Protein AF-0000000079857349 (afdb_homodimer)

Organism: NCBI:txid32024

pLDDT: mean 91.99, std 5.99, range [57.25, 98.69]

Structure (mmCIF, N/CA/C/O backbone):
data_AF-0000000079857349-model_v1
#
loop_
_entity.id
_entity.type
_entity.pdbx_description
1 polymer 'NapC/NirT cytochrome C family, N- region'
#
loop_
_atom_site.group_PDB
_atom_site.id
_atom_site.type_symbol
_atom_site.label_atom_id
_atom_site.label_alt_id
_atom_site.label_comp_id
_atom_site.label_asym_id
_atom_site.label_entity_id
_atom_site.label_seq_id
_atom_site.pdbx_PDB_ins_code
_atom_site.Cartn_x
_atom_site.Cartn_y
_atom_site.Cartn_z
_atom_site.occupancy
_atom_site.B_iso_or_equiv
_atom_site.auth_seq_id
_atom_site.auth_comp_id
_atom_site.auth_asym_id
_atom_site.auth_atom_id
_atom_site.pdbx_PDB_model_num
ATOM 1 N N . MET A 1 1 ? 55.5 -2.045 -10.781 1 57.25 1 MET A N 1
ATOM 2 C CA . MET A 1 1 ? 54.281 -2.846 -10.992 1 57.25 1 MET A CA 1
ATOM 3 C C . MET A 1 1 ? 53.375 -2.812 -9.766 1 57.25 1 MET A C 1
ATOM 5 O O . MET A 1 1 ? 52.156 -2.68 -9.891 1 57.25 1 MET A O 1
ATOM 9 N N . ASP A 1 2 ? 54 -2.652 -8.492 1 79.38 2 ASP A N 1
ATOM 10 C CA . ASP A 1 2 ? 53.438 -2.814 -7.164 1 79.38 2 ASP A CA 1
ATOM 11 C C . ASP A 1 2 ? 52.719 -1.539 -6.711 1 79.38 2 ASP A C 1
ATOM 13 O O . ASP A 1 2 ? 51.656 -1.599 -6.066 1 79.38 2 ASP A O 1
ATOM 17 N N . GLU A 1 3 ? 53.188 -0.414 -7.316 1 86.38 3 GLU A N 1
ATOM 18 C CA . GLU A 1 3 ? 52.625 0.87 -6.91 1 86.38 3 GLU A CA 1
ATOM 19 C C . GLU A 1 3 ? 51.281 1.121 -7.594 1 86.38 3 GLU A C 1
ATOM 21 O O . GLU A 1 3 ? 50.375 1.644 -6.973 1 86.38 3 GLU A O 1
ATOM 26 N N . ALA A 1 4 ? 51.188 0.739 -8.844 1 89.31 4 ALA A N 1
ATOM 27 C CA . ALA A 1 4 ? 49.938 0.889 -9.594 1 89.31 4 ALA A CA 1
ATOM 28 C C . ALA A 1 4 ? 48.812 0.078 -8.953 1 89.31 4 ALA A C 1
ATOM 30 O O . ALA A 1 4 ? 47.688 0.549 -8.852 1 89.31 4 ALA A O 1
ATOM 31 N N . TYR A 1 5 ? 49.156 -1.072 -8.562 1 89.62 5 TYR A N 1
ATOM 32 C CA . TYR A 1 5 ? 48.188 -1.937 -7.898 1 89.62 5 TYR A CA 1
ATOM 33 C C . TYR A 1 5 ? 47.75 -1.341 -6.562 1 89.62 5 TYR A C 1
ATOM 35 O O . TYR A 1 5 ? 46.562 -1.344 -6.234 1 89.62 5 TYR A O 1
ATOM 43 N N . ALA A 1 6 ? 48.594 -0.808 -5.875 1 89.25 6 ALA A N 1
ATOM 44 C CA . ALA A 1 6 ? 48.281 -0.175 -4.59 1 89.25 6 ALA A CA 1
ATOM 45 C C . ALA A 1 6 ? 47.375 1.043 -4.773 1 89.25 6 ALA A C 1
ATOM 47 O O . ALA A 1 6 ? 46.469 1.273 -3.977 1 89.25 6 ALA A O 1
ATOM 48 N N . MET A 1 7 ? 47.719 1.893 -5.801 1 87.69 7 MET A N 1
ATOM 49 C CA . MET A 1 7 ? 46.875 3.066 -6.082 1 87.69 7 MET A CA 1
ATOM 50 C C . MET A 1 7 ? 45.469 2.658 -6.488 1 87.69 7 MET A C 1
ATOM 52 O O . MET A 1 7 ? 44.5 3.256 -6.035 1 87.69 7 MET A O 1
ATOM 56 N N . LYS A 1 8 ? 45.344 1.657 -7.309 1 89.69 8 LYS A N 1
ATOM 57 C CA . LYS A 1 8 ? 44.031 1.146 -7.715 1 89.69 8 LYS A CA 1
ATOM 58 C C . LYS A 1 8 ? 43.25 0.651 -6.512 1 89.69 8 LYS A C 1
ATOM 60 O O . LYS A 1 8 ? 42.031 0.906 -6.406 1 89.69 8 LYS A O 1
ATOM 65 N N . LYS A 1 9 ? 43.844 -0.036 -5.691 1 92.94 9 LYS A N 1
ATOM 66 C CA . LYS A 1 9 ? 43.188 -0.554 -4.484 1 92.94 9 LYS A CA 1
ATOM 67 C C . LYS A 1 9 ? 42.688 0.582 -3.6 1 92.94 9 LYS A C 1
ATOM 69 O O . LYS A 1 9 ? 41.625 0.485 -3.016 1 92.94 9 LYS A O 1
ATOM 74 N N . LYS A 1 10 ? 43.469 1.575 -3.449 1 91.5 10 LYS A N 1
ATOM 75 C CA . LYS A 1 10 ? 43.031 2.727 -2.652 1 91.5 10 LYS A CA 1
ATOM 76 C C . LYS A 1 10 ? 41.812 3.408 -3.258 1 91.5 10 LYS A C 1
ATOM 78 O O . LYS A 1 10 ? 40.875 3.76 -2.543 1 91.5 10 LYS A O 1
ATOM 83 N N . ILE A 1 11 ? 41.875 3.592 -4.562 1 94.31 11 ILE A N 1
ATOM 84 C CA . ILE A 1 11 ? 40.75 4.199 -5.27 1 94.31 11 ILE A CA 1
ATOM 85 C C . ILE A 1 11 ? 39.5 3.359 -5.066 1 94.31 11 ILE A C 1
ATOM 87 O O . ILE A 1 11 ? 38.438 3.893 -4.738 1 94.31 11 ILE A O 1
ATOM 91 N N . LEU A 1 12 ? 39.656 2.096 -5.258 1 96.06 12 LEU A N 1
ATOM 92 C CA . LEU A 1 12 ? 38.531 1.181 -5.082 1 96.06 12 LEU A CA 1
ATOM 93 C C . LEU A 1 12 ? 38 1.254 -3.66 1 96.06 12 LEU A C 1
ATOM 95 O O . LEU A 1 12 ? 36.781 1.183 -3.451 1 96.06 12 LEU A O 1
ATOM 99 N N . SER A 1 13 ? 38.844 1.368 -2.771 1 96.69 13 SER A N 1
ATOM 100 C CA . SER A 1 13 ? 38.438 1.464 -1.377 1 96.69 13 SER A CA 1
ATOM 101 C C . SER A 1 13 ? 37.594 2.719 -1.136 1 96.69 13 SER A C 1
ATOM 103 O O . SER A 1 13 ? 36.594 2.674 -0.429 1 96.69 13 SER A O 1
ATOM 105 N N . PHE A 1 14 ? 38.031 3.861 -1.688 1 97.19 14 PHE A N 1
ATOM 106 C CA . PHE A 1 14 ? 37.281 5.098 -1.511 1 97.19 14 PHE A CA 1
ATOM 107 C C . PHE A 1 14 ? 35.938 5.016 -2.207 1 97.19 14 PHE A C 1
ATOM 109 O O . PHE A 1 14 ? 34.938 5.508 -1.685 1 97.19 14 PHE A O 1
ATOM 116 N N . ILE A 1 15 ? 35.906 4.391 -3.33 1 97.56 15 ILE A N 1
ATOM 117 C CA . ILE A 1 15 ? 34.656 4.207 -4.047 1 97.56 15 ILE A CA 1
ATOM 118 C C . ILE A 1 15 ? 33.719 3.318 -3.23 1 97.56 15 ILE A C 1
ATOM 120 O O . ILE A 1 15 ? 32.531 3.594 -3.131 1 97.56 15 ILE A O 1
ATOM 124 N N . CYS A 1 16 ? 34.219 2.285 -2.643 1 98.31 16 CYS A N 1
ATOM 125 C CA . CYS A 1 16 ? 33.438 1.383 -1.816 1 98.31 16 CYS A CA 1
ATOM 126 C C . CYS A 1 16 ? 32.844 2.117 -0.616 1 98.31 16 CYS A C 1
ATOM 128 O O . CYS A 1 16 ? 31.703 1.886 -0.243 1 98.31 16 CYS A O 1
ATOM 130 N N . VAL A 1 17 ? 33.656 2.943 0.003 1 98.12 17 VAL A N 1
ATOM 131 C CA . VAL A 1 17 ? 33.156 3.746 1.121 1 98.12 17 VAL A CA 1
ATOM 132 C C . VAL A 1 17 ? 32 4.629 0.658 1 98.12 17 VAL A C 1
ATOM 134 O O . VAL A 1 17 ? 30.969 4.711 1.325 1 98.12 17 VAL A O 1
ATOM 137 N N . GLY A 1 18 ? 32.219 5.355 -0.431 1 98.25 18 GLY A N 1
ATOM 138 C CA . GLY A 1 18 ? 31.141 6.16 -0.988 1 98.25 18 GLY A CA 1
ATOM 139 C C . GLY A 1 18 ? 29.875 5.359 -1.281 1 98.25 18 GLY A C 1
ATOM 140 O O . GLY A 1 18 ? 28.766 5.816 -1.011 1 98.25 18 GLY A O 1
ATOM 141 N N . PHE A 1 19 ? 30.078 4.176 -1.855 1 98.69 19 PHE A N 1
ATOM 142 C CA . PHE A 1 19 ? 28.969 3.283 -2.146 1 98.69 19 PHE A CA 1
ATOM 143 C C . PHE A 1 19 ? 28.172 2.965 -0.881 1 98.69 19 PHE A C 1
ATOM 145 O O . PHE A 1 19 ? 26.953 3.066 -0.863 1 98.69 19 PHE A O 1
ATOM 152 N N . LEU A 1 20 ? 28.844 2.602 0.124 1 98.5 20 LEU A N 1
ATOM 153 C CA . LEU A 1 20 ? 28.203 2.246 1.388 1 98.5 20 LEU A CA 1
ATOM 154 C C . LEU A 1 20 ? 27.469 3.439 1.978 1 98.5 20 LEU A C 1
ATOM 156 O O . LEU A 1 20 ? 26.359 3.289 2.512 1 98.5 20 LEU A O 1
ATOM 160 N N . ILE A 1 21 ? 28.062 4.609 1.918 1 98.38 21 ILE A N 1
ATOM 161 C CA . ILE A 1 21 ? 27.391 5.812 2.396 1 98.38 21 ILE A CA 1
ATOM 162 C C . ILE A 1 21 ? 26.094 6.023 1.62 1 98.38 21 ILE A C 1
ATOM 164 O O . ILE A 1 21 ? 25.047 6.34 2.207 1 98.38 21 ILE A O 1
ATOM 168 N N . GLY A 1 22 ? 26.141 5.848 0.293 1 98.25 22 GLY A N 1
ATOM 169 C CA . GLY A 1 22 ? 24.938 5.98 -0.523 1 98.25 22 GLY A CA 1
ATOM 170 C C . GLY A 1 22 ? 23.844 5.016 -0.124 1 98.25 22 GLY A C 1
ATOM 171 O O . GLY A 1 22 ? 22.672 5.41 -0.01 1 98.25 22 GLY A O 1
ATOM 172 N N . VAL A 1 23 ? 24.172 3.848 0.138 1 98.25 23 VAL A N 1
ATOM 173 C CA . VAL A 1 23 ? 23.219 2.82 0.521 1 98.25 23 VAL A CA 1
ATOM 174 C C . VAL A 1 23 ? 22.625 3.15 1.89 1 98.25 23 VAL A C 1
ATOM 176 O O . VAL A 1 23 ? 21.406 3.047 2.09 1 98.25 23 VAL A O 1
ATOM 179 N N . VAL A 1 24 ? 23.453 3.518 2.773 1 98.25 24 VAL A N 1
ATOM 180 C CA . VAL A 1 24 ? 23.016 3.834 4.129 1 98.25 24 VAL A CA 1
ATOM 181 C C . VAL A 1 24 ? 22.062 5.035 4.094 1 98.25 24 VAL A C 1
ATOM 183 O O . VAL A 1 24 ? 21.047 5.051 4.781 1 98.25 24 VAL A O 1
ATOM 186 N N . VAL A 1 25 ? 22.422 6.008 3.32 1 98.06 25 VAL A N 1
ATOM 187 C CA . VAL A 1 25 ? 21.578 7.195 3.203 1 98.06 25 VAL A CA 1
ATOM 188 C C . VAL A 1 25 ? 20.219 6.816 2.604 1 98.06 25 VAL A C 1
ATOM 190 O O . VAL A 1 25 ? 19.188 7.281 3.064 1 98.06 25 VAL A O 1
ATOM 193 N N . CYS A 1 26 ? 20.25 5.965 1.607 1 97.94 26 CYS A N 1
ATOM 194 C CA . CYS A 1 26 ? 19 5.52 1.002 1 97.94 26 CYS A CA 1
ATOM 195 C C . CYS A 1 26 ? 18.156 4.73 1.999 1 97.94 26 CYS A C 1
ATOM 197 O O . CYS A 1 26 ? 16.938 4.875 2.041 1 97.94 26 CYS A O 1
ATOM 199 N N . TYR A 1 27 ? 18.797 3.918 2.77 1 97.75 27 TYR A N 1
ATOM 200 C CA . TYR A 1 27 ? 18.078 3.158 3.779 1 97.75 27 TYR A CA 1
ATOM 201 C C . TYR A 1 27 ? 17.484 4.082 4.836 1 97.75 27 TYR A C 1
ATOM 203 O O . TYR A 1 27 ? 16.328 3.912 5.246 1 97.75 27 TYR A O 1
ATOM 211 N N . ALA A 1 28 ? 18.219 5 5.277 1 97.62 28 ALA A N 1
ATOM 212 C CA . ALA A 1 28 ? 17.734 5.98 6.242 1 97.62 28 ALA A CA 1
ATOM 213 C C . ALA A 1 28 ? 16.531 6.75 5.691 1 97.62 28 ALA A C 1
ATOM 215 O O . ALA A 1 28 ? 15.57 7.02 6.414 1 97.62 28 ALA A O 1
ATOM 216 N N . THR A 1 29 ? 16.625 7.09 4.438 1 97 29 THR A N 1
ATOM 217 C CA . THR A 1 29 ? 15.516 7.789 3.791 1 97 29 THR A CA 1
ATOM 218 C C . THR A 1 29 ? 14.273 6.91 3.752 1 97 29 THR A C 1
ATOM 220 O O . THR A 1 29 ? 13.172 7.371 4.062 1 97 29 THR A O 1
ATOM 223 N N . TYR A 1 30 ? 14.516 5.652 3.395 1 96.62 30 TYR A N 1
ATOM 224 C CA . TYR A 1 30 ? 13.414 4.695 3.373 1 96.62 30 TYR A CA 1
ATOM 225 C C . TYR A 1 30 ? 12.75 4.605 4.738 1 96.62 30 TYR A C 1
ATOM 227 O O . TYR A 1 30 ? 11.523 4.688 4.844 1 96.62 30 TYR A O 1
ATOM 235 N N . GLU A 1 31 ? 13.508 4.492 5.773 1 96.19 31 GLU A N 1
ATOM 236 C CA . GLU A 1 31 ? 12.984 4.387 7.129 1 96.19 31 GLU A CA 1
ATOM 237 C C . GLU A 1 31 ? 12.266 5.672 7.543 1 96.19 31 GLU A C 1
ATOM 239 O O . GLU A 1 31 ? 11.18 5.621 8.117 1 96.19 31 GLU A O 1
ATOM 244 N N . GLY A 1 32 ? 12.875 6.781 7.262 1 95 32 GLY A N 1
ATOM 245 C CA . GLY A 1 32 ? 12.266 8.062 7.59 1 95 32 GLY A CA 1
ATOM 246 C C . GLY A 1 32 ? 10.914 8.266 6.93 1 95 32 GLY A C 1
ATOM 247 O O . GLY A 1 32 ? 9.938 8.633 7.59 1 95 32 GLY A O 1
ATOM 248 N N . VAL A 1 33 ? 10.867 7.914 5.648 1 94.69 33 VAL A N 1
ATOM 249 C CA . VAL A 1 33 ? 9.633 8.094 4.887 1 94.69 33 VAL A CA 1
ATOM 250 C C . VAL A 1 33 ? 8.555 7.148 5.406 1 94.69 33 VAL A C 1
ATOM 252 O O . VAL A 1 33 ? 7.402 7.543 5.57 1 94.69 33 VAL A O 1
ATOM 255 N N . THR A 1 34 ? 8.969 5.926 5.719 1 93.31 34 THR A N 1
ATOM 256 C CA . THR A 1 34 ? 8.023 4.902 6.156 1 93.31 34 THR A CA 1
ATOM 257 C C . THR A 1 34 ? 7.5 5.215 7.555 1 93.31 34 THR A C 1
ATOM 259 O O . THR A 1 34 ? 6.301 5.09 7.816 1 93.31 34 THR A O 1
ATOM 262 N N . ARG A 1 35 ? 8.273 5.77 8.414 1 92.88 35 ARG A N 1
ATOM 263 C CA . ARG A 1 35 ? 7.918 5.945 9.82 1 92.88 35 ARG A CA 1
ATOM 264 C C . ARG A 1 35 ? 7.18 7.262 10.039 1 92.88 35 ARG A C 1
ATOM 266 O O . ARG A 1 35 ? 6.559 7.465 11.086 1 92.88 35 ARG A O 1
ATOM 273 N N . THR A 1 36 ? 7.184 8.078 9.062 1 92.88 36 THR A N 1
ATOM 274 C CA . THR A 1 36 ? 6.57 9.391 9.242 1 92.88 36 THR A CA 1
ATOM 275 C C . THR A 1 36 ? 5.34 9.539 8.352 1 92.88 36 THR A C 1
ATOM 277 O O . THR A 1 36 ? 4.949 10.656 8.008 1 92.88 36 THR A O 1
ATOM 280 N N . GLY A 1 37 ? 4.766 8.43 7.957 1 92.31 37 GLY A N 1
ATOM 281 C CA . GLY A 1 37 ? 3.656 8.484 7.016 1 92.31 37 GLY A CA 1
ATOM 282 C C . GLY A 1 37 ? 2.314 8.18 7.652 1 92.31 37 GLY A C 1
ATOM 283 O O . GLY A 1 37 ? 1.272 8.312 7.008 1 92.31 37 GLY A O 1
ATOM 284 N N . GLY A 1 38 ? 2.299 7.895 8.977 1 91.38 38 GLY A N 1
ATOM 285 C CA . GLY A 1 38 ? 1.074 7.457 9.633 1 91.38 38 GLY A CA 1
ATOM 286 C C . GLY A 1 38 ? 0.441 8.531 10.492 1 91.38 38 GLY A C 1
ATOM 287 O O . GLY A 1 38 ? 1.033 9.594 10.711 1 91.38 38 GLY A O 1
ATOM 288 N N . ASP A 1 39 ? -0.761 8.281 10.922 1 92.81 39 ASP A N 1
ATOM 289 C CA . ASP A 1 39 ? -1.536 9.234 11.703 1 92.81 39 ASP A CA 1
ATOM 290 C C . ASP A 1 39 ? -0.866 9.516 13.047 1 92.81 39 ASP A C 1
ATOM 292 O O . ASP A 1 39 ? -0.927 10.641 13.555 1 92.81 39 ASP A O 1
ATOM 296 N N . LYS A 1 40 ? -0.126 8.586 13.586 1 90.81 40 LYS A N 1
ATOM 297 C CA . LYS A 1 40 ? 0.546 8.797 14.867 1 90.81 40 LYS A CA 1
ATOM 298 C C . LYS A 1 40 ? 1.649 9.844 14.742 1 90.81 40 LYS A C 1
ATOM 300 O O . LYS A 1 40 ? 1.928 10.578 15.695 1 90.81 40 LYS A O 1
ATOM 305 N N . PHE A 1 41 ? 2.275 9.898 13.648 1 91.12 41 PHE A N 1
ATOM 306 C CA . PHE A 1 41 ? 3.312 10.898 13.422 1 91.12 41 PHE A CA 1
ATOM 307 C C . PHE A 1 41 ? 2.697 12.25 13.062 1 91.12 41 PHE A C 1
ATOM 309 O O . PHE A 1 41 ? 3.1 13.281 13.594 1 91.12 41 PHE A O 1
ATOM 316 N N . CYS A 1 42 ? 1.75 12.234 12.219 1 90 42 CYS A N 1
ATOM 317 C CA . CYS A 1 42 ? 1.196 13.461 11.656 1 90 42 CYS A CA 1
ATOM 318 C C . CYS A 1 42 ? 0.539 14.305 12.742 1 90 42 CYS A C 1
ATOM 320 O O . CYS A 1 42 ? 0.569 15.539 12.672 1 90 42 CYS A O 1
ATOM 322 N N . ILE A 1 43 ? -0.033 13.734 13.703 1 89.75 43 ILE A N 1
ATOM 323 C CA . ILE A 1 43 ? -0.804 14.469 14.703 1 89.75 43 ILE A CA 1
ATOM 324 C C . ILE A 1 43 ? 0.142 15.133 15.703 1 89.75 43 ILE A C 1
ATOM 326 O O . ILE A 1 43 ? -0.264 16.031 16.453 1 89.75 43 ILE A O 1
ATOM 330 N N . VAL A 1 44 ? 1.353 14.805 15.758 1 81.31 44 VAL A N 1
ATOM 331 C CA . VAL A 1 44 ? 2.291 15.312 16.75 1 81.31 44 VAL A CA 1
ATOM 332 C C . VAL A 1 44 ? 2.697 16.75 16.391 1 81.31 44 VAL A C 1
ATOM 334 O O . VAL A 1 44 ? 2.768 17.609 17.25 1 81.31 44 VAL A O 1
ATOM 337 N N . CYS A 1 45 ? 2.91 17.016 15.164 1 70.31 45 CYS A N 1
ATOM 338 C CA . CYS A 1 45 ? 3.455 18.312 14.797 1 70.31 45 CYS A CA 1
ATOM 339 C C . CYS A 1 45 ? 2.432 19.125 14.016 1 70.31 45 CYS A C 1
ATOM 341 O O . CYS A 1 45 ? 2.508 20.359 13.984 1 70.31 45 CYS A O 1
ATOM 343 N N . HIS A 1 46 ? 1.466 18.531 13.391 1 62.75 46 HIS A N 1
ATOM 344 C CA . HIS A 1 46 ? 0.693 19.234 12.367 1 62.75 46 HIS A CA 1
ATOM 345 C C . HIS A 1 46 ? -0.602 19.797 12.945 1 62.75 46 HIS A C 1
ATOM 347 O O . HIS A 1 46 ? -1.362 20.469 12.242 1 62.75 46 HIS A O 1
ATOM 353 N N . GLU A 1 47 ? -0.742 19.766 14.055 1 77.75 47 GLU A N 1
ATOM 354 C CA . GLU A 1 47 ? -2.023 20.297 14.516 1 77.75 47 GLU A CA 1
ATOM 355 C C . GLU A 1 47 ? -3.186 19.672 13.75 1 77.75 47 GLU A C 1
ATOM 357 O O . GLU A 1 47 ? -4.027 20.391 13.195 1 77.75 47 GLU A O 1
ATOM 362 N N . MET A 1 48 ? -3.26 18.438 13.586 1 88.19 48 MET A N 1
ATOM 363 C CA . MET A 1 48 ? -4.207 17.734 12.734 1 88.19 48 MET A CA 1
ATOM 364 C C . MET A 1 48 ? -5.148 16.875 13.57 1 88.19 48 MET A C 1
ATOM 366 O O . MET A 1 48 ? -5.629 15.828 13.102 1 88.19 48 MET A O 1
ATOM 370 N N . ALA A 1 49 ? -5.418 17.344 14.727 1 90.56 49 ALA A N 1
ATOM 371 C CA . ALA A 1 49 ? -6.309 16.594 15.609 1 90.56 49 ALA A CA 1
ATOM 372 C C . ALA A 1 49 ? -7.68 16.391 14.969 1 90.56 49 ALA A C 1
ATOM 374 O O . ALA A 1 49 ? -8.211 15.281 14.953 1 90.56 49 ALA A O 1
ATOM 375 N N . PRO A 1 50 ? -8.242 17.438 14.367 1 92.56 50 PRO A N 1
ATOM 376 C CA . PRO A 1 50 ? -9.555 17.219 13.75 1 92.56 50 PRO A CA 1
ATOM 377 C C . PRO A 1 50 ? -9.5 16.25 12.57 1 92.56 50 PRO A C 1
ATOM 379 O O . PRO A 1 50 ? -10.445 15.492 12.352 1 92.56 50 PRO A O 1
ATOM 382 N N . MET A 1 51 ? -8.398 16.297 11.828 1 94.38 51 MET A N 1
ATOM 383 C CA . MET A 1 51 ? -8.242 15.406 10.688 1 94.38 51 MET A CA 1
ATOM 3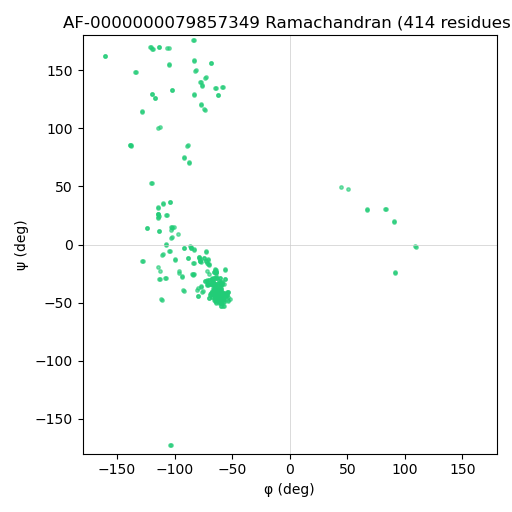84 C C . MET A 1 51 ? -8.078 13.961 11.148 1 94.38 51 MET A C 1
ATOM 386 O O . MET A 1 51 ? -8.672 13.047 10.578 1 94.38 51 MET A O 1
ATOM 390 N N . VAL A 1 52 ? -7.297 13.75 12.203 1 95.56 52 VAL A N 1
ATOM 391 C CA . VAL A 1 52 ? -7.094 12.406 12.727 1 95.56 52 VAL A CA 1
ATOM 392 C C . VAL A 1 52 ? -8.406 11.875 13.297 1 95.56 52 VAL A C 1
ATOM 394 O O . VAL A 1 52 ? -8.766 10.719 13.078 1 95.56 52 VAL A O 1
ATOM 397 N N . ALA A 1 53 ? -9.133 12.727 13.969 1 95.19 53 ALA A N 1
ATOM 398 C CA . ALA A 1 53 ? -10.398 12.312 14.562 1 95.19 53 ALA A CA 1
ATOM 399 C C . ALA A 1 53 ? -11.406 11.906 13.492 1 95.19 53 ALA A C 1
ATOM 401 O O . ALA A 1 53 ? -12.031 10.852 13.586 1 95.19 53 ALA A O 1
ATOM 402 N N . SER A 1 54 ? -11.57 12.742 12.508 1 96.5 54 SER A N 1
ATOM 403 C CA . SER A 1 54 ? -12.516 12.43 11.438 1 96.5 54 SER A CA 1
ATOM 404 C C . SER A 1 54 ? -12.047 11.234 10.617 1 96.5 54 SER A C 1
ATOM 406 O O . SER A 1 54 ? -12.867 10.461 10.109 1 96.5 54 SER A O 1
ATOM 408 N N . TYR A 1 55 ? -10.719 11.094 10.453 1 97.19 55 TYR A N 1
ATOM 409 C CA . TYR A 1 55 ? -10.109 9.945 9.797 1 97.19 55 TYR A CA 1
ATOM 410 C C . TYR A 1 55 ? -10.508 8.648 10.484 1 97.19 55 TYR A C 1
ATOM 412 O O . TYR A 1 55 ? -10.891 7.68 9.82 1 97.19 55 TYR A O 1
ATOM 420 N N . HIS A 1 56 ? -10.547 8.594 11.766 1 94.88 56 HIS A N 1
ATOM 421 C CA . HIS A 1 56 ? -10.859 7.398 12.531 1 94.88 56 HIS A CA 1
ATOM 422 C C . HIS A 1 56 ? -12.352 7.086 12.469 1 94.88 56 HIS A C 1
ATOM 424 O O . HIS A 1 56 ? -12.781 5.984 12.828 1 94.88 56 HIS A O 1
ATOM 430 N N . ASN A 1 57 ? -13.172 8.055 11.945 1 94.88 57 ASN A N 1
ATOM 431 C CA . ASN A 1 57 ? -14.594 7.848 11.727 1 94.88 57 ASN A CA 1
ATOM 432 C C . ASN A 1 57 ? -14.883 7.34 10.312 1 94.88 57 ASN A C 1
ATOM 434 O O . ASN A 1 57 ? -16.031 7.043 9.977 1 94.88 57 ASN A O 1
ATOM 438 N N . ASP A 1 58 ? -13.875 7.242 9.555 1 96.88 58 ASP A N 1
ATOM 439 C CA . ASP A 1 58 ? -14.023 6.883 8.141 1 96.88 58 ASP A CA 1
ATOM 440 C C . ASP A 1 58 ? -13.602 5.434 7.902 1 96.88 58 ASP A C 1
ATOM 442 O O . ASP A 1 58 ? -12.75 4.902 8.617 1 96.88 58 ASP A O 1
ATOM 446 N N . VAL A 1 59 ? -14.133 4.82 6.863 1 95 59 VAL A N 1
ATOM 447 C CA . VAL A 1 59 ? -13.789 3.443 6.52 1 95 59 VAL A CA 1
ATOM 448 C C . VAL A 1 59 ? -12.297 3.34 6.223 1 95 59 VAL A C 1
ATOM 450 O O . VAL A 1 59 ? -11.672 2.314 6.5 1 95 59 VAL A O 1
ATOM 453 N N . HIS A 1 60 ? -11.664 4.441 5.738 1 96.56 60 HIS A N 1
ATOM 454 C CA . HIS A 1 60 ? -10.25 4.426 5.391 1 96.56 60 HIS A CA 1
ATOM 455 C C . HIS A 1 60 ? -9.367 4.531 6.633 1 96.56 60 HIS A C 1
ATOM 457 O O . HIS A 1 60 ? -8.156 4.316 6.562 1 96.56 60 HIS A O 1
ATOM 463 N N . GLY A 1 61 ? -10.023 4.863 7.711 1 95.62 61 GLY A N 1
ATOM 464 C CA . GLY A 1 61 ? -9.305 4.938 8.969 1 95.62 61 GLY A CA 1
ATOM 465 C C . GLY A 1 61 ? -9.531 3.732 9.867 1 95.62 61 GLY A C 1
ATOM 466 O O . GLY A 1 61 ? -9.156 3.744 11.039 1 95.62 61 GLY A O 1
ATOM 467 N N . GLY A 1 62 ? -10.219 2.736 9.344 1 94.31 62 GLY A N 1
ATOM 468 C CA . GLY A 1 62 ? -10.391 1.504 10.094 1 94.31 62 GLY A CA 1
ATOM 469 C C . GLY A 1 62 ? -11.812 1.304 10.602 1 94.31 62 GLY A C 1
ATOM 470 O O . GLY A 1 62 ? -12.125 0.267 11.188 1 94.31 62 GLY A O 1
ATOM 471 N N . ALA A 1 63 ? -12.703 2.199 10.367 1 93.12 63 ALA A N 1
ATOM 472 C CA . ALA A 1 63 ? -14.047 2.146 10.922 1 93.12 63 ALA A CA 1
ATOM 473 C C . ALA A 1 63 ? -14.977 1.305 10.047 1 93.12 63 ALA A C 1
ATOM 475 O O . ALA A 1 63 ? -16.125 1.061 10.398 1 93.12 63 ALA A O 1
ATOM 476 N N . GLY A 1 64 ? -14.547 0.809 8.969 1 92.62 64 GLY A N 1
ATOM 477 C CA . GLY A 1 64 ? -15.375 0.015 8.078 1 92.62 64 GLY A CA 1
ATOM 478 C C . GLY A 1 64 ? -15.477 -1.439 8.5 1 92.62 64 GLY A C 1
ATOM 479 O O . GLY A 1 64 ? -14.812 -1.868 9.445 1 92.62 64 GLY A O 1
ATOM 480 N N . LYS A 1 65 ? -16.281 -2.154 7.758 1 90.94 65 LYS A N 1
ATOM 481 C CA . LYS A 1 65 ? -16.609 -3.545 8.078 1 90.94 65 LYS A CA 1
ATOM 482 C C . LYS A 1 65 ? -15.367 -4.43 7.957 1 90.94 65 LYS A C 1
ATOM 484 O O . LYS A 1 65 ? -15.273 -5.469 8.617 1 90.94 65 LYS A O 1
ATOM 489 N N . MET A 1 66 ? -14.398 -4.008 7.188 1 92.19 66 MET A N 1
ATOM 490 C CA . MET A 1 66 ? -13.242 -4.859 6.918 1 92.19 66 MET A CA 1
ATOM 491 C C . MET A 1 66 ? -12.023 -4.402 7.715 1 92.19 66 MET A C 1
ATOM 493 O O . MET A 1 66 ? -10.977 -5.043 7.676 1 92.19 66 MET A O 1
ATOM 497 N N . GLY A 1 67 ? -12.195 -3.301 8.383 1 94.19 67 GLY A N 1
ATOM 498 C CA . GLY A 1 67 ? -11.109 -2.795 9.211 1 94.19 67 GLY A CA 1
ATOM 499 C C . GLY A 1 67 ? -9.914 -2.326 8.406 1 94.19 67 GLY A C 1
ATOM 500 O O . GLY A 1 67 ? -8.773 -2.451 8.852 1 94.19 67 GLY A O 1
ATOM 501 N N . ILE A 1 68 ? -10.195 -1.853 7.215 1 94.69 68 ILE A N 1
ATOM 502 C CA . ILE A 1 68 ? -9.125 -1.368 6.352 1 94.69 68 ILE A CA 1
ATOM 503 C C . ILE A 1 68 ? -8.656 0.007 6.824 1 94.69 68 ILE A C 1
ATOM 505 O O . ILE A 1 68 ? -9.477 0.856 7.184 1 94.69 68 ILE A O 1
ATOM 509 N N . LYS A 1 69 ? -7.312 0.165 6.832 1 95.31 69 LYS A N 1
ATOM 510 C CA . LYS A 1 69 ? -6.758 1.474 7.168 1 95.31 69 LYS A CA 1
ATOM 511 C C . LYS A 1 69 ? -5.766 1.94 6.109 1 95.31 69 LYS A C 1
ATOM 513 O O . LYS A 1 69 ? -4.738 1.292 5.883 1 95.31 69 LYS A O 1
ATOM 518 N N . ALA A 1 70 ? -6.125 3.006 5.41 1 96.19 70 ALA A N 1
ATOM 519 C CA . ALA A 1 70 ? -5.164 3.703 4.559 1 96.19 70 ALA A CA 1
ATOM 520 C C . ALA A 1 70 ? -4.301 4.66 5.379 1 96.19 70 ALA A C 1
ATOM 522 O O . ALA A 1 70 ? -4.719 5.129 6.441 1 96.19 70 ALA A O 1
ATOM 523 N N . GLN A 1 71 ? -3.092 4.875 4.934 1 95.62 71 GLN A N 1
ATOM 524 C CA . GLN A 1 71 ? -2.242 5.852 5.609 1 95.62 71 GLN A CA 1
ATOM 525 C C . GLN A 1 71 ? -2.533 7.266 5.117 1 95.62 71 GLN A C 1
ATOM 527 O O . GLN A 1 71 ? -3.043 7.449 4.008 1 95.62 71 GLN A O 1
ATOM 532 N N . CYS A 1 72 ? -2.15 8.211 5.977 1 96.06 72 CYS A N 1
ATOM 533 C CA . CYS A 1 72 ? -2.314 9.609 5.582 1 96.06 72 CYS A CA 1
ATOM 534 C C . CYS A 1 72 ? -1.626 9.883 4.25 1 96.06 72 CYS A C 1
ATOM 536 O O . CYS A 1 72 ? -2.215 10.492 3.355 1 96.06 72 CYS A O 1
ATOM 538 N N . VAL A 1 73 ? -0.473 9.359 4.035 1 96.81 73 VAL A N 1
ATOM 539 C CA . VAL A 1 73 ? 0.385 9.672 2.898 1 96.81 73 VAL A CA 1
ATOM 540 C C . VAL A 1 73 ? -0.13 8.953 1.651 1 96.81 73 VAL A C 1
ATOM 542 O O . VAL A 1 73 ? 0.261 9.289 0.53 1 96.81 73 VAL A O 1
ATOM 545 N N . ASP A 1 74 ? -1.012 7.988 1.791 1 96.69 74 ASP A N 1
ATOM 546 C CA . ASP A 1 74 ? -1.594 7.336 0.622 1 96.69 74 ASP A CA 1
ATOM 547 C C . ASP A 1 74 ? -2.342 8.344 -0.252 1 96.69 74 ASP A C 1
ATOM 549 O O . ASP A 1 74 ? -2.289 8.266 -1.481 1 96.69 74 ASP A O 1
ATOM 553 N N . CYS A 1 75 ? -2.924 9.266 0.363 1 97.06 75 CYS A N 1
ATOM 554 C CA . CYS A 1 75 ? -3.752 10.227 -0.358 1 97.06 75 CYS A CA 1
ATOM 555 C C . CYS A 1 75 ? -3.07 11.586 -0.425 1 97.06 75 CYS A C 1
ATOM 557 O O . CYS A 1 75 ? -3.26 12.336 -1.386 1 97.06 75 CYS A O 1
ATOM 559 N N . HIS A 1 76 ? -2.23 11.945 0.557 1 95.88 76 HIS A N 1
ATOM 560 C CA . HIS A 1 76 ? -1.73 13.312 0.687 1 95.88 76 HIS A CA 1
ATOM 561 C C . HIS A 1 76 ? -0.297 13.422 0.18 1 95.88 76 HIS A C 1
ATOM 563 O O . HIS A 1 76 ? 0.414 14.375 0.518 1 95.88 76 HIS A O 1
ATOM 569 N N . MET A 1 77 ? 0.175 12.453 -0.55 1 97 77 MET A N 1
ATOM 570 C CA . MET A 1 77 ? 1.476 12.484 -1.212 1 97 77 MET A CA 1
ATOM 571 C C . MET A 1 77 ? 1.365 12 -2.654 1 97 77 MET A C 1
ATOM 573 O O . MET A 1 77 ? 0.55 11.133 -2.959 1 97 77 MET A O 1
ATOM 577 N N . PRO A 1 78 ? 2.229 12.57 -3.51 1 96.94 78 PRO A N 1
ATOM 578 C CA . PRO A 1 78 ? 2.254 12.055 -4.879 1 96.94 78 PRO A CA 1
ATOM 579 C C . PRO A 1 78 ? 2.914 10.68 -4.98 1 96.94 78 PRO A C 1
ATOM 581 O O . PRO A 1 78 ? 3.879 10.398 -4.266 1 96.94 78 PRO A O 1
ATOM 584 N N . HIS A 1 79 ? 2.398 9.852 -5.852 1 96.12 79 HIS A N 1
ATOM 585 C CA . HIS A 1 79 ? 2.934 8.5 -6.004 1 96.12 79 HIS A CA 1
ATOM 586 C C . HIS A 1 79 ? 3.354 8.234 -7.445 1 96.12 79 HIS A C 1
ATOM 588 O O . HIS A 1 79 ? 3.559 7.082 -7.832 1 96.12 79 HIS A O 1
ATOM 594 N N . ASN A 1 80 ? 3.453 9.273 -8.242 1 94.38 80 ASN A N 1
ATOM 595 C CA . ASN A 1 80 ? 3.838 9.125 -9.641 1 94.38 80 ASN A CA 1
ATOM 596 C C . ASN A 1 80 ? 5.293 8.695 -9.773 1 94.38 80 ASN A C 1
ATOM 598 O O . ASN A 1 80 ? 5.652 8.008 -10.734 1 94.38 80 ASN A O 1
ATOM 602 N N . ASN A 1 81 ? 6.109 9.172 -8.859 1 94.69 81 ASN A N 1
ATOM 603 C CA . ASN A 1 81 ? 7.48 8.688 -8.781 1 94.69 81 ASN A CA 1
ATOM 604 C C . ASN A 1 81 ? 8.102 8.969 -7.418 1 94.69 81 ASN A C 1
ATOM 606 O O . ASN A 1 81 ? 7.637 9.852 -6.691 1 94.69 81 ASN A O 1
ATOM 610 N N . ILE A 1 82 ? 9.141 8.266 -7.18 1 95.75 82 ILE A N 1
ATOM 611 C CA . ILE A 1 82 ? 9.711 8.242 -5.836 1 95.75 82 ILE A CA 1
ATOM 612 C C . ILE A 1 82 ? 10.383 9.578 -5.543 1 95.75 82 ILE A C 1
ATOM 614 O O . ILE A 1 82 ? 10.391 10.039 -4.398 1 95.75 82 ILE A O 1
ATOM 618 N N . PHE A 1 83 ? 10.922 10.281 -6.516 1 96.69 83 PHE A N 1
ATOM 619 C CA . PHE A 1 83 ? 11.594 11.562 -6.305 1 96.69 83 PHE A CA 1
ATOM 620 C C . PHE A 1 83 ? 10.594 12.648 -5.93 1 96.69 83 PHE A C 1
ATOM 622 O O . PHE A 1 83 ? 10.836 13.438 -5.02 1 96.69 83 PHE A O 1
ATOM 629 N N . ASN A 1 84 ? 9.492 12.648 -6.723 1 97.31 84 ASN A N 1
ATOM 630 C CA . ASN A 1 84 ? 8.445 13.602 -6.391 1 97.31 84 ASN A CA 1
ATOM 631 C C . ASN A 1 84 ? 7.887 13.352 -4.992 1 97.31 84 ASN A C 1
ATOM 633 O O . ASN A 1 84 ? 7.602 14.305 -4.258 1 97.31 84 ASN A O 1
ATOM 637 N N . TYR A 1 85 ? 7.738 12.133 -4.625 1 97.56 85 TYR A N 1
ATOM 638 C CA . TYR A 1 85 ? 7.262 11.773 -3.297 1 97.56 85 TYR A CA 1
ATOM 639 C C . TYR A 1 85 ? 8.188 12.312 -2.215 1 97.56 85 TYR A C 1
ATOM 641 O O . TYR A 1 85 ? 7.746 13.031 -1.312 1 97.56 85 TYR A O 1
ATOM 649 N N . ILE A 1 86 ? 9.461 12.031 -2.318 1 97.44 86 ILE A N 1
ATOM 650 C CA . ILE A 1 86 ? 10.445 12.406 -1.305 1 97.44 86 ILE A CA 1
ATOM 651 C C . ILE A 1 86 ? 10.562 13.93 -1.237 1 97.44 86 ILE A C 1
ATOM 653 O O . ILE A 1 86 ? 10.602 14.508 -0.149 1 97.44 86 ILE A O 1
ATOM 657 N N . PHE A 1 87 ? 10.586 14.555 -2.379 1 97.38 87 PHE A N 1
ATOM 658 C CA . PHE A 1 87 ? 10.688 16 -2.434 1 97.38 87 PHE A CA 1
ATOM 659 C C . PHE A 1 87 ? 9.492 16.656 -1.748 1 97.38 87 PHE A C 1
ATOM 661 O O . PHE A 1 87 ? 9.656 17.562 -0.928 1 97.38 87 PHE A O 1
ATOM 668 N N . THR A 1 88 ? 8.336 16.188 -2.107 1 97.12 88 THR A N 1
ATOM 669 C CA . THR A 1 88 ? 7.117 16.75 -1.533 1 97.12 88 THR A CA 1
ATOM 670 C C . THR A 1 88 ? 7.07 16.516 -0.026 1 97.12 88 THR A C 1
ATOM 672 O O . THR A 1 88 ? 6.703 17.406 0.736 1 97.12 88 THR A O 1
ATOM 675 N N . LYS A 1 89 ? 7.453 15.352 0.361 1 96.25 89 LYS A N 1
ATOM 676 C CA . LYS A 1 89 ? 7.48 15.047 1.789 1 96.25 89 LYS A CA 1
ATOM 677 C C . LYS A 1 89 ? 8.445 15.969 2.529 1 96.25 89 LYS A C 1
ATOM 679 O O . LYS A 1 89 ? 8.117 16.5 3.586 1 96.25 89 LYS A O 1
ATOM 684 N N . ALA A 1 90 ? 9.586 16.109 1.998 1 95.81 90 ALA A N 1
ATOM 685 C CA . ALA A 1 90 ? 10.586 16.984 2.619 1 95.81 90 ALA A CA 1
ATOM 686 C C . ALA A 1 90 ? 10.109 18.438 2.662 1 95.81 90 ALA A C 1
ATOM 688 O O . ALA A 1 90 ? 10.211 19.094 3.697 1 95.81 90 ALA A O 1
ATOM 689 N N . LYS A 1 91 ? 9.625 18.922 1.574 1 96.12 91 LYS A N 1
ATOM 690 C CA . LYS A 1 91 ? 9.125 20.297 1.488 1 96.12 91 LYS A CA 1
ATOM 691 C C . LYS A 1 91 ? 8.023 20.531 2.514 1 96.12 91 LYS A C 1
ATOM 693 O O . LYS A 1 91 ? 8.078 21.5 3.271 1 96.12 91 LYS A O 1
ATOM 698 N N . ASN A 1 92 ? 7.02 19.672 2.506 1 92.81 92 ASN A N 1
ATOM 699 C CA . ASN A 1 92 ? 5.918 19.812 3.449 1 92.81 92 ASN A CA 1
ATOM 700 C C . ASN A 1 92 ? 6.395 19.703 4.895 1 92.81 92 ASN A C 1
ATOM 702 O O . ASN A 1 92 ? 5.922 20.422 5.77 1 92.81 92 ASN A O 1
ATOM 706 N N . GLY A 1 93 ? 7.328 18.734 5.121 1 90.56 93 GLY A N 1
ATOM 707 C CA . GLY A 1 93 ? 7.867 18.578 6.461 1 90.56 93 GLY A CA 1
ATOM 708 C C . GLY A 1 93 ? 8.539 19.828 6.988 1 90.56 93 GLY A C 1
ATOM 709 O O . GLY A 1 93 ? 8.328 20.219 8.141 1 90.56 93 GLY A O 1
ATOM 710 N N . VAL A 1 94 ? 9.312 20.422 6.172 1 92.38 94 VAL A N 1
ATOM 711 C CA . VAL A 1 94 ? 10.023 21.641 6.566 1 92.38 94 VAL A CA 1
ATOM 712 C C . VAL A 1 94 ? 9.023 22.75 6.828 1 92.38 94 VAL A C 1
ATOM 714 O O . VAL A 1 94 ? 9.125 23.469 7.828 1 92.38 94 VAL A O 1
ATOM 717 N N . LEU A 1 95 ? 8.094 22.922 5.938 1 89.94 95 LEU A N 1
ATOM 718 C CA . LEU A 1 95 ? 7.094 23.984 6.086 1 89.94 95 LEU A CA 1
ATOM 719 C C . LEU A 1 95 ? 6.277 23.781 7.359 1 89.94 95 LEU A C 1
ATOM 721 O O . LEU A 1 95 ? 6.094 24.719 8.133 1 89.94 95 LEU A O 1
ATOM 725 N N . GLU A 1 96 ? 5.781 22.609 7.535 1 87.31 96 GLU A N 1
ATOM 726 C CA . GLU A 1 96 ? 4.973 22.312 8.711 1 87.31 96 GLU A CA 1
ATOM 727 C C . GLU A 1 96 ? 5.797 22.438 9.992 1 87.31 96 GLU A C 1
ATOM 729 O O . GLU A 1 96 ? 5.301 22.938 11.008 1 87.31 96 GLU A O 1
ATOM 734 N N . GLY A 1 97 ? 7.012 21.906 9.945 1 87.69 97 GLY A N 1
ATOM 735 C CA . GLY A 1 97 ? 7.895 22.109 11.078 1 87.69 97 GLY A CA 1
ATOM 736 C C . GLY A 1 97 ? 8.102 23.562 11.422 1 87.69 97 GLY A C 1
ATOM 737 O O . GLY A 1 97 ? 8.078 23.938 12.594 1 87.69 97 GLY A O 1
ATOM 738 N N . TYR A 1 98 ? 8.312 24.359 10.414 1 90.44 98 TYR A N 1
ATOM 739 C CA . TYR A 1 98 ? 8.484 25.797 10.609 1 90.44 98 TYR A CA 1
ATOM 740 C C . TYR A 1 98 ? 7.242 26.406 11.25 1 90.44 98 TYR A C 1
ATOM 742 O O . TYR A 1 98 ? 7.348 27.188 12.195 1 90.44 98 TYR A O 1
ATOM 750 N N . ILE A 1 99 ? 6.109 26.047 10.719 1 86.75 99 ILE A N 1
ATOM 751 C CA . ILE A 1 9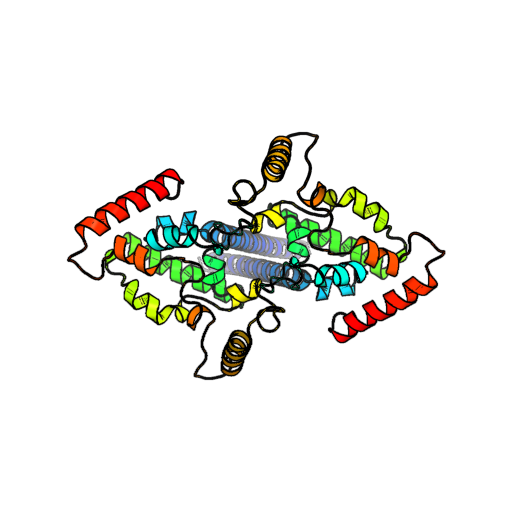9 ? 4.863 26.578 11.25 1 86.75 99 ILE A CA 1
ATOM 752 C C . ILE A 1 99 ? 4.699 26.141 12.703 1 86.75 99 ILE A C 1
ATOM 754 O O . ILE A 1 99 ? 4.316 26.938 13.562 1 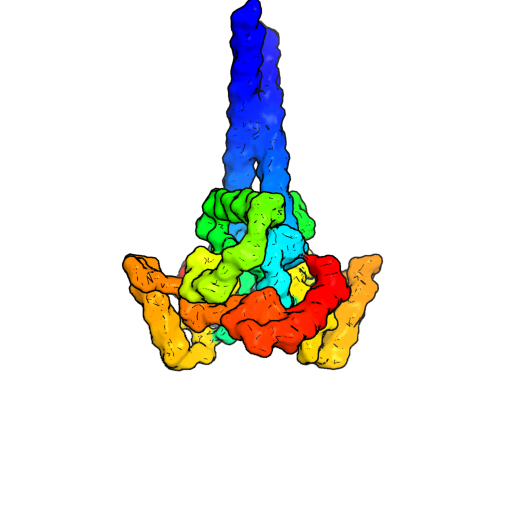86.75 99 ILE A O 1
ATOM 758 N N . HIS A 1 100 ? 4.996 24.938 12.969 1 86.88 100 HIS A N 1
ATOM 759 C CA . HIS A 1 100 ? 4.828 24.375 14.305 1 86.88 100 HIS A CA 1
ATOM 760 C C . HIS A 1 100 ? 5.734 25.078 15.312 1 86.88 100 HIS A C 1
ATOM 762 O O . HIS A 1 100 ? 5.297 25.422 16.406 1 86.88 100 HIS A O 1
ATOM 768 N N . PHE A 1 101 ? 6.918 25.344 14.93 1 89.5 101 PHE A N 1
ATOM 769 C CA . PHE A 1 101 ? 7.891 25.828 15.898 1 89.5 101 PHE A CA 1
ATOM 770 C C . PHE A 1 101 ? 7.918 27.359 15.906 1 89.5 101 PHE A C 1
ATOM 772 O O . PHE A 1 101 ? 8.203 27.969 16.938 1 89.5 101 PHE A O 1
ATOM 779 N N . PHE A 1 102 ? 7.605 27.953 14.852 1 90.62 102 PHE A N 1
ATOM 780 C CA . PHE A 1 102 ? 7.852 29.391 14.758 1 90.62 102 PHE A CA 1
ATOM 781 C C . PHE A 1 102 ? 6.586 30.125 14.336 1 90.62 102 PHE A C 1
ATOM 783 O O . PHE A 1 102 ? 6.539 31.359 14.367 1 90.62 102 PHE A O 1
ATOM 790 N N . GLY A 1 103 ? 5.664 29.359 13.875 1 85.56 103 GLY A N 1
ATOM 791 C CA . GLY A 1 103 ? 4.434 30 13.422 1 85.56 103 GLY A CA 1
ATOM 792 C C . GLY A 1 103 ? 3.285 29.828 14.398 1 85.56 103 GLY A C 1
ATOM 793 O O . GLY A 1 103 ? 3.506 29.562 15.586 1 85.56 103 GLY A O 1
ATOM 794 N N . ASP A 1 104 ? 2.041 30.266 13.984 1 82 104 ASP A N 1
ATOM 795 C CA . ASP A 1 104 ? 0.807 30.078 14.742 1 82 104 ASP A CA 1
ATOM 796 C C . ASP A 1 104 ? -0.147 29.125 14.016 1 82 104 ASP A C 1
ATOM 798 O O . ASP A 1 104 ? -0.795 29.516 13.047 1 82 104 ASP A O 1
ATOM 802 N N . PRO A 1 105 ? -0.165 27.875 14.484 1 75.62 105 PRO A N 1
ATOM 803 C CA . PRO A 1 105 ? -1.017 26.891 13.82 1 75.62 105 PRO A CA 1
ATOM 804 C C . PRO A 1 105 ? -2.482 27.312 13.758 1 75.62 105 PRO A C 1
ATOM 806 O O . PRO A 1 105 ? -3.23 26.844 12.898 1 75.62 105 PRO A O 1
ATOM 809 N N . LYS A 1 106 ? -2.863 28.188 14.586 1 74.62 106 LYS A N 1
ATOM 810 C CA . LYS A 1 106 ? -4.242 28.656 14.617 1 74.62 106 LYS A CA 1
ATOM 811 C C . LYS A 1 106 ? -4.555 29.531 13.406 1 74.62 106 LYS A C 1
ATOM 813 O O . LYS A 1 106 ? -5.723 29.75 13.078 1 74.62 106 LYS A O 1
ATOM 818 N N . ASN A 1 107 ? -3.473 29.922 12.836 1 81.62 107 ASN A N 1
ATOM 819 C CA . ASN A 1 107 ? -3.658 30.812 11.688 1 81.62 107 ASN A CA 1
ATOM 820 C C . ASN A 1 107 ? -3.938 30.016 10.414 1 81.62 107 ASN A C 1
ATOM 822 O O . ASN A 1 107 ? -4.266 30.594 9.383 1 81.62 107 ASN A O 1
ATOM 826 N N . ILE A 1 108 ? -3.889 28.75 10.523 1 83.62 108 ILE A N 1
ATOM 827 C CA . ILE A 1 108 ? -4.215 27.938 9.352 1 83.62 108 ILE A CA 1
ATOM 828 C C . ILE A 1 108 ? -5.73 27.906 9.164 1 83.62 108 ILE A C 1
ATOM 830 O O . ILE A 1 108 ? -6.469 27.5 10.062 1 83.62 108 ILE A O 1
ATOM 834 N N . ASP A 1 109 ? -6.219 28.359 8.031 1 88.06 109 ASP A N 1
ATOM 835 C CA . ASP A 1 109 ? -7.645 28.344 7.715 1 88.06 109 ASP A CA 1
ATOM 836 C C . ASP A 1 109 ? -8.031 27.031 7.039 1 88.06 109 ASP A C 1
ATOM 838 O O . ASP A 1 109 ? -8.195 26.984 5.82 1 88.06 109 ASP A O 1
ATOM 842 N N . TRP A 1 110 ? -8.305 26.031 7.848 1 88.44 110 TRP A N 1
ATOM 843 C CA . TRP A 1 110 ? -8.633 24.703 7.336 1 88.44 110 TRP A CA 1
ATOM 844 C C . TRP A 1 110 ? -9.969 24.719 6.598 1 88.44 110 TRP A C 1
ATOM 846 O O . TRP A 1 110 ? -10.164 23.969 5.645 1 88.44 110 TRP A O 1
ATOM 856 N N . HIS A 1 111 ? -10.82 25.609 7.02 1 89.75 111 HIS A N 1
ATOM 857 C CA . HIS A 1 111 ? -12.125 25.672 6.371 1 89.75 111 HIS A CA 1
ATOM 858 C C . HIS A 1 111 ? -12 26.109 4.918 1 89.75 111 HIS A C 1
ATOM 860 O O . HIS A 1 111 ? -12.547 25.484 4.02 1 89.75 111 HIS A O 1
ATOM 866 N N . SER A 1 112 ? -11.234 27.156 4.766 1 91.12 112 SER A N 1
ATOM 867 C CA . SER A 1 112 ? -11.016 27.641 3.404 1 91.12 112 SER A CA 1
ATOM 868 C C . SER A 1 112 ? -10.219 26.625 2.582 1 91.12 112 SER A C 1
ATOM 870 O O . SER A 1 112 ? -10.445 26.5 1.376 1 91.12 112 SER A O 1
ATOM 872 N N . ASN A 1 113 ? -9.289 25.906 3.223 1 91.12 113 ASN A N 1
ATOM 873 C CA . ASN A 1 113 ? -8.469 24.922 2.529 1 91.12 113 ASN A CA 1
ATOM 874 C C . ASN A 1 113 ? -9.32 23.781 1.983 1 91.12 113 ASN A C 1
ATOM 876 O O . ASN A 1 113 ? -8.984 23.188 0.957 1 91.12 113 ASN A O 1
ATOM 880 N N . ARG A 1 114 ? -10.414 23.469 2.607 1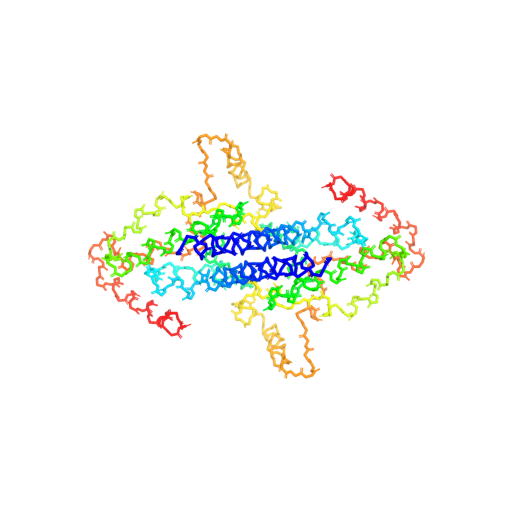 91.31 114 ARG A N 1
ATOM 881 C CA . ARG A 1 114 ? -11.281 22.391 2.176 1 91.31 114 ARG A CA 1
ATOM 882 C C . ARG A 1 114 ? -11.812 22.625 0.768 1 91.31 114 ARG A C 1
ATOM 884 O O . ARG A 1 114 ? -12.07 21.688 0.023 1 91.31 114 ARG A O 1
ATOM 891 N N . ALA A 1 115 ? -12.008 23.938 0.484 1 90.44 115 ALA A N 1
ATOM 892 C CA . ALA A 1 115 ? -12.5 24.281 -0.849 1 90.44 115 ALA A CA 1
ATOM 893 C C . ALA A 1 115 ? -11.477 23.922 -1.92 1 90.44 115 ALA A C 1
ATOM 895 O O . ALA A 1 115 ? -11.828 23.75 -3.09 1 90.44 115 ALA A O 1
ATOM 896 N N . ARG A 1 116 ? -10.211 23.781 -1.562 1 92.38 116 ARG A N 1
ATOM 897 C CA . ARG A 1 116 ? -9.125 23.438 -2.479 1 92.38 116 ARG A CA 1
ATOM 898 C C . ARG A 1 116 ? -8.617 22.031 -2.207 1 92.38 116 ARG A C 1
ATOM 900 O O . ARG A 1 116 ? -7.418 21.766 -2.336 1 92.38 116 ARG A O 1
ATOM 907 N N . ARG A 1 117 ? -9.461 21.125 -1.84 1 91.69 117 ARG A N 1
ATOM 908 C CA . ARG A 1 117 ? -9.117 19.781 -1.393 1 91.69 117 ARG A CA 1
ATOM 909 C C . ARG A 1 117 ? -8.406 19 -2.494 1 91.69 117 ARG A C 1
ATOM 911 O O . ARG A 1 117 ? -7.52 18.188 -2.213 1 91.69 117 ARG A O 1
ATOM 918 N N . ASP A 1 118 ? -8.695 19.234 -3.721 1 90.44 118 ASP A N 1
ATOM 919 C CA . ASP A 1 118 ? -8.102 18.484 -4.824 1 90.44 118 ASP A CA 1
ATOM 920 C C . ASP A 1 118 ? -6.629 18.844 -5 1 90.44 118 ASP A C 1
ATOM 922 O O . ASP A 1 118 ? -5.887 18.125 -5.668 1 90.44 118 ASP A O 1
ATOM 926 N N . GLU A 1 119 ? -6.188 19.969 -4.324 1 90.88 119 GLU A N 1
ATOM 927 C CA . GLU A 1 119 ? -4.777 20.344 -4.367 1 90.88 119 GLU A CA 1
ATOM 928 C C . GLU A 1 119 ? -3.965 19.578 -3.332 1 90.88 119 GLU A C 1
ATOM 930 O O . GLU A 1 119 ? -2.734 19.531 -3.414 1 90.88 119 GLU A O 1
ATOM 935 N N . PHE A 1 120 ? -4.672 19 -2.402 1 92.62 120 PHE A N 1
ATOM 936 C CA . PHE A 1 120 ? -3.99 18.391 -1.268 1 92.62 120 PHE A CA 1
ATOM 937 C C . PHE A 1 120 ? -4.102 16.875 -1.321 1 92.62 120 PHE A C 1
ATOM 939 O O . PHE A 1 120 ? -3.523 16.172 -0.489 1 92.62 120 PHE A O 1
ATOM 946 N N . VAL A 1 121 ? -4.922 16.375 -2.248 1 96.88 121 VAL A N 1
ATOM 947 C CA . VAL A 1 121 ? -5.16 14.938 -2.398 1 96.88 121 VAL A CA 1
ATOM 948 C C . VAL A 1 121 ? -4.742 14.492 -3.795 1 96.88 121 VAL A C 1
ATOM 950 O O . VAL A 1 121 ? -5.148 15.086 -4.793 1 96.88 121 VAL A O 1
ATOM 953 N N . PHE A 1 122 ? -3.969 13.484 -3.828 1 97 122 PHE A N 1
ATOM 954 C CA . PHE A 1 122 ? -3.447 13.016 -5.105 1 97 122 PHE A CA 1
ATOM 955 C C . PHE A 1 122 ? -4.207 11.781 -5.582 1 97 122 PHE A C 1
ATOM 957 O O . PHE A 1 122 ? -4.344 10.805 -4.844 1 97 122 PHE A O 1
ATOM 964 N N . ASP A 1 123 ? -4.613 11.75 -6.824 1 97 123 ASP A N 1
ATOM 965 C CA . ASP A 1 123 ? -5.445 10.688 -7.375 1 97 123 ASP A CA 1
ATOM 966 C C . ASP A 1 123 ? -4.688 9.359 -7.422 1 97 123 ASP A C 1
ATOM 968 O O . ASP A 1 123 ? -5.289 8.289 -7.293 1 97 123 ASP A O 1
ATOM 972 N N . ASP A 1 124 ? -3.404 9.469 -7.629 1 96.12 124 ASP A N 1
ATOM 973 C CA . ASP A 1 124 ? -2.631 8.234 -7.758 1 96.12 124 ASP A CA 1
ATOM 974 C C . ASP A 1 124 ? -2.652 7.434 -6.461 1 96.12 124 ASP A C 1
ATOM 976 O O . ASP A 1 124 ? -2.518 6.211 -6.477 1 96.12 124 ASP A O 1
ATOM 980 N N . GLY A 1 125 ? -2.881 8.109 -5.328 1 96.06 125 GLY A N 1
ATOM 981 C CA . GLY A 1 125 ? -3.088 7.391 -4.082 1 96.06 125 GLY A CA 1
ATOM 982 C C . GLY A 1 125 ? -4.355 6.559 -4.07 1 96.06 125 GLY A C 1
ATOM 983 O O . GLY A 1 125 ? -4.352 5.414 -3.617 1 96.06 125 GLY A O 1
ATOM 984 N N . CYS A 1 126 ? -5.418 7.145 -4.609 1 96.88 126 CYS A N 1
ATOM 985 C CA . CYS A 1 126 ? -6.684 6.426 -4.734 1 96.88 126 CYS A CA 1
ATOM 986 C C . CYS A 1 126 ? -6.543 5.23 -5.668 1 96.88 126 CYS A C 1
ATOM 988 O O . CYS A 1 126 ? -7 4.133 -5.348 1 96.88 126 CYS A O 1
ATOM 990 N N . LEU A 1 127 ? -5.828 5.457 -6.695 1 95.69 127 LEU A N 1
ATOM 991 C CA . LEU A 1 127 ? -5.77 4.512 -7.805 1 95.69 127 LEU A CA 1
ATOM 992 C C . LEU A 1 127 ? -4.848 3.342 -7.477 1 95.69 127 LEU A C 1
ATOM 994 O O . LEU A 1 127 ? -4.859 2.32 -8.164 1 95.69 127 LEU A O 1
ATOM 998 N N . LYS A 1 128 ? -4.121 3.473 -6.406 1 93.38 128 LYS A N 1
ATOM 999 C CA . LYS A 1 128 ? -3.314 2.344 -5.953 1 93.38 128 LYS A CA 1
ATOM 1000 C C . LYS A 1 128 ? -4.195 1.18 -5.508 1 93.38 128 LYS A C 1
ATOM 1002 O O . LYS A 1 128 ? -3.799 0.018 -5.613 1 93.38 128 LYS A O 1
ATOM 1007 N N . CYS A 1 129 ? -5.344 1.54 -5.047 1 94.62 129 CYS A N 1
ATOM 1008 C CA . CYS A 1 129 ? -6.266 0.513 -4.574 1 94.62 129 CYS A CA 1
ATOM 1009 C C . CYS A 1 129 ? -7.477 0.401 -5.496 1 94.62 129 CYS A C 1
ATOM 1011 O O . CYS A 1 129 ? -7.812 -0.691 -5.953 1 94.62 129 CYS A O 1
ATOM 1013 N N . HIS A 1 130 ? -8.039 1.526 -5.812 1 95 130 HIS A N 1
ATOM 1014 C CA . HIS A 1 130 ? -9.25 1.543 -6.629 1 95 130 HIS A CA 1
ATOM 1015 C C . HIS A 1 130 ? -8.906 1.549 -8.117 1 95 130 HIS A C 1
ATOM 1017 O O . HIS A 1 130 ? -9.242 2.496 -8.828 1 95 130 HIS A O 1
ATOM 1023 N N . VAL A 1 131 ? -8.43 0.46 -8.531 1 92.44 131 VAL A N 1
ATOM 1024 C CA . VAL A 1 131 ? -7.867 0.355 -9.875 1 92.44 131 VAL A CA 1
ATOM 1025 C C . VAL A 1 131 ? -8.992 0.27 -10.898 1 92.44 131 VAL A C 1
ATOM 1027 O O . VAL A 1 131 ? -8.906 0.867 -11.977 1 92.44 131 VAL A O 1
ATOM 1030 N N . ASN A 1 132 ? -10.062 -0.365 -10.609 1 92.31 132 ASN A N 1
ATOM 1031 C CA . ASN A 1 132 ? -11.141 -0.614 -11.562 1 92.31 132 ASN A CA 1
ATOM 1032 C C . ASN A 1 132 ? -12.336 0.3 -11.305 1 92.31 132 ASN A C 1
ATOM 1034 O O . ASN A 1 132 ? -13.484 -0.118 -11.453 1 92.31 132 ASN A O 1
ATOM 1038 N N . PHE A 1 133 ? -12.07 1.52 -10.914 1 93.06 133 PHE A N 1
ATOM 1039 C CA . PHE A 1 133 ? -13.125 2.428 -10.477 1 93.06 133 PHE A CA 1
ATOM 1040 C C . PHE A 1 133 ? -14.078 2.738 -11.625 1 93.06 133 PHE A C 1
ATOM 1042 O O . PHE A 1 133 ? -15.242 3.074 -11.398 1 93.06 133 PHE A O 1
ATOM 1049 N N . GLN A 1 134 ? -13.609 2.592 -12.883 1 90.38 134 GLN A N 1
ATOM 1050 C CA . GLN A 1 134 ? -14.422 2.928 -14.047 1 90.38 134 GLN A CA 1
ATOM 1051 C C . GLN A 1 134 ? -15.352 1.772 -14.422 1 90.38 134 GLN A C 1
ATOM 1053 O O . GLN A 1 134 ? -16.344 1.97 -15.117 1 90.38 134 GLN A O 1
ATOM 1058 N N . ASN A 1 135 ? -14.93 0.563 -14.039 1 87.19 135 ASN A N 1
ATOM 1059 C CA . ASN A 1 135 ? -15.648 -0.642 -14.438 1 87.19 135 ASN A CA 1
ATOM 1060 C C . ASN A 1 135 ? -16.141 -1.431 -13.227 1 87.19 135 ASN A C 1
ATOM 1062 O O . ASN A 1 135 ? -15.914 -2.641 -13.141 1 87.19 135 ASN A O 1
ATOM 1066 N N . LEU A 1 136 ? -16.844 -0.701 -12.383 1 90.19 136 LEU A N 1
ATOM 1067 C CA . LEU A 1 136 ? -17.391 -1.347 -11.195 1 90.19 136 LEU A CA 1
ATOM 1068 C C . LEU A 1 136 ? -18.703 -2.043 -11.516 1 90.19 136 LEU A C 1
ATOM 1070 O O . LEU A 1 136 ? -19.562 -1.472 -12.188 1 90.19 136 LEU A O 1
ATOM 1074 N N . PRO A 1 137 ? -18.828 -3.256 -11.148 1 82.12 137 PRO A N 1
ATOM 1075 C CA . PRO A 1 137 ? -20.047 -4.004 -11.477 1 82.12 137 PRO A CA 1
ATOM 1076 C C . PRO A 1 137 ? -21.312 -3.346 -10.922 1 82.12 137 PRO A C 1
ATOM 1078 O O . PRO A 1 137 ? -22.359 -3.371 -11.57 1 82.12 137 PRO A O 1
ATOM 1081 N N . GLU A 1 138 ? -21.312 -2.734 -9.844 1 85.56 138 GLU A N 1
ATOM 1082 C CA . GLU A 1 138 ? -22.531 -2.24 -9.211 1 85.56 138 GLU A CA 1
ATOM 1083 C C . GLU A 1 138 ? -22.562 -0.714 -9.188 1 85.56 138 GLU A C 1
ATOM 1085 O O . GLU A 1 138 ? -23.328 -0.116 -8.438 1 85.56 138 GLU A O 1
ATOM 1090 N N . ILE A 1 139 ? -21.859 -0.131 -10.094 1 89.81 139 ILE A N 1
ATOM 1091 C CA . ILE A 1 139 ? -21.875 1.327 -10.117 1 89.81 139 ILE A CA 1
ATOM 1092 C C . ILE A 1 139 ? -23.172 1.815 -10.742 1 89.81 139 ILE A C 1
ATOM 1094 O O . ILE A 1 139 ? -23.688 1.204 -11.688 1 89.81 139 ILE A O 1
ATOM 1098 N N . SER A 1 140 ? -23.781 2.84 -10.234 1 92.88 140 SER A N 1
ATOM 1099 C CA . SER A 1 140 ? -25.016 3.422 -10.781 1 92.88 140 SER A CA 1
ATOM 1100 C C . SER A 1 140 ? -24.75 4.086 -12.133 1 92.88 140 SER A C 1
ATOM 1102 O O . SER A 1 140 ? -23.609 4.453 -12.438 1 92.88 140 SER A O 1
ATOM 1104 N N . PRO A 1 141 ? -25.797 4.211 -12.938 1 94.38 141 PRO A N 1
ATOM 1105 C CA . PRO A 1 141 ? -25.625 4.918 -14.211 1 94.38 141 PRO A CA 1
ATOM 1106 C C . PRO A 1 141 ? -25.062 6.328 -14.031 1 94.38 141 PRO A C 1
ATOM 1108 O O . PRO A 1 141 ? -24.172 6.742 -14.781 1 94.38 141 PRO A O 1
ATOM 1111 N N . LYS A 1 142 ? -25.578 6.996 -13.078 1 95.31 142 LYS A N 1
ATOM 1112 C CA . LYS A 1 142 ? -25.078 8.344 -12.812 1 95.31 142 LYS A CA 1
ATOM 1113 C C . LYS A 1 142 ? -23.609 8.305 -12.383 1 95.31 142 LYS A C 1
ATOM 1115 O O . LYS A 1 142 ? -22.812 9.156 -12.789 1 95.31 142 LYS A O 1
ATOM 1120 N N . GLY A 1 143 ? -23.281 7.359 -11.477 1 94.56 143 GLY A N 1
ATOM 1121 C CA . GLY A 1 143 ? -21.891 7.188 -11.07 1 94.56 143 GLY A CA 1
ATOM 1122 C C . GLY A 1 143 ? -20.969 6.938 -12.242 1 94.56 143 GLY A C 1
ATOM 1123 O O . GLY A 1 143 ? -19.859 7.504 -12.305 1 94.56 143 GLY A O 1
ATOM 1124 N N . LYS A 1 144 ? -21.406 6.117 -13.125 1 94.94 144 LYS A N 1
ATOM 1125 C CA . LYS A 1 144 ? -20.625 5.82 -14.312 1 94.94 144 LYS A CA 1
ATOM 1126 C C . LYS A 1 144 ? -20.406 7.07 -15.164 1 94.94 144 LYS A C 1
ATOM 1128 O O . LYS A 1 144 ? -19.297 7.336 -15.609 1 94.94 144 LYS A O 1
ATOM 1133 N N . GLN A 1 145 ? -21.438 7.789 -15.375 1 96.25 145 GLN A N 1
ATOM 1134 C CA . GLN A 1 145 ? -21.359 9.031 -16.125 1 96.25 145 GLN A CA 1
ATOM 1135 C C . GLN A 1 145 ? -20.375 10.008 -15.492 1 96.25 145 GLN A C 1
ATOM 1137 O O . GLN A 1 145 ? -19.578 10.641 -16.188 1 96.25 145 GLN A O 1
ATOM 1142 N N . MET A 1 146 ? -20.453 10.086 -14.188 1 96.06 146 MET A N 1
ATOM 1143 C CA . MET A 1 146 ? -19.562 11 -13.477 1 96.06 146 MET A CA 1
ATOM 1144 C C . MET A 1 146 ? -18.109 10.57 -13.609 1 96.06 146 MET A C 1
ATOM 1146 O O . MET A 1 146 ? -17.219 11.406 -13.789 1 96.06 146 MET A O 1
ATOM 1150 N N . HIS A 1 147 ? -17.828 9.289 -13.492 1 96.56 147 HIS A N 1
ATOM 1151 C CA . HIS A 1 147 ? -16.469 8.797 -13.633 1 96.56 147 HIS A CA 1
ATOM 1152 C C . HIS A 1 147 ? -15.961 8.969 -15.062 1 96.56 147 HIS A C 1
ATOM 1154 O O . HIS A 1 147 ? -14.773 9.219 -15.281 1 96.56 147 HIS A O 1
ATOM 1160 N N . GLU A 1 148 ? -16.875 8.883 -15.992 1 96.19 148 GLU A N 1
ATOM 1161 C CA . GLU A 1 148 ? -16.516 9.172 -17.375 1 96.19 148 GLU A CA 1
ATOM 1162 C C . GLU A 1 148 ? -16.172 10.641 -17.562 1 96.19 148 GLU A C 1
ATOM 1164 O O . GLU A 1 148 ? -15.234 10.977 -18.297 1 96.19 148 GLU A O 1
ATOM 1169 N N . HIS A 1 149 ? -16.938 11.445 -16.969 1 96.81 149 HIS A N 1
ATOM 1170 C CA . HIS A 1 149 ? -16.656 12.875 -17 1 96.81 149 HIS A CA 1
ATOM 1171 C C . HIS A 1 149 ? -15.273 13.172 -16.422 1 96.81 149 HIS A C 1
ATOM 1173 O O . HIS A 1 149 ? -14.484 13.891 -17.031 1 96.81 149 HIS A O 1
ATOM 1179 N N . TYR A 1 150 ? -14.961 12.602 -15.289 1 96.75 150 TYR A N 1
ATOM 1180 C CA . TYR A 1 150 ? -13.641 12.727 -14.688 1 96.75 150 TYR A CA 1
ATOM 1181 C C . TYR A 1 150 ? -12.555 12.312 -15.672 1 96.75 150 TYR A C 1
ATOM 1183 O O . TYR A 1 150 ? -11.594 13.055 -15.891 1 96.75 150 TYR A O 1
ATOM 1191 N N . THR A 1 151 ? -12.742 11.188 -16.297 1 96.12 151 THR A N 1
ATOM 1192 C CA . THR A 1 151 ? -11.742 10.633 -17.203 1 96.12 151 THR A CA 1
ATOM 1193 C C . THR A 1 151 ? -11.562 11.539 -18.422 1 96.12 151 THR A C 1
ATOM 1195 O O . THR A 1 151 ? -10.438 11.719 -18.906 1 96.12 151 THR A O 1
ATOM 1198 N N . SER A 1 152 ? -12.586 12.109 -18.828 1 96.56 152 SER A N 1
ATOM 1199 C CA . SER A 1 152 ? -12.555 12.953 -20.031 1 96.56 152 SER A CA 1
ATOM 1200 C C . SER A 1 152 ? -11.773 14.242 -19.766 1 96.56 152 SER A C 1
ATOM 1202 O O . SER A 1 152 ? -11.312 14.891 -20.703 1 96.56 152 SER A O 1
ATOM 1204 N N . LEU A 1 153 ? -11.578 14.57 -18.547 1 96.38 153 LEU A N 1
ATOM 1205 C CA . LEU A 1 153 ? -10.977 15.852 -18.203 1 96.38 153 LEU A CA 1
ATOM 1206 C C . LEU A 1 153 ? -9.492 15.688 -17.891 1 96.38 153 LEU A C 1
ATOM 1208 O O . LEU A 1 153 ? -8.758 16.672 -17.781 1 96.38 153 LEU A O 1
ATOM 1212 N N . LEU A 1 154 ? -8.922 14.492 -17.688 1 93.38 154 LEU A N 1
ATOM 1213 C CA . LEU A 1 154 ? -7.59 14.195 -17.156 1 93.38 154 LEU A CA 1
ATOM 1214 C C . LEU A 1 154 ? -6.516 14.898 -17.984 1 93.38 154 LEU A C 1
ATOM 1216 O O . LEU A 1 154 ? -5.504 15.344 -17.453 1 93.38 154 LEU A O 1
ATOM 1220 N N . ASN A 1 155 ? -6.609 15.164 -19.203 1 92.81 155 ASN A N 1
ATOM 1221 C CA . ASN A 1 155 ? -5.59 15.758 -20.062 1 92.81 155 ASN A CA 1
ATOM 1222 C C . ASN A 1 155 ? -6.004 17.141 -20.562 1 92.81 155 ASN A C 1
ATOM 1224 O O . ASN A 1 155 ? -5.574 17.578 -21.625 1 92.81 155 ASN A O 1
ATOM 1228 N N . THR A 1 156 ? -6.852 17.766 -19.781 1 95.56 156 THR A N 1
ATOM 1229 C CA . THR A 1 156 ? -7.293 19.109 -20.125 1 95.56 156 THR A CA 1
ATOM 1230 C C . THR A 1 156 ? -6.938 20.109 -19.031 1 95.56 156 THR A C 1
ATOM 1232 O O . THR A 1 156 ? -6.465 19.703 -17.953 1 95.56 156 THR A O 1
ATOM 1235 N N . ASP A 1 157 ? -7.113 21.391 -19.344 1 94.25 157 ASP A N 1
ATOM 1236 C CA . ASP A 1 157 ? -6.859 22.453 -18.391 1 94.25 157 ASP A CA 1
ATOM 1237 C C . ASP A 1 157 ? -7.953 22.5 -17.312 1 94.25 157 ASP A C 1
ATOM 1239 O O . ASP A 1 157 ? -7.824 23.219 -16.328 1 94.25 157 ASP A O 1
ATOM 1243 N N . LYS A 1 158 ? -8.969 21.688 -17.516 1 94.94 158 LYS A N 1
ATOM 1244 C CA . LYS A 1 158 ? -10.078 21.656 -16.562 1 94.94 158 LYS A CA 1
ATOM 1245 C C . LYS A 1 158 ? -10.039 20.375 -15.727 1 94.94 158 LYS A C 1
ATOM 1247 O O . LYS A 1 158 ? -11.078 19.906 -15.25 1 94.94 158 LYS A O 1
ATOM 1252 N N . LYS A 1 159 ? -8.859 19.891 -15.633 1 94.75 159 LYS A N 1
ATOM 1253 C CA . LYS A 1 159 ? -8.688 18.641 -14.891 1 94.75 159 LYS A CA 1
ATOM 1254 C C . LYS A 1 159 ? -9.18 18.781 -13.453 1 94.75 159 LYS A C 1
ATOM 1256 O O . LYS A 1 159 ? -8.961 19.812 -12.812 1 94.75 159 LYS A O 1
ATOM 1261 N N . ILE A 1 160 ? -9.938 17.75 -13 1 94.31 160 ILE A N 1
ATOM 1262 C CA . ILE A 1 160 ? -10.391 17.641 -11.609 1 94.31 160 ILE A CA 1
ATOM 1263 C C . ILE A 1 160 ? -9.82 16.359 -10.984 1 94.31 160 ILE A C 1
ATOM 1265 O O . ILE A 1 160 ? -9.219 15.539 -11.672 1 94.31 160 ILE A O 1
ATOM 1269 N N . GLY A 1 161 ? -9.961 16.281 -9.609 1 95.31 161 GLY A N 1
ATOM 1270 C CA . GLY A 1 161 ? -9.469 15.102 -8.898 1 95.31 161 GLY A CA 1
ATOM 1271 C C . GLY A 1 161 ? -10.578 14.281 -8.273 1 95.31 161 GLY A C 1
ATOM 1272 O O . GLY A 1 161 ? -11.742 14.672 -8.289 1 95.31 161 GLY A O 1
ATOM 1273 N N . CYS A 1 162 ? -10.18 13.148 -7.828 1 96.88 162 CYS A N 1
ATOM 1274 C CA . CYS A 1 162 ? -11.133 12.281 -7.145 1 96.88 162 CYS A CA 1
ATOM 1275 C C . CYS A 1 162 ? -11.82 13.023 -6 1 96.88 162 CYS A C 1
ATOM 1277 O O . CYS A 1 162 ? -13.039 12.953 -5.855 1 96.88 162 CYS A O 1
ATOM 1279 N N . ALA A 1 163 ? -11.086 13.797 -5.266 1 96.31 163 ALA A N 1
ATOM 1280 C CA . ALA A 1 163 ? -11.594 14.484 -4.082 1 96.31 163 ALA A CA 1
ATOM 1281 C C . ALA A 1 163 ? -12.523 15.633 -4.465 1 96.31 163 ALA A C 1
ATOM 1283 O O . ALA A 1 163 ? -13.219 16.188 -3.611 1 96.31 163 ALA A O 1
ATOM 1284 N N . SER A 1 164 ? -12.492 16.016 -5.73 1 95.56 164 SER A N 1
ATOM 1285 C CA . SER A 1 164 ? -13.398 17.062 -6.18 1 95.56 164 SER A CA 1
ATOM 1286 C C . SER A 1 164 ? -14.852 16.672 -5.957 1 95.56 164 SER A C 1
ATOM 1288 O O . SER A 1 164 ? -15.68 17.516 -5.594 1 95.56 164 SER A O 1
ATOM 1290 N N . CYS A 1 165 ? -15.156 15.438 -6.074 1 94.31 165 CYS A N 1
ATOM 1291 C CA . CYS A 1 165 ? -16.531 14.961 -5.918 1 94.31 165 CYS A CA 1
ATOM 1292 C C . CYS A 1 165 ? -16.672 14.086 -4.676 1 94.31 165 CYS A C 1
ATOM 1294 O O . CYS A 1 165 ? -17.734 14.016 -4.074 1 94.31 165 CYS A O 1
ATOM 1296 N N . HIS A 1 166 ? -15.578 13.43 -4.359 1 94.5 166 HIS A N 1
ATOM 1297 C CA . HIS A 1 166 ? -15.586 12.633 -3.135 1 94.5 166 HIS A CA 1
ATOM 1298 C C . HIS A 1 166 ? -15.094 13.445 -1.945 1 94.5 166 HIS A C 1
ATOM 1300 O O . HIS A 1 166 ? -14.031 13.156 -1.391 1 94.5 166 HIS A O 1
ATOM 1306 N N . VAL A 1 167 ? -15.828 14.312 -1.43 1 91.94 167 VAL A N 1
ATOM 1307 C CA . VAL A 1 167 ? -15.445 15.438 -0.583 1 91.94 167 VAL A CA 1
ATOM 1308 C C . VAL A 1 167 ? -15.07 14.93 0.809 1 91.94 167 VAL A C 1
ATOM 1310 O O . VAL A 1 167 ? -14.164 15.469 1.447 1 91.94 167 VAL A O 1
ATOM 1313 N N . GLU A 1 168 ? -15.641 13.883 1.318 1 91.44 168 GLU A N 1
ATOM 1314 C CA . GLU A 1 168 ? -15.367 13.484 2.697 1 91.44 168 GLU A CA 1
ATOM 1315 C C . GLU A 1 168 ? -14.625 12.148 2.75 1 91.44 168 GLU A C 1
ATOM 1317 O O . GLU A 1 168 ? -14.484 11.555 3.818 1 91.44 168 GLU A O 1
ATOM 1322 N N . THR A 1 169 ? -14.188 11.766 1.605 1 93.94 169 THR A N 1
ATOM 1323 C CA . THR A 1 169 ? -13.438 10.516 1.591 1 93.94 169 THR A CA 1
ATOM 1324 C C . THR A 1 169 ? -12.172 10.633 2.436 1 93.94 169 THR A C 1
ATOM 1326 O O . THR A 1 169 ? -11.43 11.602 2.314 1 93.94 169 THR A O 1
ATOM 1329 N N . GLY A 1 170 ? -11.977 9.695 3.332 1 96.12 170 GLY A N 1
ATOM 1330 C CA . GLY A 1 170 ? -10.836 9.688 4.23 1 96.12 170 GLY A CA 1
ATOM 1331 C C . GLY A 1 170 ? -11.109 10.391 5.547 1 96.12 170 GLY A C 1
ATOM 1332 O O . GLY A 1 170 ? -10.414 10.156 6.539 1 96.12 170 GLY A O 1
ATOM 1333 N N . HIS A 1 171 ? -12.055 11.281 5.512 1 96.81 171 HIS A N 1
ATOM 1334 C CA . HIS A 1 171 ? -12.375 12.07 6.695 1 96.81 171 HIS A CA 1
ATOM 1335 C C . HIS A 1 171 ? -13.883 12.219 6.871 1 96.81 171 HIS A C 1
ATOM 1337 O O . HIS A 1 171 ? -14.453 13.25 6.508 1 96.81 171 HIS A O 1
ATOM 1343 N N . ASN A 1 172 ? -14.523 11.266 7.492 1 96.75 172 ASN A N 1
ATOM 1344 C CA . ASN A 1 172 ? -15.961 11.344 7.727 1 96.75 172 ASN A CA 1
ATOM 1345 C C . ASN A 1 172 ? -16.297 12.352 8.812 1 96.75 172 ASN A C 1
ATOM 1347 O O . ASN A 1 172 ? -15.883 12.203 9.961 1 96.75 172 ASN A O 1
ATOM 1351 N N . GLY A 1 173 ? -17.031 13.438 8.445 1 95.44 173 GLY A N 1
ATOM 1352 C CA . GLY A 1 173 ? -17.422 14.477 9.383 1 95.44 173 GLY A CA 1
ATOM 1353 C C . GLY A 1 173 ? -16.344 15.523 9.602 1 95.44 173 GLY A C 1
ATOM 1354 O O . GLY A 1 173 ? -16.25 16.109 10.68 1 95.44 173 GLY A O 1
ATOM 1355 N N . LEU A 1 174 ? -15.562 15.75 8.617 1 94.88 174 LEU A N 1
ATOM 1356 C CA . LEU A 1 174 ? -14.422 16.656 8.766 1 94.88 174 LEU A CA 1
ATOM 1357 C C . LEU A 1 174 ? -14.891 18.062 9.078 1 94.88 174 LEU A C 1
ATOM 1359 O O . LEU A 1 174 ? -14.328 18.734 9.953 1 94.88 174 LEU A O 1
ATOM 1363 N N . LYS A 1 175 ? -15.875 18.547 8.383 1 93.06 175 LYS A N 1
ATOM 1364 C CA . LYS A 1 175 ? -16.359 19.906 8.602 1 93.06 175 LYS A CA 1
ATOM 1365 C C . LYS A 1 175 ? -16.781 20.109 10.055 1 93.06 175 LYS A C 1
ATOM 1367 O O . LYS A 1 175 ? -16.422 21.109 10.68 1 93.06 175 LYS A O 1
ATOM 1372 N N . ASN A 1 176 ? -17.547 19.172 10.578 1 92.5 176 ASN A N 1
ATOM 1373 C CA . ASN A 1 176 ? -17.969 19.25 11.969 1 92.5 176 ASN A CA 1
ATOM 1374 C C . ASN A 1 176 ? -16.781 19.234 12.922 1 92.5 176 ASN A C 1
ATOM 1376 O O . ASN A 1 176 ? -16.719 20.031 13.859 1 92.5 176 ASN A O 1
ATOM 1380 N N . MET A 1 177 ? -15.898 18.344 12.656 1 93.19 177 MET A N 1
ATOM 1381 C CA . MET A 1 177 ? -14.727 18.234 13.523 1 93.19 177 MET A CA 1
ATOM 1382 C C . MET A 1 177 ? -13.922 19.531 13.523 1 93.19 177 MET A C 1
ATOM 1384 O O . MET A 1 177 ? -13.484 20 14.57 1 93.19 177 MET A O 1
ATOM 1388 N N . LEU A 1 178 ? -13.734 20.109 12.305 1 91.69 178 LEU A N 1
ATOM 1389 C CA . LEU A 1 178 ? -13.016 21.359 12.195 1 91.69 178 LEU A CA 1
ATOM 1390 C C . LEU A 1 178 ? -13.719 22.469 12.984 1 91.69 178 LEU A C 1
ATOM 1392 O O . LEU A 1 178 ? -13.07 23.297 13.609 1 91.69 178 LEU A O 1
ATOM 1396 N N . ASN A 1 179 ? -15.008 22.438 12.969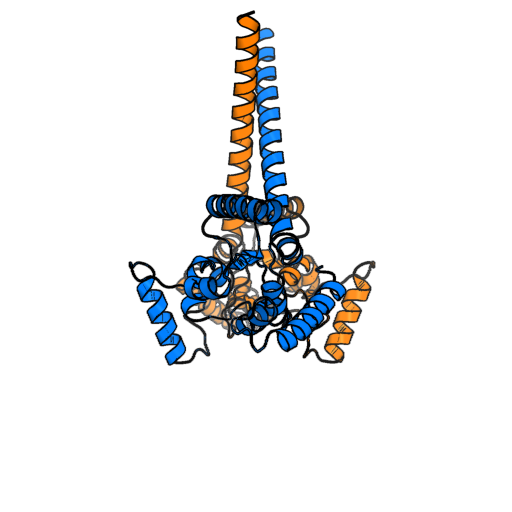 1 91.69 179 ASN A N 1
ATOM 1397 C CA . ASN A 1 179 ? -15.773 23.438 13.695 1 91.69 179 ASN A CA 1
ATOM 1398 C C . ASN A 1 179 ? -15.609 23.297 15.203 1 91.69 179 ASN A C 1
ATOM 1400 O O . ASN A 1 179 ? -15.68 24.281 15.938 1 91.69 179 ASN A O 1
ATOM 1404 N N . TYR A 1 180 ? -15.383 22.094 15.609 1 90 180 TYR A N 1
ATOM 1405 C CA . TYR A 1 180 ? -15.133 21.906 17.031 1 90 180 TYR A CA 1
ATOM 1406 C C . TYR A 1 180 ? -13.828 22.594 17.438 1 90 180 TYR A C 1
ATOM 1408 O O . TYR A 1 180 ? -13.719 23.109 18.562 1 90 180 TYR A O 1
ATOM 1416 N N . PHE A 1 181 ? -12.891 22.594 16.609 1 86.44 181 PHE A N 1
ATOM 1417 C CA . PHE A 1 181 ? -11.562 23.094 16.938 1 86.44 181 PHE A CA 1
ATOM 1418 C C . PHE A 1 181 ? -11.422 24.578 16.578 1 86.44 181 PHE A C 1
ATOM 1420 O O . PHE A 1 181 ? -10.695 25.312 17.234 1 86.44 181 PHE A O 1
ATOM 1427 N N . ASN A 1 182 ? -11.984 24.938 15.461 1 85.06 182 ASN A N 1
ATOM 1428 C CA . ASN A 1 182 ? -12.031 26.312 14.984 1 85.06 182 ASN A CA 1
ATOM 1429 C C . ASN A 1 182 ? -13.398 26.656 14.406 1 85.06 182 ASN A C 1
ATOM 1431 O O . ASN A 1 182 ? -13.578 26.672 13.188 1 85.06 182 ASN A O 1
ATOM 1435 N N . PRO A 1 183 ? -14.266 27.062 15.336 1 86.62 183 PRO A N 1
ATOM 1436 C CA . PRO A 1 183 ? -15.648 27.266 14.906 1 86.62 183 PRO A CA 1
ATOM 1437 C C . PRO A 1 183 ? -15.789 28.406 13.906 1 86.62 183 PRO A C 1
ATOM 1439 O O . PRO A 1 183 ? -15.156 29.469 14.07 1 86.62 183 PRO A O 1
ATOM 1442 N N . GLU A 1 184 ? -16.547 28.141 12.875 1 83.69 184 GLU A N 1
ATOM 1443 C CA . GLU A 1 184 ? -16.828 29.172 11.875 1 83.69 184 GLU A CA 1
ATOM 1444 C C . GLU A 1 184 ? -17.75 30.25 12.445 1 83.69 184 GLU A C 1
ATOM 1446 O O . GLU A 1 184 ? -17.672 31.406 12.031 1 83.69 184 GLU A O 1
ATOM 1451 N N . TYR A 1 185 ? -18.609 29.766 13.406 1 82.75 185 TYR A N 1
ATOM 1452 C CA . TYR A 1 185 ? -19.531 30.688 14.055 1 82.75 185 TYR A CA 1
ATOM 1453 C C . TYR A 1 185 ? -19.25 30.797 15.547 1 82.75 185 TYR A C 1
ATOM 1455 O O . TYR A 1 185 ? -19.359 29.797 16.281 1 82.75 185 TYR A O 1
ATOM 1463 N N . LYS A 1 186 ? -19.047 32 16.094 1 81.81 186 LYS A N 1
ATOM 1464 C CA . LYS A 1 186 ? -18.609 32.25 17.469 1 81.81 186 LYS A CA 1
ATOM 1465 C C . LYS A 1 186 ? -19.734 31.938 18.469 1 81.81 186 LYS A C 1
ATOM 1467 O O . LYS A 1 186 ? -19.453 31.547 19.609 1 81.81 186 LYS A O 1
ATOM 1472 N N . ILE A 1 187 ? -20.891 31.969 18 1 81.69 187 ILE A N 1
ATOM 1473 C CA . ILE A 1 187 ? -22.016 31.75 18.906 1 81.69 187 ILE A CA 1
ATOM 1474 C C . ILE A 1 187 ? -21.984 30.328 19.453 1 81.69 187 ILE A C 1
ATOM 1476 O O . ILE A 1 187 ? -22.5 30.062 20.531 1 81.69 187 ILE A O 1
ATOM 1480 N N . TYR A 1 188 ? -21.375 29.406 18.812 1 77.69 188 TYR A N 1
ATOM 1481 C CA . TYR A 1 188 ? -21.391 28 19.203 1 77.69 188 TYR A CA 1
ATOM 1482 C C . TYR A 1 188 ? -20.078 27.625 19.891 1 77.69 188 TYR A C 1
ATOM 1484 O O . TYR A 1 188 ? -19.828 26.453 20.156 1 77.69 188 TYR A O 1
ATOM 1492 N N . GLU A 1 189 ? -19.344 28.562 20.25 1 82.62 189 GLU A N 1
ATOM 1493 C CA . GLU A 1 189 ? -17.984 28.344 20.719 1 82.62 189 GLU A CA 1
ATOM 1494 C C . GLU A 1 189 ? -17.969 27.484 21.984 1 82.62 189 GLU A C 1
ATOM 1496 O O . GLU A 1 189 ? -17.172 26.562 22.125 1 82.62 189 GLU A O 1
ATOM 1501 N N . ARG A 1 190 ? -18.844 27.828 22.969 1 81.81 190 ARG A N 1
ATOM 1502 C CA . ARG A 1 190 ? -18.859 27.094 24.234 1 81.81 190 ARG A CA 1
ATOM 1503 C C . ARG A 1 190 ? -19.172 25.625 24 1 81.81 190 ARG A C 1
ATOM 1505 O O . ARG A 1 190 ? -18.469 24.734 24.5 1 81.81 190 ARG A O 1
ATOM 1512 N N . GLU A 1 191 ? -20.156 25.391 23.312 1 81.12 191 GLU A N 1
ATOM 1513 C CA . GLU A 1 191 ? -20.562 24.016 23.016 1 81.12 191 GLU A CA 1
ATOM 1514 C C . GLU A 1 191 ? -19.5 23.297 22.203 1 81.12 191 GLU A C 1
ATOM 1516 O O . GLU A 1 191 ? -19.203 22.125 22.453 1 81.12 191 GLU A O 1
ATOM 1521 N N . MET A 1 192 ? -18.891 23.984 21.328 1 84.62 192 MET A N 1
ATOM 1522 C CA . MET A 1 192 ? -17.891 23.375 20.469 1 84.62 192 MET A CA 1
ATOM 1523 C C . MET A 1 192 ? -16.625 23.047 21.234 1 84.62 192 MET A C 1
ATOM 1525 O O . MET A 1 192 ? -16 22.016 21.016 1 84.62 192 MET A O 1
ATOM 1529 N N . ASN A 1 193 ? -16.391 23.938 22.188 1 86 193 ASN A N 1
ATOM 1530 C CA . ASN A 1 193 ? -15.219 23.688 23.016 1 86 193 ASN A CA 1
ATOM 1531 C C . ASN A 1 193 ? -15.391 22.422 23.844 1 86 193 ASN A C 1
ATOM 1533 O O . ASN A 1 193 ? -14.438 21.656 24.016 1 86 193 ASN A O 1
ATOM 1537 N N . ALA A 1 194 ? -16.578 22.25 24.328 1 88.94 194 ALA A N 1
ATOM 1538 C CA . ALA A 1 194 ? -16.844 21.047 25.109 1 88.94 194 ALA A CA 1
ATOM 1539 C C . ALA A 1 194 ? -16.656 19.781 24.266 1 88.94 194 ALA A C 1
ATOM 1541 O O . ALA A 1 194 ? -16.062 18.812 24.719 1 88.94 194 ALA A O 1
ATOM 1542 N N . THR A 1 195 ? -17.078 19.812 23.109 1 90.75 195 THR A N 1
ATOM 1543 C CA . THR A 1 195 ? -16.953 18.672 22.203 1 90.75 195 THR A CA 1
ATOM 1544 C C . THR A 1 195 ? -15.5 18.453 21.812 1 90.75 195 THR A C 1
ATOM 1546 O O . THR A 1 195 ? -15.039 17.312 21.734 1 90.75 195 THR A O 1
ATOM 1549 N N . ARG A 1 196 ? -14.852 19.547 21.531 1 91 196 ARG A N 1
ATOM 1550 C CA . ARG A 1 196 ? -13.422 19.484 21.234 1 91 196 ARG A CA 1
ATOM 1551 C C . ARG A 1 196 ? -12.672 18.734 22.344 1 91 196 ARG A C 1
ATOM 1553 O O . ARG A 1 196 ? -11.852 17.859 22.062 1 91 196 ARG A O 1
ATOM 1560 N N . ASP A 1 197 ? -12.969 19.078 23.562 1 93 197 ASP A N 1
ATOM 1561 C CA . ASP A 1 197 ? -12.289 18.469 24.703 1 93 197 ASP A CA 1
ATOM 1562 C C . ASP A 1 197 ? -12.578 16.969 24.781 1 93 19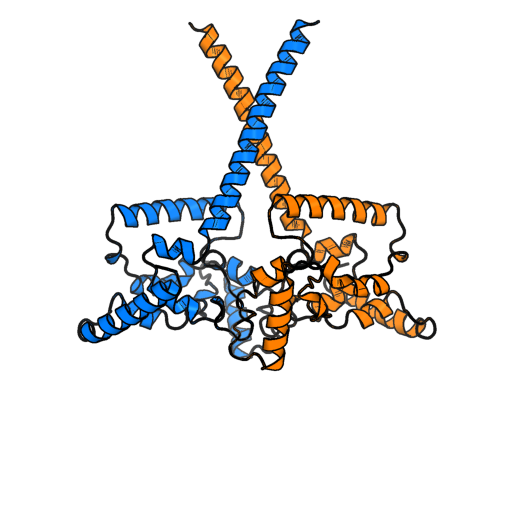7 ASP A C 1
ATOM 1564 O O . ASP A 1 197 ? -11.695 16.172 25.109 1 93 197 ASP A O 1
ATOM 1568 N N . ILE A 1 198 ? -13.789 16.641 24.484 1 94.12 198 ILE A N 1
ATOM 1569 C CA . ILE A 1 198 ? -14.172 15.227 24.453 1 94.12 198 ILE A CA 1
ATOM 1570 C C . ILE A 1 198 ? -13.375 14.5 23.375 1 94.12 198 ILE A C 1
ATOM 1572 O O . ILE A 1 198 ? -12.867 13.398 23.609 1 94.12 198 ILE A O 1
ATOM 1576 N N . VAL A 1 199 ? -13.219 15.109 22.219 1 92.75 199 VAL A N 1
ATOM 1577 C CA . VAL A 1 199 ? -12.484 14.523 21.109 1 92.75 199 VAL A CA 1
ATOM 1578 C C . VAL A 1 199 ? -11.008 14.383 21.484 1 92.75 199 VAL A C 1
ATOM 1580 O O . VAL A 1 199 ? -10.406 13.336 21.25 1 92.75 199 VAL A O 1
ATOM 1583 N N . LEU A 1 200 ? -10.453 15.398 22.109 1 92.62 200 LEU A N 1
ATOM 1584 C CA . LEU A 1 200 ? -9.047 15.375 22.5 1 92.62 200 LEU A CA 1
ATOM 1585 C C . LEU A 1 200 ? -8.789 14.297 23.562 1 92.62 200 LEU A C 1
ATOM 1587 O O . LEU A 1 200 ? -7.758 13.625 23.516 1 92.62 200 LEU A O 1
ATOM 1591 N N . GLU A 1 201 ? -9.688 14.164 24.422 1 93.94 201 GLU A N 1
ATOM 1592 C CA . GLU A 1 201 ? -9.555 13.133 25.453 1 93.94 201 GLU A CA 1
ATOM 1593 C C . GLU A 1 201 ? -9.57 11.734 24.844 1 93.94 201 GLU A C 1
ATOM 1595 O O . GLU A 1 201 ? -8.805 10.859 25.25 1 93.94 201 GLU A O 1
ATOM 1600 N N . LYS A 1 202 ? -10.438 11.547 23.891 1 93 202 LYS A N 1
ATOM 1601 C CA . LYS A 1 202 ? -10.484 10.258 23.203 1 93 202 LYS A CA 1
ATOM 1602 C C . LYS A 1 202 ? -9.172 9.977 22.484 1 93 202 LYS A C 1
ATOM 1604 O O . LYS A 1 202 ? -8.641 8.859 22.547 1 93 202 LYS A O 1
ATOM 1609 N N . LEU A 1 203 ? -8.633 10.938 21.797 1 93.12 203 LEU A N 1
ATOM 1610 C CA . LEU A 1 203 ? -7.371 10.781 21.078 1 93.12 203 LEU A CA 1
ATOM 1611 C C . LEU A 1 203 ? -6.234 10.469 22.031 1 93.12 203 LEU A C 1
ATOM 1613 O O . LEU A 1 203 ? -5.355 9.656 21.719 1 93.12 203 LEU A O 1
ATOM 1617 N N . LYS A 1 204 ? -6.266 11.133 23.172 1 92.12 204 LYS A N 1
ATOM 1618 C CA . LYS A 1 204 ? -5.258 10.859 24.203 1 92.12 204 LYS A CA 1
ATOM 1619 C C . LYS A 1 204 ? -5.375 9.43 24.719 1 92.12 204 LYS A C 1
ATOM 1621 O O . LYS A 1 204 ? -4.371 8.719 24.828 1 92.12 204 LYS A O 1
ATOM 1626 N N . LYS A 1 205 ? -6.586 9.07 25.016 1 92.38 205 LYS A N 1
ATOM 1627 C CA . LYS A 1 205 ? -6.832 7.719 25.516 1 92.38 205 LYS A CA 1
ATOM 1628 C C . LYS A 1 205 ? -6.375 6.668 24.516 1 92.38 205 LYS A C 1
ATOM 1630 O O . LYS A 1 205 ? -5.859 5.613 24.891 1 92.38 205 LYS A O 1
ATOM 1635 N N . ASP A 1 206 ? -6.473 6.969 23.25 1 90.12 206 ASP A N 1
ATOM 1636 C CA . ASP A 1 206 ? -6.113 6.039 22.172 1 90.12 206 ASP A CA 1
ATOM 1637 C C . ASP A 1 206 ? -4.621 6.117 21.859 1 90.12 206 ASP A C 1
ATOM 1639 O O . ASP A 1 206 ? -4.129 5.41 20.984 1 90.12 206 ASP A O 1
ATOM 1643 N N . GLY A 1 207 ? -3.947 6.941 22.469 1 87.56 207 GLY A N 1
ATOM 1644 C CA . GLY A 1 207 ? -2.496 6.988 22.391 1 87.56 207 GLY A CA 1
ATOM 1645 C C . GLY A 1 207 ? -1.993 7.898 21.281 1 87.56 207 GLY A C 1
ATOM 1646 O O . GLY A 1 207 ? -0.876 7.727 20.781 1 87.56 207 GLY A O 1
ATOM 1647 N N . PHE A 1 208 ? -2.791 8.844 20.781 1 89.31 208 PHE A N 1
ATOM 1648 C CA . PHE A 1 208 ? -2.387 9.727 19.688 1 89.31 208 PHE A CA 1
ATOM 1649 C C . PHE A 1 208 ? -1.858 11.047 20.25 1 89.31 208 PHE A C 1
ATOM 1651 O O . PHE A 1 208 ? -1.135 11.766 19.547 1 89.31 208 PHE A O 1
ATOM 1658 N N . LEU A 1 209 ? -2.236 11.445 21.406 1 85.38 209 LEU A N 1
ATOM 1659 C CA . LEU A 1 209 ? -1.77 12.664 22.062 1 85.38 209 LEU A CA 1
ATOM 1660 C C . LEU A 1 209 ? -1.251 12.359 23.469 1 85.38 209 LEU A C 1
ATOM 1662 O O . LEU A 1 209 ? -1.662 11.383 24.094 1 85.38 209 LEU A O 1
ATOM 1666 N N . MET B 1 1 ? 51.562 22.828 0.932 1 57.34 1 MET B N 1
ATOM 1667 C CA . MET B 1 1 ? 50.188 23.125 1.352 1 57.34 1 MET B CA 1
ATOM 1668 C C . MET B 1 1 ? 49.188 22.75 0.268 1 57.34 1 MET B C 1
ATOM 1670 O O . MET B 1 1 ? 48.156 22.172 0.562 1 57.34 1 MET B O 1
ATOM 1674 N N . ASP B 1 2 ? 49.625 22.797 -1.108 1 80.12 2 ASP B N 1
ATOM 1675 C CA . ASP B 1 2 ? 48.812 22.688 -2.324 1 80.12 2 ASP B CA 1
ATOM 1676 C C . ASP B 1 2 ? 48.594 21.219 -2.695 1 80.12 2 ASP B C 1
ATOM 1678 O O . ASP B 1 2 ? 47.5 20.859 -3.166 1 80.12 2 ASP B O 1
ATOM 1682 N N . GLU B 1 3 ? 49.562 20.359 -2.23 1 86.31 3 GLU B N 1
ATOM 1683 C CA . GLU B 1 3 ? 49.469 18.953 -2.582 1 86.31 3 GLU B CA 1
ATOM 1684 C C . GLU B 1 3 ? 48.469 18.234 -1.698 1 86.31 3 GLU B C 1
ATOM 1686 O O . GLU B 1 3 ? 47.719 17.375 -2.174 1 86.31 3 GLU B O 1
ATOM 1691 N N . ALA B 1 4 ? 48.438 18.609 -0.458 1 88.75 4 ALA B N 1
ATOM 1692 C CA . ALA B 1 4 ? 47.469 18.016 0.483 1 88.75 4 ALA B CA 1
ATOM 1693 C C . ALA B 1 4 ? 46.031 18.328 0.069 1 88.75 4 ALA B C 1
ATOM 1695 O O . ALA B 1 4 ? 45.156 17.453 0.146 1 88.75 4 ALA B O 1
ATOM 1696 N N . TYR B 1 5 ? 45.844 19.484 -0.303 1 90 5 TYR B N 1
ATOM 1697 C CA . TYR B 1 5 ? 44.5 19.906 -0.768 1 90 5 TYR B CA 1
ATOM 1698 C C . TYR B 1 5 ? 44.125 19.141 -2.027 1 90 5 TYR B C 1
ATOM 1700 O O . TYR B 1 5 ? 42.969 18.688 -2.152 1 90 5 TYR B O 1
ATOM 1708 N N . ALA B 1 6 ? 44.969 18.938 -2.875 1 89.19 6 ALA B N 1
ATOM 1709 C CA . ALA B 1 6 ? 44.719 18.188 -4.109 1 89.19 6 ALA B CA 1
ATOM 1710 C C . ALA B 1 6 ? 44.406 16.734 -3.814 1 89.19 6 ALA B C 1
ATOM 1712 O O . ALA B 1 6 ? 43.531 16.141 -4.453 1 89.19 6 ALA B O 1
ATOM 1713 N N . MET B 1 7 ? 45.156 16.109 -2.885 1 87.75 7 MET B N 1
ATOM 1714 C CA . MET B 1 7 ? 44.906 14.719 -2.508 1 87.75 7 MET B CA 1
ATOM 1715 C C . MET B 1 7 ? 43.531 14.57 -1.856 1 87.75 7 MET B C 1
ATOM 1717 O O . MET B 1 7 ? 42.781 13.633 -2.162 1 87.75 7 MET B O 1
ATOM 1721 N N . LYS B 1 8 ? 43.156 15.477 -0.98 1 89.81 8 LYS B N 1
ATOM 1722 C CA . LYS B 1 8 ? 41.844 15.469 -0.344 1 89.81 8 LYS B CA 1
ATOM 1723 C C . LYS B 1 8 ? 40.75 15.578 -1.381 1 89.81 8 LYS B C 1
ATOM 1725 O O . LYS B 1 8 ? 39.719 14.883 -1.29 1 89.81 8 LYS B O 1
ATOM 1730 N N . LYS B 1 9 ? 40.875 16.422 -2.271 1 93.06 9 LYS B N 1
ATOM 1731 C CA . LYS B 1 9 ? 39.906 16.609 -3.334 1 93.06 9 LYS B CA 1
ATOM 1732 C C . LYS B 1 9 ? 39.719 15.336 -4.156 1 93.06 9 LYS B C 1
ATOM 1734 O O . LYS B 1 9 ? 38.594 14.992 -4.547 1 93.06 9 LYS B O 1
ATOM 1739 N N . LYS B 1 10 ? 40.75 14.703 -4.465 1 91.62 10 LYS B N 1
ATOM 1740 C CA . LYS B 1 10 ? 40.688 13.453 -5.219 1 91.62 10 LYS B CA 1
ATOM 1741 C C . LYS B 1 10 ? 39.938 12.383 -4.438 1 91.62 10 LYS B C 1
ATOM 1743 O O . LYS B 1 10 ? 39.094 11.672 -4.996 1 91.62 10 LYS B O 1
ATOM 1748 N N . ILE B 1 11 ? 40.281 12.281 -3.17 1 94.12 11 ILE B N 1
ATOM 1749 C CA . ILE B 1 11 ? 39.594 11.312 -2.301 1 94.12 11 ILE B CA 1
ATOM 1750 C C . ILE B 1 11 ? 38.094 11.602 -2.264 1 94.12 11 ILE B C 1
ATOM 1752 O O . ILE B 1 11 ? 37.281 10.695 -2.424 1 94.12 11 ILE B O 1
ATOM 1756 N N . LEU B 1 12 ? 37.812 12.844 -2.057 1 96.06 12 LEU B N 1
ATOM 1757 C CA . LEU B 1 12 ? 36.406 13.25 -2.01 1 96.06 12 LEU B CA 1
ATOM 1758 C C . LEU B 1 12 ? 35.688 12.93 -3.322 1 96.06 12 LEU B C 1
ATOM 1760 O O . LEU B 1 12 ? 34.531 12.523 -3.322 1 96.06 12 LEU B O 1
ATOM 1764 N N . SER B 1 13 ? 36.375 13.117 -4.352 1 96.69 13 SER B N 1
ATOM 1765 C CA . SER B 1 13 ? 35.781 12.82 -5.66 1 96.69 13 SER B CA 1
ATOM 1766 C C . SER B 1 13 ? 35.469 11.336 -5.797 1 96.69 13 SER B C 1
ATOM 1768 O O . SER B 1 13 ? 34.406 10.969 -6.32 1 96.69 13 SER B O 1
ATOM 1770 N N . PHE B 1 14 ? 36.406 10.469 -5.367 1 97.12 14 PHE B N 1
ATOM 1771 C CA . PHE B 1 14 ? 36.156 9.031 -5.457 1 97.12 14 PHE B CA 1
ATOM 1772 C C . PHE B 1 14 ? 35 8.617 -4.539 1 97.12 14 PHE B C 1
ATOM 1774 O O . PHE B 1 14 ? 34.188 7.766 -4.898 1 97.12 14 PHE B O 1
ATOM 1781 N N . ILE B 1 15 ? 34.938 9.227 -3.395 1 97.5 15 ILE B N 1
ATOM 1782 C CA . ILE B 1 15 ? 33.844 8.938 -2.471 1 97.5 15 ILE B CA 1
ATOM 1783 C C . ILE B 1 15 ? 32.531 9.383 -3.09 1 97.5 15 ILE B C 1
ATOM 1785 O O . ILE B 1 15 ? 31.516 8.664 -2.994 1 97.5 15 ILE B O 1
ATOM 1789 N N . CYS B 1 16 ? 32.5 10.516 -3.73 1 98.31 16 CYS B N 1
ATOM 1790 C CA . CYS B 1 16 ? 31.297 11.016 -4.379 1 98.31 16 CYS B CA 1
ATOM 1791 C C . CYS B 1 16 ? 30.844 10.078 -5.484 1 98.31 16 CYS B C 1
ATOM 1793 O O . CYS B 1 16 ? 29.641 9.836 -5.645 1 98.31 16 CYS B O 1
ATOM 1795 N N . VAL B 1 17 ? 31.781 9.586 -6.258 1 98.12 17 VAL B N 1
ATOM 1796 C CA . VAL B 1 17 ? 31.438 8.625 -7.301 1 98.12 17 VAL B CA 1
ATOM 1797 C C . VAL B 1 17 ? 30.812 7.383 -6.68 1 98.12 17 VAL B C 1
ATOM 1799 O O . VAL B 1 17 ? 29.781 6.895 -7.164 1 98.12 17 VAL B O 1
ATOM 1802 N N . GLY B 1 18 ? 31.453 6.828 -5.668 1 98.25 18 GLY B N 1
ATOM 1803 C CA . GLY B 1 18 ? 30.875 5.695 -4.965 1 98.25 18 GLY B CA 1
ATOM 1804 C C . GLY B 1 18 ? 29.469 5.969 -4.438 1 98.25 18 GLY B C 1
ATOM 1805 O O . GLY B 1 18 ? 28.594 5.117 -4.535 1 98.25 18 GLY B O 1
ATOM 1806 N N . PHE B 1 19 ? 29.297 7.152 -3.861 1 98.69 19 PHE B N 1
ATOM 1807 C CA . PHE B 1 19 ? 28 7.566 -3.354 1 98.69 19 PHE B CA 1
ATOM 1808 C C . PHE B 1 19 ? 26.953 7.52 -4.457 1 98.69 19 PHE B C 1
ATOM 1810 O O . PHE B 1 19 ? 25.859 6.957 -4.266 1 98.69 19 PHE B O 1
ATOM 1817 N N . LEU B 1 20 ? 27.25 8.07 -5.547 1 98.5 20 LEU B N 1
ATOM 1818 C CA . LEU B 1 20 ? 26.312 8.117 -6.668 1 98.5 20 LEU B CA 1
ATOM 1819 C C . LEU B 1 20 ? 26 6.711 -7.164 1 98.5 20 LEU B C 1
ATOM 1821 O O . LEU B 1 20 ? 24.844 6.414 -7.496 1 98.5 20 LEU B O 1
ATOM 1825 N N . ILE B 1 21 ? 27 5.855 -7.242 1 98.38 21 ILE B N 1
ATOM 1826 C CA . ILE B 1 21 ? 26.766 4.469 -7.637 1 98.38 21 ILE B CA 1
ATOM 1827 C C . ILE B 1 21 ? 25.797 3.811 -6.66 1 98.38 21 ILE B C 1
ATOM 1829 O O . ILE B 1 21 ? 24.859 3.109 -7.07 1 98.38 21 ILE B O 1
ATOM 1833 N N . GLY B 1 22 ? 26 4.043 -5.363 1 98.19 22 GLY B N 1
ATOM 1834 C CA . GLY B 1 22 ? 25.094 3.494 -4.359 1 98.19 22 GLY B CA 1
ATOM 1835 C C . GLY B 1 22 ? 23.656 3.953 -4.535 1 98.19 22 GLY B C 1
ATOM 1836 O O . GLY B 1 22 ? 22.734 3.145 -4.465 1 98.19 22 GLY B O 1
ATOM 1837 N N . VAL B 1 23 ? 23.469 5.152 -4.812 1 98.25 23 VAL B N 1
ATOM 1838 C CA . VAL B 1 23 ? 22.141 5.727 -4.992 1 98.25 23 VAL B CA 1
ATOM 1839 C C . VAL B 1 23 ? 21.5 5.152 -6.25 1 98.25 23 VAL B C 1
ATOM 1841 O O . VAL B 1 23 ? 20.328 4.781 -6.238 1 98.25 23 VAL B O 1
ATOM 1844 N N . VAL B 1 24 ? 22.25 5.102 -7.27 1 98.19 24 VAL B N 1
ATOM 1845 C CA . VAL B 1 24 ? 21.734 4.594 -8.539 1 98.19 24 VAL B CA 1
ATOM 1846 C C . VAL B 1 24 ? 21.344 3.127 -8.383 1 98.19 24 VAL B C 1
ATOM 1848 O O . VAL B 1 24 ? 20.297 2.705 -8.891 1 98.19 24 VAL B O 1
ATOM 1851 N N . VAL B 1 25 ? 22.156 2.385 -7.703 1 98.06 25 VAL B N 1
ATOM 1852 C CA . VAL B 1 25 ? 21.859 0.972 -7.484 1 98.06 25 VAL B CA 1
ATOM 1853 C C . VAL B 1 25 ? 20.578 0.835 -6.656 1 98.06 25 VAL B C 1
ATOM 1855 O O . VAL B 1 25 ? 19.734 -0.007 -6.949 1 98.06 25 VAL B O 1
ATOM 1858 N N . CYS B 1 26 ? 20.453 1.657 -5.66 1 97.94 26 CYS B N 1
ATOM 1859 C CA . CYS B 1 26 ? 19.25 1.615 -4.836 1 97.94 26 CYS B CA 1
ATOM 1860 C C . CYS B 1 26 ? 18.016 1.999 -5.648 1 97.94 26 CYS B C 1
ATOM 1862 O O . CYS B 1 26 ? 16.953 1.404 -5.488 1 97.94 26 CYS B O 1
ATOM 1864 N N . TYR B 1 27 ? 18.156 2.967 -6.484 1 97.75 27 TYR B N 1
ATOM 1865 C CA . TYR B 1 27 ? 17.047 3.359 -7.332 1 97.75 27 TYR B CA 1
ATOM 1866 C C . TYR B 1 27 ? 16.672 2.244 -8.305 1 97.75 27 TYR B C 1
ATOM 1868 O O . TYR B 1 27 ? 15.492 1.953 -8.508 1 97.75 27 TYR B O 1
ATOM 1876 N N . ALA B 1 28 ? 17.609 1.655 -8.883 1 97.56 28 ALA B N 1
ATOM 1877 C CA . ALA B 1 28 ? 17.375 0.532 -9.781 1 97.56 28 ALA B CA 1
ATOM 1878 C C . ALA B 1 28 ? 16.672 -0.614 -9.062 1 97.56 28 ALA B C 1
ATOM 1880 O O . ALA B 1 28 ? 15.773 -1.25 -9.617 1 97.56 28 ALA B O 1
ATOM 1881 N N . THR B 1 29 ? 17.109 -0.847 -7.855 1 96.94 29 THR B N 1
ATOM 1882 C CA . THR B 1 29 ? 16.469 -1.888 -7.055 1 96.94 29 THR B CA 1
ATOM 1883 C C . THR B 1 29 ? 15.008 -1.542 -6.777 1 96.94 29 THR B C 1
ATOM 1885 O O . THR B 1 29 ? 14.125 -2.393 -6.914 1 96.94 29 THR B O 1
ATOM 1888 N N . TYR B 1 30 ? 14.812 -0.277 -6.43 1 96.56 30 TYR B N 1
ATOM 1889 C CA . TYR B 1 30 ? 13.453 0.193 -6.188 1 96.56 30 TYR B CA 1
ATOM 1890 C C . TYR B 1 30 ? 12.578 -0.02 -7.418 1 96.56 30 TYR B C 1
ATOM 1892 O O . TYR B 1 30 ? 11.477 -0.565 -7.316 1 96.56 30 TYR B O 1
ATOM 1900 N N . GLU B 1 31 ? 13.047 0.332 -8.562 1 96.06 31 GLU B N 1
ATOM 1901 C CA . GLU B 1 31 ? 12.297 0.186 -9.805 1 96.06 31 GLU B CA 1
ATOM 1902 C C . GLU B 1 31 ? 12.055 -1.284 -10.133 1 96.06 31 GLU B C 1
ATOM 1904 O O . GLU B 1 31 ? 10.953 -1.667 -10.516 1 96.06 31 GLU B O 1
ATOM 1909 N N . GLY B 1 32 ? 13.078 -2.076 -10 1 94.94 32 GLY B N 1
ATOM 1910 C CA . GLY B 1 32 ? 12.945 -3.5 -10.266 1 94.94 32 GLY B CA 1
ATOM 1911 C C . GLY B 1 32 ? 11.906 -4.172 -9.383 1 94.94 32 GLY B C 1
ATOM 1912 O O . GLY B 1 32 ? 11.047 -4.906 -9.883 1 94.94 32 GLY B O 1
ATOM 1913 N N . VAL B 1 33 ? 11.961 -3.818 -8.109 1 94.69 33 VAL B N 1
ATOM 1914 C CA . VAL B 1 33 ? 11.039 -4.422 -7.152 1 94.69 33 VAL B CA 1
ATOM 1915 C C . VAL B 1 33 ? 9.609 -3.969 -7.453 1 94.69 33 VAL B C 1
ATOM 1917 O O . VAL B 1 33 ? 8.68 -4.777 -7.434 1 94.69 33 VAL B O 1
ATOM 1920 N N . THR B 1 34 ? 9.469 -2.693 -7.789 1 93.25 34 THR B N 1
ATOM 1921 C CA . THR B 1 34 ? 8.148 -2.121 -8.031 1 93.25 34 THR B CA 1
ATOM 1922 C C . THR B 1 34 ? 7.551 -2.658 -9.328 1 93.25 34 THR B C 1
ATOM 1924 O O . THR B 1 34 ? 6.371 -3.004 -9.383 1 93.25 34 THR B O 1
ATOM 1927 N N . ARG B 1 35 ? 8.32 -2.916 -10.32 1 92.75 35 ARG B N 1
ATOM 1928 C CA . ARG B 1 35 ? 7.828 -3.268 -11.648 1 92.75 35 ARG B CA 1
ATOM 1929 C C . ARG B 1 35 ? 7.613 -4.773 -11.773 1 92.75 35 ARG B C 1
ATOM 1931 O O . ARG B 1 35 ? 6.945 -5.234 -12.703 1 92.75 35 ARG B O 1
ATOM 1938 N N . THR B 1 36 ? 8.086 -5.488 -10.836 1 92.88 36 THR B N 1
ATOM 1939 C CA . THR B 1 36 ? 7.988 -6.941 -10.953 1 92.88 36 THR B CA 1
ATOM 1940 C C . THR B 1 36 ? 7.078 -7.504 -9.867 1 92.88 36 THR B C 1
ATOM 1942 O O . THR B 1 36 ? 7.203 -8.672 -9.492 1 92.88 36 THR B O 1
ATOM 1945 N N . GLY B 1 37 ? 6.191 -6.676 -9.359 1 92.25 37 GLY B N 1
ATOM 1946 C CA . GLY B 1 37 ? 5.359 -7.105 -8.242 1 92.25 37 GLY B CA 1
ATOM 1947 C C . GLY B 1 37 ? 3.916 -7.352 -8.633 1 92.25 37 GLY B C 1
ATOM 1948 O O . GLY B 1 37 ? 3.121 -7.832 -7.824 1 92.25 37 GLY B O 1
ATOM 1949 N N . GLY B 1 38 ? 3.584 -7.152 -9.938 1 91.31 38 GLY B N 1
ATOM 1950 C CA . GLY B 1 38 ? 2.195 -7.234 -10.359 1 91.31 38 GLY B CA 1
ATOM 1951 C C . GLY B 1 38 ? 1.885 -8.492 -11.141 1 91.31 38 GLY B C 1
ATOM 1952 O O . GLY B 1 38 ? 2.791 -9.258 -11.492 1 91.31 38 GLY B O 1
ATOM 1953 N N . ASP B 1 39 ? 0.619 -8.727 -11.352 1 92.62 39 ASP B N 1
ATOM 1954 C CA . ASP B 1 39 ? 0.144 -9.93 -12.031 1 92.62 39 ASP B CA 1
ATOM 1955 C C . ASP B 1 39 ? 0.643 -9.984 -13.469 1 92.62 39 ASP B C 1
ATOM 1957 O O . ASP B 1 39 ? 0.922 -11.062 -14 1 92.62 39 ASP B O 1
ATOM 1961 N N . LYS B 1 40 ? 0.881 -8.859 -14.094 1 90.69 40 LYS B N 1
ATOM 1962 C CA . LYS B 1 40 ? 1.362 -8.852 -15.477 1 90.69 40 LYS B CA 1
ATOM 1963 C C . LYS B 1 40 ? 2.783 -9.398 -15.562 1 90.69 40 LYS B C 1
ATOM 1965 O O . LYS B 1 40 ? 3.158 -10 -16.578 1 90.69 40 LYS B O 1
ATOM 1970 N N . PHE B 1 41 ? 3.547 -9.164 -14.594 1 90.88 41 PHE B N 1
ATOM 1971 C CA . PHE B 1 41 ? 4.906 -9.695 -14.578 1 90.88 41 PHE B CA 1
ATOM 1972 C C . PHE B 1 41 ? 4.906 -11.164 -14.164 1 90.88 41 PHE B C 1
ATOM 1974 O O . PHE B 1 41 ? 5.57 -11.992 -14.797 1 90.88 41 PHE B O 1
ATOM 1981 N N . CYS B 1 42 ? 4.172 -11.477 -13.18 1 89.69 42 CYS B N 1
ATOM 1982 C CA . CYS B 1 42 ? 4.219 -12.797 -12.57 1 89.69 42 CYS B CA 1
ATOM 1983 C C . CYS B 1 42 ? 3.762 -13.867 -13.562 1 89.69 42 CYS B C 1
ATOM 1985 O O . CYS B 1 42 ? 4.27 -14.992 -13.547 1 89.69 42 CYS B O 1
ATOM 1987 N N . ILE B 1 43 ? 2.869 -13.578 -14.398 1 89.5 43 ILE B N 1
ATOM 1988 C CA . ILE B 1 43 ? 2.279 -14.578 -15.281 1 89.5 43 ILE B CA 1
ATOM 1989 C C . ILE B 1 43 ? 3.232 -14.875 -16.438 1 89.5 43 ILE B C 1
ATOM 1991 O O . ILE B 1 43 ? 3.074 -15.883 -17.141 1 89.5 43 ILE B O 1
ATOM 1995 N N . VAL B 1 44 ? 4.207 -14.117 -16.672 1 80.88 44 VAL B N 1
ATOM 1996 C CA . VAL B 1 44 ? 5.098 -14.273 -17.812 1 80.88 44 VAL B CA 1
ATOM 1997 C C . VAL B 1 44 ? 6.055 -15.43 -17.578 1 80.88 44 VAL B C 1
ATOM 1999 O O . VAL B 1 44 ? 6.312 -16.234 -18.484 1 80.88 44 VAL B O 1
ATOM 2002 N N . CYS B 1 45 ? 6.543 -15.57 -16.406 1 69.19 45 CYS B N 1
ATOM 2003 C CA . CYS B 1 45 ? 7.59 -16.562 -16.188 1 69.19 45 CYS B CA 1
ATOM 2004 C C . CYS B 1 45 ? 7.09 -17.672 -15.266 1 69.19 45 CYS B C 1
ATOM 2006 O O . CYS B 1 45 ? 7.656 -18.766 -15.25 1 69.19 45 CYS B O 1
ATOM 2008 N N . HIS B 1 46 ? 6.059 -17.5 -14.508 1 62.69 46 HIS B N 1
ATOM 2009 C CA . HIS B 1 46 ? 5.77 -18.406 -13.406 1 62.69 46 HIS B CA 1
ATOM 2010 C C . HIS B 1 46 ? 4.676 -19.406 -13.789 1 62.69 46 HIS B C 1
ATOM 2012 O O . HIS B 1 46 ? 4.336 -20.297 -13 1 62.69 46 HIS B O 1
ATOM 2018 N N . GLU B 1 47 ? 4.418 -19.516 -14.828 1 77.44 47 GLU B N 1
ATOM 2019 C CA . GLU B 1 47 ? 3.352 -20.469 -15.094 1 77.44 47 GLU B CA 1
ATOM 2020 C C . GLU B 1 47 ? 2.191 -20.297 -14.117 1 77.44 47 GLU B C 1
ATOM 2022 O O . GLU B 1 47 ? 1.795 -21.234 -13.438 1 77.44 47 GLU B O 1
ATOM 2027 N N . MET B 1 48 ? 1.687 -19.188 -13.891 1 88.25 48 MET B N 1
ATOM 2028 C CA . MET B 1 48 ? 0.702 -18.828 -12.875 1 88.25 48 MET B CA 1
ATOM 2029 C C . MET B 1 48 ? -0.618 -18.406 -13.516 1 88.25 48 MET B C 1
ATOM 2031 O O . MET B 1 48 ? -1.361 -17.609 -12.953 1 88.25 48 MET B O 1
ATOM 2035 N N . ALA B 1 49 ? -0.881 -18.984 -14.625 1 90.44 49 ALA B N 1
ATOM 2036 C CA . ALA B 1 49 ? -2.121 -18.641 -15.32 1 90.44 49 ALA B CA 1
ATOM 2037 C C . ALA B 1 49 ? -3.338 -18.953 -14.453 1 90.44 49 ALA B C 1
ATOM 2039 O O . ALA B 1 49 ? -4.234 -18.125 -14.312 1 90.44 49 ALA B O 1
ATOM 2040 N N . PRO B 1 50 ? -3.365 -20.125 -13.812 1 92.44 50 PRO B N 1
ATOM 2041 C CA . PRO B 1 50 ? -4.535 -20.406 -12.977 1 92.44 50 PRO B CA 1
ATOM 2042 C C . PRO B 1 50 ? -4.652 -19.438 -11.789 1 92.44 50 PRO B C 1
ATOM 2044 O O . PRO B 1 50 ? -5.762 -19.078 -11.398 1 92.44 50 PRO B O 1
ATOM 2047 N N . MET B 1 51 ? -3.5 -19.047 -11.234 1 94.25 51 MET B N 1
ATOM 2048 C CA . MET B 1 51 ? -3.504 -18.125 -10.109 1 94.25 51 MET B CA 1
ATOM 2049 C C . MET B 1 51 ? -3.967 -16.734 -10.547 1 94.25 51 MET B C 1
ATOM 2051 O O . MET B 1 51 ? -4.762 -16.094 -9.852 1 94.25 51 MET B O 1
ATOM 2055 N N . VAL B 1 52 ? -3.506 -16.297 -11.703 1 95.5 52 VAL B N 1
ATOM 2056 C CA . VAL B 1 52 ? -3.914 -14.984 -12.211 1 95.5 52 VAL B CA 1
ATOM 2057 C C . VAL B 1 52 ? -5.406 -15 -12.539 1 95.5 52 VAL B C 1
ATOM 2059 O O . VAL B 1 52 ? -6.125 -14.055 -12.219 1 95.5 52 VAL B O 1
ATOM 2062 N N . ALA B 1 53 ? -5.863 -16.078 -13.102 1 95.06 53 ALA B N 1
ATOM 2063 C CA . ALA B 1 53 ? -7.273 -16.188 -13.461 1 95.06 53 ALA B CA 1
ATOM 2064 C C . ALA B 1 53 ? -8.156 -16.156 -12.219 1 95.06 53 ALA B C 1
ATOM 2066 O O . ALA B 1 53 ? -9.148 -15.414 -12.172 1 95.06 53 ALA B O 1
ATOM 2067 N N . SER B 1 54 ? -7.84 -16.953 -11.266 1 96.38 54 SER B N 1
ATOM 2068 C CA . SER B 1 54 ? -8.633 -16.984 -10.047 1 96.38 54 SER B CA 1
ATOM 2069 C C . SER B 1 54 ? -8.516 -15.68 -9.273 1 96.38 54 SER B C 1
ATOM 2071 O O . SER B 1 54 ? -9.469 -15.258 -8.602 1 96.38 54 SER B O 1
ATOM 2073 N N . TYR B 1 55 ? -7.332 -15.047 -9.328 1 97.12 55 TYR B N 1
ATOM 2074 C CA . TYR B 1 55 ? -7.094 -13.734 -8.742 1 97.12 55 TYR B CA 1
ATOM 2075 C C . TYR B 1 55 ? -8.062 -12.703 -9.312 1 97.12 55 TYR B C 1
ATOM 2077 O O . TYR B 1 55 ? -8.664 -11.922 -8.562 1 97.12 55 TYR B O 1
ATOM 2085 N N . HIS B 1 56 ? -8.32 -12.711 -10.562 1 94.88 56 HIS B N 1
ATOM 2086 C CA . HIS B 1 56 ? -9.188 -11.742 -11.227 1 94.88 56 HIS B CA 1
ATOM 2087 C C . HIS B 1 56 ? -10.656 -12.016 -10.906 1 94.88 56 HIS B C 1
ATOM 2089 O O . HIS B 1 56 ? -11.516 -11.164 -11.148 1 94.88 56 HIS B O 1
ATOM 2095 N N . ASN B 1 57 ? -10.953 -13.203 -10.297 1 94.81 57 ASN B N 1
ATOM 2096 C CA . ASN B 1 57 ? -12.297 -13.539 -9.836 1 94.81 57 ASN B CA 1
ATOM 2097 C C . ASN B 1 57 ? -12.508 -13.141 -8.383 1 94.81 57 ASN B C 1
ATOM 2099 O O . ASN B 1 57 ? -13.609 -13.289 -7.844 1 94.81 57 ASN B O 1
ATOM 2103 N N . ASP B 1 58 ? -11.5 -12.641 -7.789 1 96.88 58 ASP B N 1
ATOM 2104 C CA . ASP B 1 58 ? -11.539 -12.312 -6.367 1 96.88 58 ASP B CA 1
ATOM 2105 C C . ASP B 1 58 ? -11.656 -10.805 -6.152 1 96.88 58 ASP B C 1
ATOM 2107 O O . ASP B 1 58 ? -11.188 -10.023 -6.98 1 96.88 58 ASP B O 1
ATOM 2111 N N . VAL B 1 59 ? -12.195 -10.398 -5.016 1 94.94 59 VAL B N 1
ATOM 2112 C CA . VAL B 1 59 ? -12.336 -8.984 -4.691 1 94.94 59 VAL B CA 1
ATOM 2113 C C . VAL B 1 59 ? -10.961 -8.32 -4.648 1 94.94 59 VAL B C 1
ATOM 2115 O O . VAL B 1 59 ? -10.82 -7.148 -5 1 94.94 59 VAL B O 1
ATOM 2118 N N . HIS B 1 60 ? -9.883 -9.102 -4.309 1 96.5 60 HIS B N 1
ATOM 2119 C CA . HIS B 1 60 ? -8.539 -8.547 -4.203 1 96.5 60 HIS B CA 1
ATOM 2120 C C . HIS B 1 60 ? -7.91 -8.359 -5.578 1 96.5 60 HIS B C 1
ATOM 2122 O O . HIS B 1 60 ? -6.871 -7.703 -5.707 1 96.5 60 HIS B O 1
ATOM 2128 N N . GLY B 1 61 ? -8.57 -8.93 -6.535 1 95.56 61 GLY B N 1
ATOM 2129 C CA . GLY B 1 61 ? -8.094 -8.766 -7.902 1 95.56 61 GLY B CA 1
ATOM 2130 C C . GLY B 1 61 ? -8.906 -7.766 -8.703 1 95.56 61 GLY B C 1
ATOM 2131 O O . GLY B 1 61 ? -8.75 -7.664 -9.922 1 95.56 61 GLY B O 1
ATOM 2132 N N . GLY B 1 62 ? -9.836 -7.098 -8.039 1 94.19 62 GLY B N 1
ATOM 2133 C CA . GLY B 1 62 ? -10.586 -6.047 -8.711 1 94.19 62 GLY B CA 1
ATOM 2134 C C . GLY B 1 62 ? -12.031 -6.41 -8.961 1 94.19 62 GLY B C 1
ATOM 2135 O O . GLY B 1 62 ? -12.812 -5.59 -9.453 1 94.19 62 GLY B O 1
ATOM 2136 N N . ALA B 1 63 ? -12.477 -7.566 -8.625 1 93.06 63 ALA B N 1
ATOM 2137 C CA . ALA B 1 63 ? -13.812 -8.047 -8.945 1 93.06 63 ALA B CA 1
ATOM 2138 C C . ALA B 1 63 ? -14.828 -7.59 -7.895 1 93.06 63 ALA B C 1
ATOM 2140 O O . ALA B 1 63 ? -16.031 -7.816 -8.039 1 93.06 63 ALA B O 1
ATOM 2141 N N . GLY B 1 64 ? -14.438 -6.926 -6.902 1 92.5 64 GLY B N 1
ATOM 2142 C CA . GLY B 1 64 ? -15.344 -6.473 -5.855 1 92.5 64 GLY B CA 1
ATOM 2143 C C . GLY B 1 64 ? -16.047 -5.176 -6.199 1 92.5 64 GLY B C 1
ATOM 2144 O O . GLY B 1 64 ? -15.766 -4.562 -7.23 1 92.5 64 GLY B O 1
ATOM 2145 N N . LYS B 1 65 ? -16.938 -4.785 -5.309 1 90.81 65 LYS B N 1
ATOM 2146 C CA . LYS B 1 65 ? -17.797 -3.627 -5.516 1 90.81 65 LYS B CA 1
ATOM 2147 C C . LYS B 1 65 ? -16.984 -2.338 -5.582 1 90.81 65 LYS B C 1
ATOM 2149 O O . LYS B 1 65 ? -17.406 -1.361 -6.203 1 90.81 65 LYS B O 1
ATOM 2154 N N . MET B 1 66 ? -15.805 -2.34 -5.008 1 91.94 66 MET B N 1
ATOM 2155 C CA . MET B 1 66 ? -15.031 -1.107 -4.902 1 91.94 66 MET B CA 1
ATOM 2156 C C . MET B 1 66 ? -13.883 -1.101 -5.91 1 91.94 66 MET B C 1
ATOM 2158 O O . MET B 1 66 ? -13.156 -0.111 -6.027 1 91.94 66 MET B O 1
ATOM 2162 N N . GLY B 1 67 ? -13.742 -2.215 -6.578 1 94.06 67 GLY B N 1
ATOM 2163 C CA . GLY B 1 67 ? -12.703 -2.305 -7.59 1 94.06 67 GLY B CA 1
ATOM 2164 C C . GLY B 1 67 ? -11.297 -2.264 -7.012 1 94.06 67 GLY B C 1
ATOM 2165 O O . GLY B 1 67 ? -10.375 -1.738 -7.641 1 94.06 67 GLY B O 1
ATOM 2166 N N . ILE B 1 68 ? -11.18 -2.758 -5.805 1 94.56 68 ILE B N 1
ATOM 2167 C CA . ILE B 1 68 ? -9.875 -2.773 -5.148 1 94.56 68 ILE B CA 1
ATOM 2168 C C . ILE B 1 68 ? -9.016 -3.889 -5.738 1 94.56 68 ILE B C 1
ATOM 2170 O O . ILE B 1 68 ? -9.5 -4.992 -5.988 1 94.56 68 ILE B O 1
ATOM 2174 N N . LYS B 1 69 ? -7.73 -3.527 -5.969 1 95.19 69 LYS B N 1
ATOM 2175 C CA . LYS B 1 69 ? -6.793 -4.543 -6.434 1 95.19 69 LYS B CA 1
ATOM 2176 C C . LYS B 1 69 ? -5.535 -4.566 -5.57 1 95.19 69 LYS B C 1
ATOM 2178 O O . LYS B 1 69 ? -4.812 -3.572 -5.488 1 95.19 69 LYS B O 1
ATOM 2183 N N . ALA B 1 70 ? -5.332 -5.68 -4.859 1 96.06 70 ALA B N 1
ATOM 2184 C CA . ALA B 1 70 ? -4.051 -5.934 -4.203 1 96.06 70 ALA B CA 1
ATOM 2185 C C . ALA B 1 70 ? -3.041 -6.52 -5.188 1 96.06 70 ALA B C 1
ATOM 2187 O O . ALA B 1 70 ? -3.422 -7.152 -6.176 1 96.06 70 ALA B O 1
ATOM 2188 N N . GLN B 1 71 ? -1.781 -6.23 -4.961 1 95.56 71 GLN B N 1
ATOM 2189 C CA . GLN B 1 71 ? -0.751 -6.84 -5.797 1 95.56 71 GLN B CA 1
ATOM 2190 C C . GLN B 1 71 ? -0.402 -8.242 -5.305 1 95.56 71 GLN B C 1
ATOM 2192 O O . GLN B 1 71 ? -0.615 -8.562 -4.133 1 95.56 71 GLN B O 1
ATOM 2197 N N . CYS B 1 72 ? 0.161 -9.016 -6.246 1 95.94 72 CYS B N 1
ATOM 2198 C CA . CYS B 1 72 ? 0.602 -10.352 -5.871 1 95.94 72 CYS B CA 1
ATOM 2199 C C . CYS B 1 72 ? 1.553 -10.297 -4.684 1 95.94 72 CYS B C 1
ATOM 2201 O O . CYS B 1 72 ? 1.394 -11.055 -3.721 1 95.94 72 CYS B O 1
ATOM 2203 N N . VAL B 1 73 ? 2.432 -9.375 -4.652 1 96.75 73 VAL B N 1
ATOM 2204 C CA . VAL B 1 73 ? 3.52 -9.297 -3.682 1 96.75 73 VAL B CA 1
ATOM 2205 C C . VAL B 1 73 ? 2.986 -8.797 -2.344 1 96.75 73 VAL B C 1
ATOM 2207 O O . VAL B 1 73 ? 3.652 -8.922 -1.314 1 96.75 73 VAL B O 1
ATOM 2210 N N . ASP B 1 74 ? 1.797 -8.234 -2.307 1 96.62 74 ASP B N 1
ATOM 2211 C CA . ASP B 1 74 ? 1.215 -7.816 -1.036 1 96.62 74 ASP B CA 1
ATOM 2212 C C . ASP B 1 74 ? 1.057 -9 -0.085 1 96.62 74 ASP B C 1
ATOM 2214 O O . ASP B 1 74 ? 1.278 -8.867 1.121 1 96.62 74 ASP B O 1
ATOM 2218 N N . CYS B 1 75 ? 0.772 -10.086 -0.626 1 97.06 75 CYS B N 1
ATOM 2219 C CA . CYS B 1 75 ? 0.499 -11.266 0.189 1 97.06 75 CYS B CA 1
ATOM 2220 C C . CYS B 1 75 ? 1.641 -12.273 0.095 1 97.06 75 CYS B C 1
ATOM 2222 O O . CYS B 1 75 ? 1.909 -13.008 1.049 1 97.06 75 CYS B O 1
ATOM 2224 N N . HIS B 1 76 ? 2.385 -12.32 -1.018 1 95.88 76 HIS B N 1
ATOM 2225 C CA . HIS B 1 76 ? 3.332 -13.406 -1.274 1 95.88 76 HIS B CA 1
ATOM 2226 C C . HIS B 1 76 ? 4.766 -12.953 -1.015 1 95.88 76 HIS B C 1
ATOM 2228 O O . HIS B 1 76 ? 5.715 -13.578 -1.49 1 95.88 76 HIS B O 1
ATOM 2234 N N . MET B 1 77 ? 4.945 -11.852 -0.349 1 97 77 MET B N 1
ATOM 2235 C CA . MET B 1 77 ? 6.254 -11.367 0.085 1 97 77 MET B CA 1
ATOM 2236 C C . MET B 1 77 ? 6.211 -10.914 1.54 1 97 77 MET B C 1
ATOM 2238 O O . MET B 1 77 ? 5.191 -10.398 2.004 1 97 77 MET B O 1
ATOM 2242 N N . PRO B 1 78 ? 7.352 -11.078 2.229 1 96.94 78 PRO B N 1
ATOM 2243 C CA . PRO B 1 78 ? 7.41 -10.547 3.59 1 96.94 78 PRO B CA 1
ATOM 2244 C C . PRO B 1 78 ? 7.512 -9.023 3.621 1 96.94 78 PRO B C 1
ATOM 2246 O O . PRO B 1 78 ? 8.172 -8.43 2.762 1 96.94 78 PRO B O 1
ATOM 2249 N N . HIS B 1 79 ? 6.875 -8.414 4.586 1 96.12 79 HIS B N 1
ATOM 2250 C CA . HIS B 1 79 ? 6.883 -6.965 4.691 1 96.12 79 HIS B CA 1
ATOM 2251 C C . HIS B 1 79 ? 7.406 -6.516 6.051 1 96.12 79 HIS B C 1
ATOM 2253 O O . HIS B 1 79 ? 7.223 -5.359 6.441 1 96.12 79 HIS B O 1
ATOM 2259 N N . ASN B 1 80 ? 8.023 -7.414 6.773 1 94.38 80 ASN B N 1
ATOM 2260 C CA . ASN B 1 80 ? 8.555 -7.09 8.094 1 94.38 80 ASN B CA 1
ATOM 2261 C C . ASN B 1 80 ? 9.75 -6.141 8 1 94.38 80 ASN B C 1
ATOM 2263 O O . ASN B 1 80 ? 9.992 -5.352 8.914 1 94.38 80 ASN B O 1
ATOM 2267 N N . ASN B 1 81 ? 10.523 -6.297 6.949 1 94.75 81 ASN B N 1
ATOM 2268 C CA . ASN B 1 81 ? 11.586 -5.336 6.664 1 94.75 81 ASN B CA 1
ATOM 2269 C C . ASN B 1 81 ? 12.031 -5.406 5.207 1 94.75 81 ASN B C 1
ATOM 2271 O O . ASN B 1 81 ? 11.82 -6.422 4.535 1 94.75 81 ASN B O 1
ATOM 2275 N N . ILE B 1 82 ? 12.664 -4.383 4.824 1 95.81 82 ILE B N 1
ATOM 2276 C CA . ILE B 1 82 ? 12.953 -4.191 3.41 1 95.81 82 ILE B CA 1
ATOM 2277 C C . ILE B 1 82 ? 14.023 -5.188 2.963 1 95.81 82 ILE B C 1
ATOM 2279 O O . ILE B 1 82 ? 14.008 -5.645 1.818 1 95.81 82 ILE B O 1
ATOM 2283 N N . PHE B 1 83 ? 14.938 -5.594 3.809 1 96.69 83 PHE B N 1
ATOM 2284 C CA . PHE B 1 83 ? 15.992 -6.531 3.445 1 96.69 83 PHE B CA 1
ATOM 2285 C C . PHE B 1 83 ? 15.422 -7.926 3.211 1 96.69 83 PHE B C 1
ATOM 2287 O O . PHE B 1 83 ? 15.789 -8.594 2.244 1 96.69 83 PHE B O 1
ATOM 2294 N N . ASN B 1 84 ? 14.555 -8.32 4.176 1 97.31 84 ASN B N 1
ATOM 2295 C CA . ASN B 1 84 ? 13.898 -9.609 3.992 1 97.31 84 ASN B CA 1
ATOM 2296 C C . ASN B 1 84 ? 13.062 -9.633 2.715 1 97.31 84 ASN B C 1
ATOM 2298 O O . ASN B 1 84 ? 13.039 -10.641 2.006 1 97.31 84 ASN B O 1
ATOM 2302 N N . TYR B 1 85 ? 12.414 -8.57 2.424 1 97.56 85 TYR B N 1
ATOM 2303 C CA . TYR B 1 85 ? 11.617 -8.461 1.206 1 97.56 85 TYR B CA 1
ATOM 2304 C C . TYR B 1 85 ? 12.484 -8.648 -0.032 1 97.56 85 TYR B C 1
ATOM 2306 O O . TYR B 1 85 ? 12.203 -9.508 -0.87 1 97.56 85 TYR B O 1
ATOM 2314 N N . ILE B 1 86 ? 13.562 -7.902 -0.138 1 97.44 86 ILE B N 1
ATOM 2315 C CA . ILE B 1 86 ? 14.43 -7.914 -1.312 1 97.44 86 ILE B CA 1
ATOM 2316 C C . ILE B 1 86 ? 15.094 -9.281 -1.449 1 97.44 86 ILE B C 1
ATOM 2318 O O . ILE B 1 86 ? 15.172 -9.836 -2.549 1 97.44 86 ILE B O 1
ATOM 2322 N N . PHE B 1 87 ? 15.547 -9.805 -0.357 1 97.31 87 PHE B N 1
ATOM 2323 C CA . PHE B 1 87 ? 16.188 -11.117 -0.368 1 97.31 87 PHE B CA 1
ATOM 2324 C C . PHE B 1 87 ? 15.234 -12.188 -0.868 1 97.31 87 PHE B C 1
ATOM 2326 O O . PHE B 1 87 ? 15.586 -12.992 -1.736 1 97.31 87 PHE B O 1
ATOM 2333 N N . THR B 1 88 ? 14.062 -12.18 -0.302 1 97.06 88 THR B N 1
ATOM 2334 C CA . THR B 1 88 ? 13.07 -13.172 -0.683 1 97.06 88 THR B CA 1
ATOM 2335 C C . THR B 1 88 ? 12.688 -13.023 -2.152 1 97.06 88 THR B C 1
ATOM 2337 O O . THR B 1 88 ? 12.562 -14.016 -2.875 1 97.06 88 THR B O 1
ATOM 2340 N N . LYS B 1 89 ? 12.531 -11.812 -2.557 1 96.25 89 LYS B N 1
ATOM 2341 C CA . LYS B 1 89 ? 12.195 -11.57 -3.957 1 96.25 89 LYS B CA 1
ATOM 2342 C C . LYS B 1 89 ? 13.305 -12.078 -4.879 1 96.25 89 LYS B C 1
ATOM 2344 O O . LYS B 1 89 ? 13.023 -12.734 -5.887 1 96.25 89 LYS B O 1
ATOM 2349 N N . ALA B 1 90 ? 14.492 -11.773 -4.555 1 95.75 90 ALA B N 1
ATOM 2350 C CA . ALA B 1 90 ? 15.625 -12.219 -5.363 1 95.75 90 ALA B CA 1
ATOM 2351 C C . ALA B 1 90 ? 15.727 -13.742 -5.379 1 95.75 90 ALA B C 1
ATOM 2353 O O . ALA B 1 90 ? 15.891 -14.352 -6.438 1 95.75 90 ALA B O 1
ATOM 2354 N N . LYS B 1 91 ? 15.641 -14.344 -4.234 1 96.06 91 LYS B N 1
ATOM 2355 C CA . LYS B 1 91 ? 15.719 -15.797 -4.113 1 96.06 91 LYS B CA 1
ATOM 2356 C C . LYS B 1 91 ? 14.633 -16.469 -4.949 1 96.06 91 LYS B C 1
ATOM 2358 O O . LYS B 1 91 ? 14.922 -17.375 -5.738 1 96.06 91 LYS B O 1
ATOM 2363 N N . ASN B 1 92 ? 13.414 -16.047 -4.742 1 92.69 92 ASN B N 1
ATOM 2364 C CA . ASN B 1 92 ? 12.297 -16.625 -5.488 1 92.69 92 ASN B CA 1
ATOM 2365 C C . ASN B 1 92 ? 12.445 -16.391 -6.988 1 92.69 92 ASN B C 1
ATOM 2367 O O . ASN B 1 92 ? 12.141 -17.266 -7.797 1 92.69 92 ASN B O 1
ATOM 2371 N N . GLY B 1 93 ? 12.891 -15.148 -7.344 1 90.5 93 GLY B N 1
ATOM 2372 C CA . GLY B 1 93 ? 13.102 -14.844 -8.75 1 90.5 93 GLY B CA 1
ATOM 2373 C C . GLY B 1 93 ? 14.094 -15.766 -9.422 1 90.5 93 GLY B C 1
ATOM 2374 O O . GLY B 1 93 ? 13.852 -16.234 -10.539 1 90.5 93 GLY B O 1
ATOM 2375 N N . VAL B 1 94 ? 15.156 -15.984 -8.766 1 92.31 94 VAL B N 1
ATOM 2376 C CA . VAL B 1 94 ? 16.188 -16.859 -9.32 1 92.31 94 VAL B CA 1
ATOM 2377 C C . VAL B 1 94 ? 15.664 -18.281 -9.445 1 92.31 94 VAL B C 1
ATOM 2379 O O . VAL B 1 94 ? 15.852 -18.938 -10.469 1 92.31 94 VAL B O 1
ATOM 2382 N N . LEU B 1 95 ? 15.039 -18.766 -8.414 1 89.81 95 LEU B N 1
ATOM 2383 C CA . LEU B 1 95 ? 14.5 -20.109 -8.43 1 89.81 95 LEU B CA 1
ATOM 2384 C C . LEU B 1 95 ? 13.469 -20.281 -9.539 1 89.81 95 LEU B C 1
ATOM 2386 O O . LEU B 1 95 ? 13.516 -21.25 -10.305 1 89.81 95 LEU B O 1
ATOM 2390 N N . GLU B 1 96 ? 12.539 -19.391 -9.586 1 87.25 96 GLU B N 1
ATOM 2391 C CA . GLU B 1 96 ? 11.492 -19.453 -10.609 1 87.25 96 GLU B CA 1
ATOM 2392 C C . GLU B 1 96 ? 12.078 -19.312 -12.008 1 87.25 96 GLU B C 1
ATOM 2394 O O . GLU B 1 96 ? 11.641 -19.984 -12.945 1 87.25 96 GLU B O 1
ATOM 2399 N N . GLY B 1 97 ? 12.992 -18.359 -12.148 1 87.62 97 GLY B N 1
ATOM 2400 C CA . GLY B 1 97 ? 13.68 -18.25 -13.43 1 87.62 97 GLY B CA 1
ATOM 2401 C C . GLY B 1 97 ? 14.359 -19.547 -13.844 1 87.62 97 GLY B C 1
ATOM 2402 O O . GLY B 1 97 ? 14.289 -19.938 -15.008 1 87.62 97 GLY B O 1
ATOM 2403 N N . TYR B 1 98 ? 15.016 -20.172 -12.914 1 90.5 98 TYR B N 1
ATOM 2404 C CA . TYR B 1 98 ? 15.672 -21.438 -13.18 1 90.5 98 TYR B CA 1
ATOM 2405 C C . TYR B 1 98 ? 14.664 -22.5 -13.625 1 90.5 98 TYR B C 1
ATOM 2407 O O . TYR B 1 98 ? 14.898 -23.219 -14.602 1 90.5 98 TYR B O 1
ATOM 2415 N N . ILE B 1 99 ? 13.586 -22.562 -12.898 1 86.62 99 ILE B N 1
ATOM 2416 C CA . ILE B 1 99 ? 12.562 -23.547 -13.234 1 86.62 99 ILE B CA 1
ATOM 2417 C C . ILE B 1 99 ? 12 -23.25 -14.617 1 86.62 99 ILE B C 1
ATOM 2419 O O . ILE B 1 99 ? 11.812 -24.156 -15.43 1 86.62 99 ILE B O 1
ATOM 2423 N N . HIS B 1 100 ? 11.773 -22.031 -14.891 1 86.69 100 HIS B N 1
ATOM 2424 C CA . HIS B 1 100 ? 11.188 -21.609 -16.156 1 86.69 100 HIS B CA 1
ATOM 2425 C C . HIS B 1 100 ? 12.109 -21.953 -17.328 1 86.69 100 HIS B C 1
ATOM 2427 O O . HIS B 1 100 ? 11.648 -22.469 -18.344 1 86.69 100 HIS B O 1
ATOM 2433 N N . PHE B 1 101 ? 13.344 -21.734 -17.156 1 89.31 101 PHE B N 1
ATOM 2434 C CA . PHE B 1 101 ? 14.25 -21.875 -18.297 1 89.31 101 PHE B CA 1
ATOM 2435 C C . PHE B 1 101 ? 14.852 -23.266 -18.359 1 89.31 101 PHE B C 1
ATOM 2437 O O . PHE B 1 101 ? 15.172 -23.766 -19.438 1 89.31 101 PHE B O 1
ATOM 2444 N N . PHE B 1 102 ? 14.961 -23.906 -17.281 1 90.56 102 PHE B N 1
ATOM 2445 C CA . PHE B 1 102 ? 15.742 -25.141 -17.281 1 90.56 102 PHE B CA 1
ATOM 2446 C C . PHE B 1 102 ? 14.938 -26.281 -16.672 1 90.56 102 PHE B C 1
ATOM 2448 O O . PHE B 1 102 ? 15.359 -27.438 -16.719 1 90.56 102 PHE B O 1
ATOM 2455 N N . GLY B 1 103 ? 13.891 -25.906 -16.031 1 85.44 103 GLY B N 1
ATOM 2456 C CA . GLY B 1 103 ? 13.086 -26.938 -15.391 1 85.44 103 GLY B CA 1
ATOM 2457 C C . GLY B 1 103 ? 11.82 -27.266 -16.156 1 85.44 103 GLY B C 1
ATOM 2458 O O . GLY B 1 103 ? 11.719 -26.969 -17.359 1 85.44 103 GLY B O 1
ATOM 2459 N N . ASP B 1 104 ? 10.922 -28.109 -15.562 1 81.88 104 ASP B N 1
ATOM 2460 C CA . ASP B 1 104 ? 9.609 -28.438 -16.094 1 81.88 104 ASP B CA 1
ATOM 2461 C C . ASP B 1 104 ? 8.5 -27.906 -15.195 1 81.88 104 ASP B C 1
ATOM 2463 O O . ASP B 1 104 ? 8.219 -28.484 -14.141 1 81.88 104 ASP B O 1
ATOM 2467 N N . PRO B 1 105 ? 7.938 -26.781 -15.602 1 75.19 105 PRO B N 1
ATOM 2468 C CA . PRO B 1 105 ? 6.895 -26.156 -14.781 1 75.19 105 PRO B CA 1
ATOM 2469 C C . PRO B 1 105 ? 5.727 -27.109 -14.5 1 75.19 105 PRO B C 1
ATOM 2471 O O . PRO B 1 105 ? 5.008 -26.922 -13.516 1 75.19 105 PRO B O 1
ATOM 2474 N N . LYS B 1 106 ? 5.574 -28.078 -15.289 1 74.25 106 LYS B N 1
ATOM 2475 C CA . LYS B 1 106 ? 4.492 -29.047 -15.109 1 74.25 106 LYS B CA 1
ATOM 2476 C C . LYS B 1 106 ? 4.73 -29.922 -13.891 1 74.25 106 LYS B C 1
ATOM 2478 O O . LYS B 1 106 ? 3.805 -30.562 -13.383 1 74.25 106 LYS B O 1
ATOM 2483 N N . ASN B 1 107 ? 5.949 -29.859 -13.516 1 81.62 107 ASN B N 1
ATOM 2484 C CA . ASN B 1 107 ? 6.301 -30.703 -12.391 1 81.62 107 ASN B CA 1
ATOM 2485 C C . ASN B 1 107 ? 5.961 -30.047 -11.055 1 81.62 107 ASN B C 1
ATOM 2487 O O . ASN B 1 107 ? 6.051 -30.672 -10 1 81.62 107 ASN B O 1
ATOM 2491 N N . ILE B 1 108 ? 5.516 -28.859 -11.125 1 83.44 108 ILE B N 1
ATOM 2492 C CA . ILE B 1 108 ? 5.113 -28.203 -9.883 1 83.44 108 ILE B CA 1
ATOM 2493 C C . ILE B 1 108 ? 3.75 -28.719 -9.438 1 83.44 108 ILE B C 1
ATOM 2495 O O . ILE B 1 108 ? 2.775 -28.656 -10.195 1 83.44 108 ILE B O 1
ATOM 2499 N N . ASP B 1 109 ? 3.66 -29.297 -8.266 1 87.88 109 ASP B N 1
ATOM 2500 C CA . ASP B 1 109 ? 2.4 -29.797 -7.719 1 87.88 109 ASP B CA 1
ATOM 2501 C C . ASP B 1 109 ? 1.67 -28.703 -6.945 1 87.88 109 ASP B C 1
ATOM 2503 O O . ASP B 1 109 ? 1.718 -28.672 -5.711 1 87.88 109 ASP B O 1
ATOM 2507 N N . TRP B 1 110 ? 0.91 -27.906 -7.645 1 88.38 110 TRP B N 1
ATOM 2508 C CA . TRP B 1 110 ? 0.202 -26.781 -7.043 1 88.38 110 TRP B CA 1
ATOM 2509 C C . TRP B 1 110 ? -0.886 -27.266 -6.094 1 88.38 110 TRP B C 1
ATOM 2511 O O . TRP B 1 110 ? -1.188 -26.609 -5.094 1 88.38 110 TRP B O 1
ATOM 2521 N N . HIS B 1 111 ? -1.412 -28.422 -6.402 1 89.56 111 HIS B N 1
ATOM 2522 C CA . HIS B 1 111 ? -2.469 -28.953 -5.547 1 89.56 111 HIS B CA 1
ATOM 2523 C C . HIS B 1 111 ? -1.942 -29.266 -4.152 1 89.56 111 HIS B C 1
ATOM 2525 O O . HIS B 1 111 ? -2.527 -28.844 -3.152 1 89.56 111 HIS B O 1
ATOM 2531 N N . SER B 1 112 ? -0.84 -29.953 -4.168 1 90.94 112 SER B N 1
ATOM 2532 C CA . SER B 1 112 ? -0.236 -30.281 -2.879 1 90.94 112 SER B CA 1
ATOM 2533 C C . SER B 1 112 ? 0.254 -29.016 -2.166 1 90.94 112 SER B C 1
ATOM 2535 O O . SER B 1 112 ? 0.206 -28.938 -0.937 1 90.94 112 SER B O 1
ATOM 2537 N N . ASN B 1 113 ? 0.721 -28.016 -2.92 1 91.12 113 ASN B N 1
ATOM 2538 C CA . ASN B 1 113 ? 1.219 -26.766 -2.338 1 91.12 113 ASN B CA 1
ATOM 2539 C C . ASN B 1 113 ? 0.114 -26 -1.614 1 91.12 113 ASN B C 1
ATOM 2541 O O . ASN B 1 113 ? 0.378 -25.297 -0.646 1 91.12 113 ASN B O 1
ATOM 2545 N N . ARG B 1 114 ? -1.111 -26.172 -2.012 1 91.5 114 ARG B N 1
ATOM 2546 C CA . ARG B 1 114 ? -2.232 -25.469 -1.396 1 91.5 114 ARG B CA 1
ATOM 2547 C C . ARG B 1 114 ? -2.377 -25.844 0.074 1 91.5 114 ARG B C 1
ATOM 2549 O O . ARG B 1 114 ? -2.842 -25.047 0.886 1 91.5 114 ARG B O 1
ATOM 2556 N N . ALA B 1 115 ? -2.012 -27.125 0.331 1 90.81 115 ALA B N 1
ATOM 2557 C CA . ALA B 1 115 ? -2.094 -27.578 1.717 1 90.81 115 ALA B CA 1
ATOM 2558 C C . ALA B 1 115 ? -1.116 -26.812 2.604 1 90.81 115 ALA B C 1
ATOM 2560 O O . ALA B 1 115 ? -1.296 -26.75 3.822 1 90.81 115 ALA B O 1
ATOM 2561 N N . ARG B 1 116 ? -0.067 -26.219 2.043 1 92.31 116 ARG B N 1
ATOM 2562 C CA . ARG B 1 116 ? 0.944 -25.453 2.768 1 92.31 116 ARG B CA 1
ATOM 2563 C C . ARG B 1 116 ? 0.831 -23.969 2.457 1 92.31 116 ARG B C 1
ATOM 2565 O O . ARG B 1 116 ? 1.841 -23.266 2.389 1 92.31 116 ARG B O 1
ATOM 2572 N N . ARG B 1 117 ? -0.345 -23.484 2.254 1 91.56 117 ARG B N 1
ATOM 2573 C CA . ARG B 1 117 ? -0.616 -22.125 1.795 1 91.56 117 ARG B CA 1
ATOM 2574 C C . ARG B 1 117 ? -0.074 -21.094 2.781 1 91.56 117 ARG B C 1
ATOM 2576 O O . ARG B 1 117 ? 0.378 -20.016 2.379 1 91.56 117 ARG B O 1
ATOM 2583 N N . ASP B 1 118 ? -0.052 -21.375 4.035 1 90.19 118 ASP B N 1
ATOM 2584 C CA . ASP B 1 118 ? 0.387 -20.406 5.047 1 90.19 118 ASP B CA 1
ATOM 2585 C C . ASP B 1 118 ? 1.895 -20.188 4.965 1 90.19 118 ASP B C 1
ATOM 2587 O O . ASP B 1 118 ? 2.408 -19.219 5.523 1 90.19 118 ASP B O 1
ATOM 2591 N N . GLU B 1 119 ? 2.617 -21.078 4.188 1 90.69 119 GLU B N 1
ATOM 2592 C CA . GLU B 1 119 ? 4.051 -20.891 3.99 1 90.69 119 GLU B CA 1
ATOM 2593 C C . GLU B 1 119 ? 4.332 -19.906 2.859 1 90.69 119 GLU B C 1
ATOM 2595 O O . GLU B 1 119 ? 5.449 -19.391 2.734 1 90.69 119 GLU B O 1
ATOM 2600 N N . PHE B 1 120 ? 3.311 -19.672 2.088 1 92.56 120 PHE B N 1
ATOM 2601 C CA . PHE B 1 120 ? 3.516 -18.891 0.875 1 92.56 120 PHE B CA 1
ATOM 2602 C C . PHE B 1 120 ? 2.848 -17.531 0.994 1 92.56 120 PHE B C 1
ATOM 2604 O O . PHE B 1 120 ? 2.969 -16.688 0.097 1 92.56 120 PHE B O 1
ATOM 2611 N N . VAL B 1 121 ? 2.066 -17.344 2.051 1 96.88 121 VAL B N 1
ATOM 2612 C CA . VAL B 1 121 ? 1.337 -16.094 2.287 1 96.88 121 VAL B CA 1
ATOM 2613 C C . VAL B 1 121 ? 1.78 -15.477 3.611 1 96.88 121 VAL B C 1
ATOM 2615 O O . VAL B 1 121 ? 1.808 -16.156 4.641 1 96.88 121 VAL B O 1
ATOM 2618 N N . PHE B 1 122 ? 2.105 -14.25 3.555 1 96.94 122 PHE B N 1
ATOM 2619 C CA . PHE B 1 122 ? 2.621 -13.578 4.742 1 96.94 122 PHE B CA 1
ATOM 2620 C C . PHE B 1 122 ? 1.547 -12.703 5.379 1 96.94 122 PHE B C 1
ATOM 2622 O O . PHE B 1 122 ? 0.933 -11.875 4.703 1 96.94 122 PHE B O 1
ATOM 2629 N N . ASP B 1 123 ? 1.37 -12.781 6.672 1 97.06 123 ASP B N 1
ATOM 2630 C CA . ASP B 1 123 ? 0.306 -12.086 7.391 1 97.06 123 ASP B CA 1
ATOM 2631 C C . ASP B 1 123 ? 0.515 -10.578 7.352 1 97.06 123 ASP B C 1
ATOM 2633 O O . ASP B 1 123 ? -0.451 -9.812 7.371 1 97.06 123 ASP B O 1
ATOM 2637 N 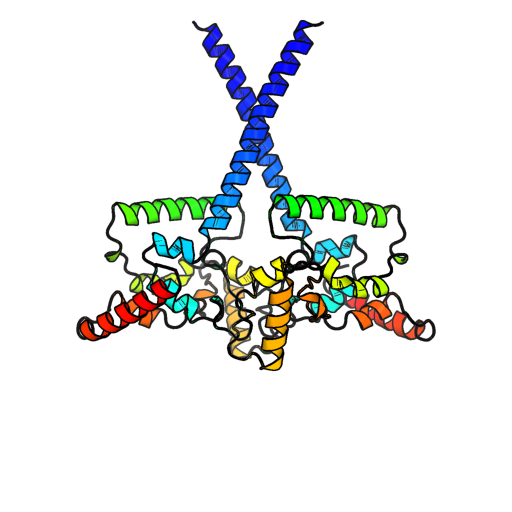N . ASP B 1 124 ? 1.771 -10.195 7.336 1 96.25 124 ASP B N 1
ATOM 2638 C CA . ASP B 1 124 ? 2.041 -8.766 7.375 1 96.25 124 ASP B CA 1
ATOM 2639 C C . ASP B 1 124 ? 1.511 -8.07 6.121 1 96.25 124 ASP B C 1
ATOM 2641 O O . ASP B 1 124 ? 1.186 -6.879 6.152 1 96.25 124 ASP B O 1
ATOM 2645 N N . GLY B 1 125 ? 1.357 -8.82 5.023 1 96.06 125 GLY B N 1
ATOM 2646 C CA . GLY B 1 125 ? 0.692 -8.273 3.85 1 96.06 125 GLY B CA 1
ATOM 2647 C C . GLY B 1 125 ? -0.777 -7.973 4.082 1 96.06 125 GLY B C 1
ATOM 2648 O O . GLY B 1 125 ? -1.274 -6.922 3.676 1 96.06 125 GLY B O 1
ATOM 2649 N N . CYS B 1 126 ? -1.439 -8.906 4.762 1 96.94 126 CYS B N 1
ATOM 2650 C CA . CYS B 1 126 ? -2.84 -8.711 5.121 1 96.94 126 CYS B CA 1
ATOM 2651 C C . CYS B 1 126 ? -3.004 -7.516 6.051 1 96.94 126 CYS B C 1
ATOM 2653 O O . CYS B 1 126 ? -3.889 -6.684 5.848 1 96.94 126 CYS B O 1
ATOM 2655 N N . LEU B 1 127 ? -2.096 -7.414 6.926 1 95.75 127 LEU B N 1
ATOM 2656 C CA . LEU B 1 127 ? -2.209 -6.469 8.031 1 95.75 127 LEU B CA 1
ATOM 2657 C C . LEU B 1 127 ? -1.868 -5.055 7.578 1 95.75 127 LEU B C 1
ATOM 2659 O O . LEU B 1 127 ? -2.145 -4.086 8.289 1 95.75 127 LEU B O 1
ATOM 2663 N N . LYS B 1 128 ? -1.34 -4.941 6.395 1 93.5 128 LYS B N 1
ATOM 2664 C CA . LYS B 1 128 ? -1.107 -3.611 5.84 1 93.5 128 LYS B CA 1
ATOM 2665 C C . LYS B 1 128 ? -2.424 -2.883 5.59 1 93.5 128 LYS B C 1
ATOM 2667 O O . LYS B 1 128 ? -2.48 -1.652 5.645 1 93.5 128 LYS B O 1
ATOM 2672 N N . CYS B 1 129 ? -3.418 -3.674 5.332 1 94.75 129 CYS B N 1
ATOM 2673 C CA . CYS B 1 129 ? -4.723 -3.088 5.055 1 94.75 129 CYS B CA 1
ATOM 2674 C C . CYS B 1 129 ? -5.711 -3.408 6.172 1 94.75 129 CYS B C 1
ATOM 2676 O O . CYS B 1 129 ? -6.363 -2.508 6.707 1 94.75 129 CYS B O 1
ATOM 2678 N N . HIS B 1 130 ? -5.734 -4.648 6.547 1 95.19 130 HIS B N 1
ATOM 2679 C CA . HIS B 1 130 ? -6.691 -5.09 7.555 1 95.19 130 HIS B CA 1
ATOM 2680 C C . HIS B 1 130 ? -6.129 -4.918 8.961 1 95.19 130 HIS B C 1
ATOM 2682 O O . HIS B 1 130 ? -5.961 -5.898 9.695 1 95.19 130 HIS B O 1
ATOM 2688 N N . VAL B 1 131 ? -6.031 -3.717 9.328 1 92.69 131 VAL B N 1
ATOM 2689 C CA . VAL B 1 131 ? -5.336 -3.365 10.562 1 92.69 131 VAL B CA 1
ATOM 2690 C C . VAL B 1 131 ? -6.227 -3.672 11.766 1 92.69 131 VAL B C 1
ATOM 2692 O O . VAL B 1 131 ? -5.746 -4.156 12.789 1 92.69 131 VAL B O 1
ATOM 2695 N N . ASN B 1 132 ? -7.477 -3.488 11.672 1 92.62 132 ASN B N 1
ATOM 2696 C CA . ASN B 1 132 ? -8.398 -3.623 12.797 1 92.62 132 ASN B CA 1
ATOM 2697 C C . ASN B 1 132 ? -9.188 -4.926 12.719 1 92.62 132 ASN B C 1
ATOM 2699 O O . ASN B 1 132 ? -10.375 -4.961 13.07 1 92.62 132 ASN B O 1
ATOM 2703 N N . PHE B 1 133 ? -8.57 -5.984 12.258 1 93.31 133 PHE B N 1
ATOM 2704 C CA . PHE B 1 133 ? -9.258 -7.238 11.984 1 93.31 133 PHE B CA 1
ATOM 2705 C C . PHE B 1 133 ? -9.82 -7.84 13.273 1 93.31 133 PHE B C 1
ATOM 2707 O O . PHE B 1 133 ? -10.789 -8.594 13.242 1 93.31 133 PHE B O 1
ATOM 2714 N N . GLN B 1 134 ? -9.227 -7.473 14.438 1 90.75 134 GLN B N 1
ATOM 2715 C CA . GLN B 1 134 ? -9.648 -8.047 15.711 1 90.75 134 GLN B CA 1
ATOM 2716 C C . GLN B 1 134 ? -10.859 -7.309 16.266 1 90.75 134 GLN B C 1
ATOM 2718 O O . GLN B 1 134 ? -11.578 -7.836 17.125 1 90.75 134 GLN B O 1
ATOM 2723 N N . ASN B 1 135 ? -10.984 -6.039 15.867 1 87.44 135 ASN B N 1
ATOM 2724 C CA . ASN B 1 135 ? -12.023 -5.172 16.406 1 87.44 135 ASN B CA 1
ATOM 2725 C C . ASN B 1 135 ? -12.969 -4.672 15.328 1 87.44 135 ASN B C 1
ATOM 2727 O O . ASN B 1 135 ? -13.234 -3.473 15.234 1 87.44 135 ASN B O 1
ATOM 2731 N N . LEU B 1 136 ? -13.484 -5.652 14.594 1 90.5 136 LEU B N 1
ATOM 2732 C CA . LEU B 1 136 ? -14.422 -5.305 13.531 1 90.5 136 LEU B CA 1
ATOM 2733 C C . LEU B 1 136 ? -15.836 -5.133 14.078 1 90.5 136 LEU B C 1
ATOM 2735 O O . LEU B 1 136 ? -16.297 -5.949 14.875 1 90.5 136 LEU B O 1
ATOM 2739 N N . PRO B 1 137 ? -16.453 -4.066 13.781 1 82.38 137 PRO B N 1
ATOM 2740 C CA . PRO B 1 137 ? -17.797 -3.805 14.32 1 82.38 137 PRO B CA 1
ATOM 2741 C C . PRO B 1 137 ? -18.797 -4.91 13.977 1 82.38 137 PRO B C 1
ATOM 2743 O O . PRO B 1 137 ? -19.641 -5.25 14.805 1 82.38 137 PRO B O 1
ATOM 2746 N N . GLU B 1 138 ? -18.75 -5.527 12.906 1 85.62 138 GLU B N 1
ATOM 2747 C CA . GLU B 1 138 ? -19.797 -6.461 12.484 1 85.62 138 GLU B CA 1
ATOM 2748 C C . GLU B 1 138 ? -19.266 -7.887 12.406 1 85.62 138 GLU B C 1
ATOM 2750 O O . GLU B 1 138 ? -19.875 -8.758 11.781 1 85.62 138 GLU B O 1
ATOM 2755 N N . ILE B 1 139 ? -18.266 -8.141 13.164 1 89.94 139 ILE B N 1
ATOM 2756 C CA . ILE B 1 139 ? -17.734 -9.492 13.141 1 89.94 139 ILE B CA 1
ATOM 2757 C C . ILE B 1 139 ? -18.625 -10.422 13.953 1 89.94 139 ILE B C 1
ATOM 2759 O O . ILE B 1 139 ? -19.172 -10.016 14.992 1 89.94 139 ILE B O 1
ATOM 2763 N N . SER B 1 140 ? -18.875 -11.609 13.523 1 92.88 140 SER B N 1
ATOM 2764 C CA . SER B 1 140 ? -19.672 -12.594 14.25 1 92.88 140 SER B CA 1
ATOM 2765 C C . SER B 1 140 ? -18.953 -13.062 15.516 1 92.88 140 SER B C 1
ATOM 2767 O O . SER B 1 140 ? -17.734 -12.961 15.617 1 92.88 140 SER B O 1
ATOM 2769 N N . PRO B 1 141 ? -19.734 -13.547 16.484 1 94.44 141 PRO B N 1
ATOM 2770 C CA . PRO B 1 141 ? -19.094 -14.094 17.688 1 94.44 141 PRO B CA 1
ATOM 2771 C C . PRO B 1 141 ? -18.078 -15.188 17.375 1 94.44 141 PRO B C 1
ATOM 2773 O O . PRO B 1 141 ? -17 -15.211 17.953 1 94.44 141 PRO B O 1
ATOM 2776 N N . LYS B 1 142 ? -18.453 -16.031 16.5 1 95.31 142 LYS B N 1
ATOM 2777 C CA . LYS B 1 142 ? -17.531 -17.094 16.109 1 95.31 142 LYS B CA 1
ATOM 2778 C C . LYS B 1 142 ? -16.297 -16.531 15.438 1 95.31 142 LYS B C 1
ATOM 2780 O O . LYS B 1 142 ? -15.18 -17.016 15.68 1 95.31 142 LYS B O 1
ATOM 2785 N N . GLY B 1 143 ? -16.5 -15.562 14.523 1 94.56 143 GLY B N 1
ATOM 2786 C CA . GLY B 1 143 ? -15.359 -14.898 13.898 1 94.56 143 GLY B CA 1
ATOM 2787 C C . GLY B 1 143 ? -14.414 -14.273 14.906 1 94.56 143 GLY B C 1
ATOM 2788 O O . GLY B 1 143 ? -13.195 -14.375 14.758 1 94.56 143 GLY B O 1
ATOM 2789 N N . LYS B 1 144 ? -14.992 -13.648 15.883 1 95 144 LYS B N 1
ATOM 2790 C CA . LYS B 1 144 ? -14.188 -13.031 16.938 1 95 144 LYS B CA 1
ATOM 2791 C C . LYS B 1 144 ? -13.383 -14.086 17.688 1 95 144 LYS B C 1
ATOM 2793 O O . LYS B 1 144 ? -12.188 -13.891 17.938 1 95 144 LYS B O 1
ATOM 2798 N N . GLN B 1 145 ? -14.008 -15.125 18.047 1 96.19 145 GLN B N 1
ATOM 2799 C CA . GLN B 1 145 ? -13.344 -16.219 18.75 1 96.19 145 GLN B CA 1
ATOM 2800 C C . GLN B 1 145 ? -12.188 -16.781 17.922 1 96.19 145 GLN B C 1
ATOM 2802 O O . GLN B 1 145 ? -11.109 -17.047 18.453 1 96.19 145 GLN B O 1
ATOM 2807 N N . MET B 1 146 ? -12.445 -16.922 16.641 1 96.12 146 MET B N 1
ATOM 2808 C CA . MET B 1 146 ? -11.422 -17.469 15.766 1 96.12 146 MET B CA 1
ATOM 2809 C C . MET B 1 146 ? -10.234 -16.516 15.664 1 96.12 146 MET B C 1
ATOM 2811 O O . MET B 1 146 ? -9.078 -16.953 15.664 1 96.12 146 MET B O 1
ATOM 2815 N N . HIS B 1 147 ? -10.469 -15.234 15.539 1 96.62 147 HIS B N 1
ATOM 2816 C CA . HIS B 1 147 ? -9.383 -14.266 15.461 1 96.62 147 HIS B CA 1
ATOM 2817 C C . HIS B 1 147 ? -8.625 -14.188 16.781 1 96.62 147 HIS B C 1
ATOM 2819 O O . HIS B 1 147 ? -7.41 -13.969 16.781 1 96.62 147 HIS B O 1
ATOM 2825 N N . GLU B 1 148 ? -9.344 -14.414 17.859 1 96.19 148 GLU B N 1
ATOM 2826 C CA . GLU B 1 148 ? -8.672 -14.492 19.141 1 96.19 148 GLU B CA 1
ATOM 2827 C C . GLU B 1 148 ? -7.77 -15.727 19.219 1 96.19 148 GLU B C 1
ATOM 2829 O O . GLU B 1 148 ? -6.668 -15.656 19.766 1 96.19 148 GLU B O 1
ATOM 2834 N N . HIS B 1 149 ? -8.273 -16.781 18.75 1 96.88 149 HIS B N 1
ATOM 2835 C CA . HIS B 1 149 ? -7.465 -17.984 18.688 1 96.88 149 HIS B CA 1
ATOM 2836 C C . HIS B 1 149 ? -6.195 -17.766 17.875 1 96.88 149 HIS B C 1
ATOM 2838 O O . HIS B 1 149 ? -5.102 -18.125 18.312 1 96.88 149 HIS B O 1
ATOM 2844 N N . TYR B 1 150 ? -6.324 -17.156 16.734 1 96.75 150 TYR B N 1
ATOM 2845 C CA . TYR B 1 150 ? -5.176 -16.797 15.906 1 96.75 150 TYR B CA 1
ATOM 2846 C C . TYR B 1 150 ? -4.168 -15.984 16.703 1 96.75 150 TYR B C 1
ATOM 2848 O O . TYR B 1 150 ? -2.98 -16.312 16.734 1 96.75 150 TYR B O 1
ATOM 2856 N N . THR B 1 151 ? -4.645 -14.984 17.391 1 96.19 151 THR B N 1
ATOM 2857 C CA . THR B 1 151 ? -3.781 -14.07 18.125 1 96.19 151 THR B CA 1
ATOM 2858 C C . THR B 1 151 ? -3.072 -14.797 19.266 1 96.19 151 THR B C 1
ATOM 2860 O O . THR B 1 151 ? -1.9 -14.531 19.531 1 96.19 151 THR B O 1
ATOM 2863 N N . SER B 1 152 ? -3.736 -15.703 19.812 1 96.62 152 SER B N 1
ATOM 2864 C CA . SER B 1 152 ? -3.186 -16.422 20.953 1 96.62 152 SER B CA 1
ATOM 2865 C C . SER B 1 152 ? -2.045 -17.344 20.531 1 96.62 152 SER B C 1
ATOM 2867 O O . SER B 1 152 ? -1.219 -17.734 21.359 1 96.62 152 SER B O 1
ATOM 2869 N N . LEU B 1 153 ? -1.938 -17.625 19.281 1 96.44 153 LEU B N 1
ATOM 2870 C CA . LEU B 1 153 ? -0.964 -18.594 18.797 1 96.44 153 LEU B CA 1
ATOM 2871 C C . LEU B 1 153 ? 0.272 -17.906 18.234 1 96.44 153 LEU B C 1
ATOM 2873 O O . LEU B 1 153 ? 1.284 -18.547 17.969 1 96.44 153 LEU B O 1
ATOM 2877 N N . LEU B 1 154 ? 0.301 -16.578 17.984 1 93.38 154 LEU B N 1
ATOM 2878 C CA . LEU B 1 154 ? 1.318 -15.836 17.25 1 93.38 154 LEU B CA 1
ATOM 2879 C C . LEU B 1 154 ? 2.697 -16.062 17.859 1 93.38 154 LEU B C 1
ATOM 2881 O O . LEU B 1 154 ? 3.699 -16.109 17.141 1 93.38 154 LEU B O 1
ATOM 2885 N N . ASN B 1 155 ? 2.922 -16.297 19.062 1 92.81 155 ASN B N 1
ATOM 2886 C CA . ASN B 1 155 ? 4.219 -16.438 19.719 1 92.81 155 ASN B CA 1
ATOM 2887 C C . ASN B 1 155 ? 4.438 -17.844 20.234 1 92.81 155 ASN B C 1
ATOM 2889 O O . ASN B 1 155 ? 5.176 -18.062 21.203 1 92.81 155 ASN B O 1
ATOM 2893 N N . THR B 1 156 ? 3.771 -18.781 19.594 1 95.56 156 THR B N 1
ATOM 2894 C CA . THR B 1 156 ? 3.928 -20.172 19.984 1 95.56 156 THR B CA 1
ATOM 2895 C C . THR B 1 156 ? 4.438 -21 18.797 1 95.56 156 THR B C 1
ATOM 2897 O O . THR B 1 156 ? 4.531 -20.5 17.688 1 95.56 156 THR B O 1
ATOM 2900 N N . ASP B 1 157 ? 4.809 -22.25 19.109 1 94.19 157 ASP B N 1
ATOM 2901 C CA . ASP B 1 157 ? 5.273 -23.188 18.078 1 94.19 157 ASP B CA 1
ATOM 2902 C C . ASP B 1 157 ? 4.113 -23.672 17.219 1 94.19 157 ASP B C 1
ATOM 2904 O O . ASP B 1 157 ? 4.324 -24.328 16.188 1 94.19 157 ASP B O 1
ATOM 2908 N N . LYS B 1 158 ? 2.924 -23.281 17.609 1 94.88 158 LYS B N 1
ATOM 2909 C CA . LYS B 1 158 ? 1.732 -23.703 16.875 1 94.88 158 LYS B CA 1
ATOM 2910 C C . LYS B 1 158 ? 1.152 -22.531 16.078 1 94.88 158 LYS B C 1
ATOM 2912 O O . LYS B 1 158 ? -0.047 -22.5 15.789 1 94.88 158 LYS B O 1
ATOM 2917 N N . LYS B 1 159 ? 2.02 -21.641 15.789 1 94.75 159 LYS B N 1
ATOM 2918 C CA . LYS B 1 159 ? 1.588 -20.438 15.07 1 94.75 159 LYS B CA 1
ATOM 2919 C C . LYS B 1 159 ? 0.958 -20.797 13.734 1 94.75 159 LYS B C 1
ATOM 2921 O O . LYS B 1 159 ? 1.438 -21.703 13.039 1 94.75 159 LYS B O 1
ATOM 2926 N N . ILE B 1 160 ? -0.201 -20.125 13.445 1 94.31 160 ILE B N 1
ATOM 2927 C CA . ILE B 1 160 ? -0.878 -20.25 12.156 1 94.31 160 ILE B CA 1
ATOM 2928 C C . ILE B 1 160 ? -0.948 -18.875 11.484 1 94.31 160 ILE B C 1
ATOM 2930 O O . ILE B 1 160 ? -0.6 -17.859 12.094 1 94.31 160 ILE B O 1
ATOM 2934 N N . GLY B 1 161 ? -1.332 -18.891 10.141 1 95.31 161 GLY B N 1
ATOM 2935 C CA . GLY B 1 161 ? -1.443 -17.641 9.406 1 95.31 161 GLY B CA 1
ATOM 2936 C C . GLY B 1 161 ? -2.867 -17.312 9 1 95.31 161 GLY B C 1
ATOM 2937 O O . GLY B 1 161 ? -3.777 -18.125 9.203 1 95.31 161 GLY B O 1
ATOM 2938 N N . CYS B 1 162 ? -3.014 -16.141 8.539 1 96.88 162 CYS B N 1
ATOM 2939 C CA . CYS B 1 162 ? -4.324 -15.727 8.055 1 96.88 162 CYS B CA 1
ATOM 2940 C C . CYS B 1 162 ? -4.859 -16.703 7.016 1 96.88 162 CYS B C 1
ATOM 2942 O O . CYS B 1 162 ? -6.027 -17.094 7.078 1 96.88 162 CYS B O 1
ATOM 2944 N N . ALA B 1 163 ? -4.02 -17.172 6.148 1 96.31 163 ALA B N 1
ATOM 2945 C CA . ALA B 1 163 ? -4.422 -18.031 5.043 1 96.31 163 ALA B CA 1
ATOM 2946 C C . ALA B 1 163 ? -4.773 -19.438 5.539 1 96.31 163 ALA B C 1
ATOM 2948 O O . ALA B 1 163 ? -5.344 -20.234 4.797 1 96.31 163 ALA B O 1
ATOM 2949 N N . SER B 1 164 ? -4.398 -19.734 6.773 1 95.5 164 SER B N 1
ATOM 2950 C CA . SER B 1 164 ? -4.75 -21.031 7.332 1 95.5 164 SER B CA 1
ATOM 2951 C C . SER B 1 164 ? -6.262 -21.219 7.367 1 95.5 164 SER B C 1
ATOM 2953 O O . SER B 1 164 ? -6.758 -22.328 7.121 1 95.5 164 SER B O 1
ATOM 2955 N N . CYS B 1 165 ? -6.984 -20.188 7.574 1 94.25 165 CYS B N 1
ATOM 2956 C CA . CYS B 1 165 ? -8.438 -20.266 7.664 1 94.25 165 CYS B CA 1
ATOM 2957 C C . CYS B 1 165 ? -9.102 -19.547 6.492 1 94.25 165 CYS B C 1
ATOM 2959 O O . CYS B 1 165 ? -10.211 -19.906 6.086 1 94.25 165 CYS B O 1
ATOM 2961 N N . HIS B 1 166 ? -8.398 -18.547 6.016 1 94.44 166 HIS B N 1
ATOM 2962 C CA . HIS B 1 166 ? -8.914 -17.859 4.836 1 94.44 166 HIS B CA 1
ATOM 2963 C C . HIS B 1 166 ? -8.359 -18.469 3.555 1 94.44 166 HIS B C 1
ATOM 2965 O O . HIS B 1 166 ? -7.594 -17.812 2.834 1 94.44 166 HIS B O 1
ATOM 2971 N N . VAL B 1 167 ? -8.789 -19.562 3.143 1 91.88 167 VAL B N 1
ATOM 2972 C CA . VAL B 1 167 ? -8.164 -20.484 2.203 1 91.88 167 VAL B CA 1
ATOM 2973 C C . VAL B 1 167 ? -8.258 -19.922 0.786 1 91.88 167 VAL B C 1
ATOM 2975 O O . VAL B 1 167 ? -7.34 -20.109 -0.02 1 91.88 167 VAL B O 1
ATOM 2978 N N . GLU B 1 168 ? -9.242 -19.188 0.408 1 91.31 168 GLU B N 1
ATOM 2979 C CA . GLU B 1 168 ? -9.383 -18.75 -0.981 1 91.31 168 GLU B CA 1
ATOM 2980 C C . GLU B 1 168 ? -9.219 -17.25 -1.114 1 91.31 168 GLU B C 1
ATOM 2982 O O . GLU B 1 168 ? -9.5 -16.672 -2.17 1 91.31 168 GLU B O 1
ATOM 2987 N N . THR B 1 169 ? -8.766 -16.688 -0.048 1 93.88 169 THR B N 1
ATOM 2988 C CA . THR B 1 169 ? -8.547 -15.242 -0.119 1 93.88 169 THR B CA 1
ATOM 2989 C C . THR B 1 169 ? -7.492 -14.906 -1.165 1 93.88 169 THR B C 1
ATOM 2991 O O . THR B 1 169 ? -6.418 -15.508 -1.19 1 93.88 169 THR B O 1
ATOM 2994 N N . GLY B 1 170 ? -7.812 -14 -2.045 1 96.06 170 GLY B N 1
ATOM 2995 C CA . GLY B 1 170 ? -6.926 -13.594 -3.123 1 96.06 170 GLY B CA 1
ATOM 2996 C C . GLY B 1 170 ? -7.129 -14.391 -4.395 1 96.06 170 GLY B C 1
ATOM 2997 O O . GLY B 1 170 ? -6.742 -13.953 -5.48 1 96.06 170 GLY B O 1
ATOM 2998 N N . HIS B 1 171 ? -7.652 -15.562 -4.23 1 96.75 171 HIS B N 1
ATOM 2999 C CA . HIS B 1 171 ? -7.84 -16.453 -5.367 1 96.75 171 HIS B CA 1
ATOM 3000 C C . HIS B 1 171 ? -9.188 -17.172 -5.293 1 96.75 171 HIS B C 1
ATOM 3002 O O . HIS B 1 171 ? -9.258 -18.328 -4.859 1 96.75 171 HIS B O 1
ATOM 3008 N N . ASN B 1 172 ? -10.242 -16.547 -5.789 1 96.69 172 ASN B N 1
ATOM 3009 C CA . ASN B 1 172 ? -11.562 -17.172 -5.781 1 96.69 172 ASN B CA 1
ATOM 3010 C C . ASN B 1 172 ? -11.672 -18.266 -6.828 1 96.69 172 ASN B C 1
ATOM 3012 O O . ASN B 1 172 ? -11.539 -18.016 -8.023 1 96.69 172 ASN B O 1
ATOM 3016 N N . GLY B 1 173 ? -11.875 -19.531 -6.363 1 95.31 173 GLY B N 1
ATOM 3017 C CA . GLY B 1 173 ? -11.992 -20.672 -7.258 1 95.31 173 GLY B CA 1
ATOM 3018 C C . GLY B 1 173 ? -10.648 -21.234 -7.691 1 95.31 173 GLY B C 1
ATOM 3019 O O . GLY B 1 173 ? -10.523 -21.781 -8.789 1 95.31 173 GLY B O 1
ATOM 3020 N N . LEU B 1 174 ? -9.688 -21.125 -6.855 1 94.81 174 LEU B N 1
ATOM 3021 C CA . LEU B 1 174 ? -8.336 -21.547 -7.23 1 94.81 174 LEU B CA 1
ATOM 3022 C C . LEU B 1 174 ? -8.281 -23.031 -7.504 1 94.81 174 LEU B C 1
ATOM 3024 O O . LEU B 1 174 ? -7.676 -23.469 -8.484 1 94.81 174 LEU B O 1
ATOM 3028 N N . LYS B 1 175 ? -8.891 -23.828 -6.66 1 92.94 175 LYS B N 1
ATOM 3029 C CA . LYS B 1 175 ? -8.867 -25.281 -6.84 1 92.94 175 LYS B CA 1
ATOM 3030 C C . LYS B 1 175 ? -9.422 -25.672 -8.203 1 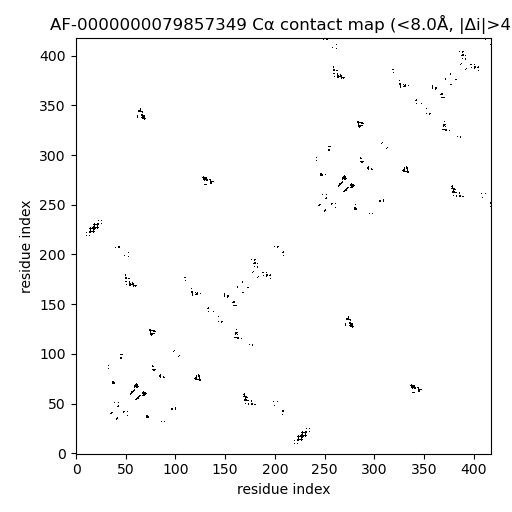92.94 175 LYS B C 1
ATOM 3032 O O . LYS B 1 175 ? -8.828 -26.484 -8.914 1 92.94 175 LYS B O 1
ATOM 3037 N N . ASN B 1 176 ? -10.547 -25.094 -8.562 1 92.31 176 ASN B N 1
ATOM 3038 C CA . ASN B 1 176 ? -11.148 -25.375 -9.867 1 92.31 176 ASN B CA 1
ATOM 3039 C C . ASN B 1 176 ? -10.234 -24.938 -11.008 1 92.31 176 ASN B C 1
ATOM 3041 O O . ASN B 1 176 ? -10.039 -25.688 -11.969 1 92.31 176 ASN B O 1
ATOM 3045 N N . MET B 1 177 ? -9.711 -23.781 -10.859 1 93.06 177 MET B N 1
ATOM 3046 C CA . MET B 1 177 ? -8.828 -23.266 -11.906 1 93.06 177 MET B CA 1
ATOM 3047 C C . MET B 1 177 ? -7.613 -24.172 -12.086 1 93.06 177 MET B C 1
ATOM 3049 O O . MET B 1 177 ? -7.215 -24.469 -13.211 1 93.06 177 MET B O 1
ATOM 3053 N N . LEU B 1 178 ? -7.027 -24.594 -10.945 1 91.5 178 LEU B N 1
ATOM 3054 C CA . LEU B 1 178 ? -5.879 -25.5 -11 1 91.5 178 LEU B CA 1
ATOM 3055 C C . LEU B 1 178 ? -6.246 -26.797 -11.695 1 91.5 178 LEU B C 1
ATOM 3057 O O . LEU B 1 178 ? -5.438 -27.359 -12.438 1 91.5 178 LEU B O 1
ATOM 3061 N N . ASN B 1 179 ? -7.438 -27.25 -11.453 1 91.44 179 ASN B N 1
ATOM 3062 C CA . ASN B 1 179 ? -7.883 -28.5 -12.078 1 91.44 179 ASN B CA 1
ATOM 3063 C C . ASN B 1 179 ? -8.031 -28.344 -13.594 1 91.44 179 ASN B C 1
ATOM 3065 O O . ASN B 1 179 ? -7.855 -29.312 -14.336 1 91.44 179 ASN B O 1
ATOM 3069 N N . TYR B 1 180 ? -8.336 -27.156 -13.992 1 89.69 180 TYR B N 1
ATOM 3070 C CA . TYR B 1 180 ? -8.414 -26.938 -15.43 1 89.69 180 TYR B CA 1
ATOM 3071 C C . TYR B 1 180 ? -7.039 -27.094 -16.078 1 89.69 180 TYR B C 1
ATOM 3073 O O . TYR B 1 180 ? -6.926 -27.547 -17.219 1 89.69 180 TYR B O 1
ATOM 3081 N N . PHE B 1 181 ? -6.035 -26.719 -15.406 1 86.38 181 PHE B N 1
ATOM 3082 C CA . PHE B 1 181 ? -4.688 -26.688 -15.969 1 86.38 181 PHE B CA 1
ATOM 3083 C C . PHE B 1 181 ? -3.953 -28 -15.688 1 86.38 181 PHE B C 1
ATOM 3085 O O . PHE B 1 181 ? -3.119 -28.422 -16.484 1 86.38 181 PHE B O 1
ATOM 3092 N N . ASN B 1 182 ? -4.145 -28.516 -14.516 1 84.81 182 ASN B N 1
ATOM 3093 C CA . ASN B 1 182 ? -3.594 -29.797 -14.086 1 84.81 182 ASN B CA 1
ATOM 3094 C C . ASN B 1 182 ? -4.613 -30.609 -13.289 1 84.81 182 ASN B C 1
ATOM 3096 O O . ASN B 1 182 ? -4.57 -30.625 -12.062 1 84.81 182 ASN B O 1
ATOM 3100 N N . PRO B 1 183 ? -5.418 -31.328 -14.078 1 86.19 183 PRO B N 1
ATOM 3101 C CA . PRO B 1 183 ? -6.527 -32.031 -13.422 1 86.19 183 PRO B CA 1
ATOM 3102 C C . PRO B 1 183 ? -6.055 -33.094 -12.453 1 86.19 183 PRO B C 1
ATOM 3104 O O . PRO B 1 183 ? -5.125 -33.844 -12.758 1 86.19 183 PRO B O 1
ATOM 3107 N N . GLU B 1 184 ? -6.68 -33.094 -11.289 1 83 184 GLU B N 1
ATOM 3108 C CA . GLU B 1 184 ? -6.383 -34.125 -10.289 1 83 184 GLU B CA 1
ATOM 3109 C C . GLU B 1 184 ? -6.914 -35.5 -10.727 1 83 184 GLU B C 1
ATOM 3111 O O . GLU B 1 184 ? -6.352 -36.531 -10.367 1 83 184 GLU B O 1
ATOM 3116 N N . TYR B 1 185 ? -8.047 -35.406 -11.508 1 82.38 185 TYR B N 1
ATOM 3117 C CA . TYR B 1 185 ? -8.656 -36.625 -12.016 1 82.38 185 TYR B CA 1
ATOM 3118 C C . TYR B 1 185 ? -8.625 -36.656 -13.539 1 82.38 185 TYR B C 1
ATOM 3120 O O . TYR B 1 185 ? -9.219 -35.781 -14.203 1 82.38 185 TYR B O 1
ATOM 3128 N N . LYS B 1 186 ? -8.078 -37.719 -14.156 1 81 186 LYS B N 1
ATOM 3129 C CA . LYS B 1 186 ? -7.824 -37.844 -15.594 1 81 186 LYS B CA 1
ATOM 3130 C C . LYS B 1 186 ? -9.133 -37.969 -16.375 1 81 186 LYS B C 1
ATOM 3132 O O . LYS B 1 186 ? -9.219 -37.562 -17.531 1 81 186 LYS B O 1
ATOM 3137 N N . ILE B 1 187 ? -10.109 -38.438 -15.734 1 80.25 187 ILE B N 1
ATOM 3138 C CA . ILE B 1 187 ? -11.367 -38.688 -16.422 1 80.25 187 ILE B CA 1
ATOM 3139 C C . ILE B 1 187 ? -11.961 -37.375 -16.922 1 80.25 187 ILE B C 1
ATOM 3141 O O . ILE B 1 187 ? -12.719 -37.344 -17.891 1 80.25 187 ILE B O 1
ATOM 3145 N N . TYR B 1 188 ? -11.633 -36.25 -16.391 1 77 188 TYR B N 1
ATOM 3146 C CA . TYR B 1 188 ? -12.227 -34.938 -16.734 1 77 188 TYR B CA 1
ATOM 3147 C C . TYR B 1 188 ? -11.289 -34.125 -17.625 1 77 188 TYR B C 1
ATOM 3149 O O . TYR B 1 188 ? -11.547 -32.969 -17.891 1 77 188 TYR B O 1
ATOM 3157 N N . GLU B 1 189 ? -10.328 -34.75 -18.109 1 82 189 GLU B N 1
ATOM 3158 C CA . GLU B 1 189 ? -9.242 -34.031 -18.781 1 82 189 GLU B CA 1
ATOM 3159 C C . GLU B 1 189 ? -9.758 -33.312 -20.016 1 82 189 GLU B C 1
ATOM 3161 O O . GLU B 1 189 ? -9.391 -32.156 -20.25 1 82 189 GLU B O 1
ATOM 3166 N N . ARG B 1 190 ? -10.594 -33.969 -20.859 1 81.56 190 ARG B N 1
ATOM 3167 C CA . ARG B 1 190 ? -11.102 -33.312 -22.078 1 81.56 190 ARG B CA 1
ATOM 3168 C C . ARG B 1 190 ? -11.898 -32.062 -21.75 1 81.56 190 ARG B C 1
ATOM 3170 O O . ARG B 1 190 ? -11.664 -31 -22.328 1 81.56 190 ARG B O 1
ATOM 3177 N N . GLU B 1 191 ? -12.766 -32.188 -20.906 1 80.94 191 GLU B N 1
ATOM 3178 C CA . GLU B 1 191 ? -13.594 -31.062 -20.5 1 80.94 191 GLU B CA 1
ATOM 3179 C C . GLU B 1 191 ? -12.758 -29.969 -19.844 1 80.94 191 GLU B C 1
ATOM 3181 O O . GLU B 1 191 ? -12.961 -28.781 -20.109 1 80.94 191 GLU B O 1
ATOM 3186 N N . MET B 1 192 ? -11.797 -30.375 -19.125 1 84.44 192 MET B N 1
ATOM 3187 C CA . MET B 1 192 ? -10.953 -29.422 -18.422 1 84.44 192 MET B CA 1
ATOM 3188 C C . MET B 1 192 ? -10.047 -28.656 -19.375 1 84.44 192 MET B C 1
ATOM 3190 O O . MET B 1 192 ? -9.82 -27.469 -19.219 1 84.44 192 MET B O 1
ATOM 3194 N N . ASN B 1 193 ? -9.672 -29.422 -20.375 1 85.94 193 ASN B N 1
ATOM 3195 C CA . ASN B 1 193 ? -8.836 -28.781 -21.391 1 85.94 193 ASN B CA 1
ATOM 3196 C C . ASN B 1 193 ? -9.594 -27.688 -22.125 1 85.94 193 ASN B C 1
ATOM 3198 O O . ASN B 1 193 ? -9.039 -26.625 -22.438 1 85.94 193 ASN B O 1
ATOM 3202 N N . ALA B 1 194 ? -10.836 -27.984 -22.406 1 88.94 194 ALA B N 1
ATOM 3203 C CA . ALA B 1 194 ? -11.656 -27 -23.094 1 88.94 194 ALA B CA 1
ATOM 3204 C C . ALA B 1 194 ? -11.805 -25.734 -22.25 1 88.94 194 ALA B C 1
ATOM 3206 O O . ALA B 1 194 ? -11.695 -24.625 -22.766 1 88.94 194 ALA B O 1
ATOM 3207 N N . THR B 1 195 ? -11.992 -25.891 -21.031 1 90.69 195 THR B N 1
ATOM 3208 C CA . THR B 1 195 ? -12.148 -24.766 -20.109 1 90.69 195 THR B CA 1
ATOM 3209 C C . THR B 1 195 ? -10.828 -24.016 -19.953 1 90.69 195 THR B C 1
ATOM 3211 O O . THR B 1 195 ? -10.82 -22.781 -19.906 1 90.69 195 THR B O 1
ATOM 3214 N N . ARG B 1 196 ? -9.781 -24.781 -19.844 1 90.94 196 ARG B N 1
ATOM 3215 C CA . ARG B 1 196 ? -8.461 -24.172 -19.781 1 90.94 196 ARG B CA 1
ATOM 3216 C C . ARG B 1 196 ? -8.234 -23.234 -20.969 1 90.94 196 ARG B C 1
ATOM 3218 O O . ARG B 1 196 ? -7.762 -22.109 -20.797 1 90.94 196 ARG B O 1
ATOM 3225 N N . ASP B 1 197 ? -8.594 -23.688 -22.141 1 92.88 197 ASP B N 1
ATOM 3226 C CA . ASP B 1 197 ? -8.391 -22.906 -23.359 1 92.88 197 ASP B CA 1
ATOM 3227 C C . ASP B 1 197 ? -9.227 -21.625 -23.328 1 92.88 197 ASP B C 1
ATOM 3229 O O . ASP B 1 197 ? -8.766 -20.578 -23.766 1 92.88 197 ASP B O 1
ATOM 3233 N N . ILE B 1 198 ? -10.391 -21.766 -22.812 1 93.88 198 ILE B N 1
ATOM 3234 C CA . ILE B 1 198 ? -11.266 -20.609 -22.688 1 93.88 198 ILE B CA 1
ATOM 3235 C C . ILE B 1 198 ? -10.625 -19.594 -21.734 1 93.88 198 ILE B C 1
ATOM 3237 O O . ILE B 1 198 ? -10.617 -18.391 -22 1 93.88 198 ILE B O 1
ATOM 3241 N N . VAL B 1 199 ? -10.062 -20.062 -20.641 1 92.5 199 VAL B N 1
ATOM 3242 C CA . VAL B 1 199 ? -9.422 -19.219 -19.641 1 92.5 199 VAL B CA 1
ATOM 3243 C C . VAL B 1 199 ? -8.195 -18.547 -20.25 1 92.5 199 VAL B C 1
ATOM 3245 O O . VAL B 1 199 ? -7.996 -17.344 -20.078 1 92.5 199 VAL B O 1
ATOM 3248 N N . LEU B 1 200 ? -7.406 -19.297 -20.984 1 92.5 200 LEU B N 1
ATOM 3249 C CA . LEU B 1 200 ? -6.195 -18.766 -21.609 1 92.5 200 LEU B CA 1
ATOM 3250 C C . LEU B 1 200 ? -6.535 -17.703 -22.656 1 92.5 200 LEU B C 1
ATOM 3252 O O . LEU B 1 200 ? -5.844 -16.688 -22.75 1 92.5 200 LEU B O 1
ATOM 3256 N N . GLU B 1 201 ? -7.555 -17.938 -23.344 1 93.81 201 GLU B N 1
ATOM 3257 C CA . GLU B 1 201 ? -7.988 -16.969 -24.344 1 93.81 201 GLU B CA 1
ATOM 3258 C C . GLU B 1 201 ? -8.43 -15.656 -23.703 1 93.81 201 GLU B C 1
ATOM 3260 O O . GLU B 1 201 ? -8.125 -14.578 -24.203 1 93.81 201 GLU B O 1
ATOM 3265 N N . LYS B 1 202 ? -9.117 -15.773 -22.594 1 93 202 LYS B N 1
ATOM 3266 C CA . LYS B 1 202 ? -9.523 -14.578 -21.875 1 93 202 LYS B CA 1
ATOM 3267 C C . LYS B 1 202 ? -8.312 -13.805 -21.359 1 93 202 LYS B C 1
ATOM 3269 O O . LYS B 1 202 ? -8.258 -12.578 -21.484 1 93 202 LYS B O 1
ATOM 3274 N N . LEU B 1 203 ? -7.367 -14.469 -20.828 1 93 203 LEU B N 1
ATOM 3275 C CA . LEU B 1 203 ? -6.156 -13.836 -20.312 1 93 203 LEU B CA 1
ATOM 3276 C C . LEU B 1 203 ? -5.391 -13.141 -21.438 1 93 203 LEU B C 1
ATOM 3278 O O . LEU B 1 203 ? -4.848 -12.055 -21.25 1 93 203 LEU B O 1
ATOM 3282 N N . LYS B 1 204 ? -5.363 -13.805 -22.594 1 92 204 LYS B N 1
ATOM 3283 C CA . LYS B 1 204 ? -4.715 -13.203 -23.75 1 92 204 LYS B CA 1
ATOM 3284 C C . LYS B 1 204 ? -5.441 -11.938 -24.188 1 92 204 LYS B C 1
ATOM 3286 O O . LYS B 1 204 ? -4.812 -10.906 -24.438 1 92 204 LYS B O 1
ATOM 3291 N N . LYS B 1 205 ? -6.727 -12.07 -24.266 1 91.94 205 LYS B N 1
ATOM 3292 C CA . LYS B 1 205 ? -7.539 -10.93 -24.672 1 91.94 205 LYS B CA 1
ATOM 3293 C C . LYS B 1 205 ? -7.352 -9.75 -23.719 1 91.94 205 LYS B C 1
ATOM 3295 O O . LYS B 1 205 ? -7.344 -8.594 -24.156 1 91.94 205 LYS B O 1
ATOM 3300 N N . ASP B 1 206 ? -7.109 -10.047 -22.469 1 89.94 206 ASP B N 1
ATOM 3301 C CA . ASP B 1 206 ? -6.957 -9.016 -21.453 1 89.94 206 ASP B CA 1
ATOM 3302 C C . ASP B 1 206 ? -5.516 -8.516 -21.375 1 89.94 206 ASP B C 1
ATOM 3304 O O . ASP B 1 206 ? -5.191 -7.652 -20.562 1 89.94 206 ASP B O 1
ATOM 3308 N N . GLY B 1 207 ? -4.691 -9.031 -22.125 1 87.38 207 GLY B N 1
ATOM 3309 C CA . GLY B 1 207 ? -3.336 -8.523 -22.281 1 87.38 207 GLY B CA 1
ATOM 3310 C C . GLY B 1 207 ? -2.352 -9.148 -21.312 1 87.38 207 GLY B C 1
ATOM 3311 O O . GLY B 1 207 ? -1.318 -8.555 -21 1 87.38 207 GLY B O 1
ATOM 3312 N N . PHE B 1 208 ? -2.645 -10.312 -20.719 1 89.31 208 PHE B N 1
ATOM 3313 C CA . PHE B 1 208 ? -1.766 -10.945 -19.75 1 89.31 208 PHE B CA 1
ATOM 3314 C C . PHE B 1 208 ? -0.881 -11.992 -20.422 1 89.31 208 PHE B C 1
ATOM 3316 O O . PHE B 1 208 ? 0.157 -12.375 -19.875 1 89.31 208 PHE B O 1
ATOM 3323 N N . LEU B 1 209 ? -1.27 -12.516 -21.531 1 85.38 209 LEU B N 1
ATOM 3324 C CA . LEU B 1 209 ? -0.495 -13.5 -22.281 1 85.38 209 LEU B CA 1
ATOM 3325 C C . LEU B 1 209 ? -0.363 -13.07 -23.75 1 85.38 209 LEU B C 1
ATOM 3327 O O . LEU B 1 209 ? -1.211 -12.344 -24.266 1 85.38 209 LEU B O 1
#

Radius of gyration: 26.28 Å; Cα contacts (8 Å, |Δi|>4): 485; chains: 2; bounding box: 80×71×50 Å

Foldseek 3Di:
DVVVVVVVVVVVVVVVVVVVVVVVVVVVLVVVLVVCFALLNCVPQQVCLLLLLLLCVAVCCQVDPVRHHDTNCLWQADDPDDVRRSVVVVVVVVVSNCCRPPNPSLPDDVVVVLQVVQVRTDQVSVCVPCVCLLPDPPADPVSNVVVVVQVVCCPDPPHGHPCNPVSQHSGHCSVLSVCLVPNPDVVCPVVSVVVNVVSVVVCVVVPSD/DVVVVVVVVVVVVVVVVVVVVVVVVVVVLVVVLVVCFALLNCVPQQVCLLLLLLLCVAVCCQVDPVRHHDTNCLWQADDPDDVRRSVVVVVVVVVSNCCRPPNPSLPDDVVVVLQVVQVRTDQVSVCVPCVCLLPDPPADPVSNVVVVVQVVCCPDPPHGHPCNPVSQHSGHCSVLSVCLVPNPDPVCPVVSVVVNVVSVVVCVVVPSD

Solvent-accessible surface area (backbone atoms only — not comparable to full-atom values): 22085 Å² total; per-residue (Å²): 121,69,62,61,54,51,52,51,50,51,51,50,49,34,23,50,51,14,21,51,51,21,42,50,51,52,50,52,49,51,50,51,56,63,67,58,33,36,65,65,46,47,38,68,58,58,76,31,58,40,57,53,55,12,15,50,60,10,48,41,41,30,57,26,80,65,2,30,34,62,49,57,45,43,33,58,34,56,65,89,42,72,65,58,27,52,50,50,49,52,53,50,48,52,52,44,50,45,32,56,74,73,47,62,72,82,72,59,58,63,73,66,47,56,79,48,38,44,79,57,41,32,52,60,29,50,42,61,35,35,62,32,62,82,71,30,83,77,59,47,71,67,56,47,51,51,50,49,53,51,60,71,22,64,90,45,96,72,48,74,42,64,44,65,76,45,72,47,70,55,23,38,57,37,68,62,36,40,31,28,75,58,51,88,53,74,88,48,42,70,63,22,45,56,50,34,51,53,52,51,50,51,38,32,73,72,66,53,96,120,68,62,61,55,51,52,52,51,51,50,51,49,35,22,50,52,15,21,50,52,20,43,50,52,52,48,52,48,51,51,51,55,64,67,59,32,36,64,65,45,47,40,68,58,57,78,30,59,41,57,53,54,13,14,49,60,9,46,40,41,28,58,27,78,64,3,31,34,62,49,58,43,43,34,57,32,56,66,89,40,72,65,60,26,52,50,49,50,50,52,52,47,51,52,45,49,45,33,56,74,73,48,61,72,84,70,57,59,63,72,68,47,56,78,50,39,44,79,56,41,30,55,59,30,52,44,60,35,35,62,31,62,82,70,31,83,75,58,48,74,65,57,47,51,52,50,47,52,52,62,73,23,65,89,45,98,72,48,73,41,62,45,65,77,44,73,47,70,56,23,39,59,36,70,62,37,39,32,28,75,56,49,88,52,74,90,48,40,68,66,21,45,54,50,34,51,54,52,51,49,51,39,32,75,72,66,53,95

InterPro domains:
  IPR005126 NapC/NirT cytochrome c, N-terminal [PF03264] (8-172)
  IPR036280 Multiheme cytochrome superfamily [SSF48695] (12-172)
  IPR038266 NapC/NirT cytochrome c superfamily [G3DSA:1.10.3820.10] (2-182)
  IPR051174 Cytochrome c-type Electron Transfer [PTHR30333] (8-150)

Sequence (418 aa):
MDEAYAMKKKILSFICVGFLIGVVVCYATYEGVTRTGGDKFCIVCHEMAPMVASYHNDVHGGAGKMGIKAQCVDCHMPHNNIFNYIFTKAKNGVLEGYIHFFGDPKNIDWHSNRARRDEFVFDDGCLKCHVNFQNLPEISPKGKQMHEHYTSLLNTDKKIGCASCHVETGHNGLKNMLNYFNPEYKIYEREMNATRDIVLEKLKKDGFLMDEAYAMKKKILSFICVGFLIGVVVCYATYEGVTRTGGDKFCIVCHEMAPMVASYHNDVHGGAGKMGIKAQCVDCHMPHNNIFNYIFTKAKNGVLEGYIHFFGDPKNIDWHSNRARRDEFVFDDGCLKCHVNFQNLPEISPKGKQMHEHYTSLLNTDKKIGCASCHVETGHNGLKNMLNYFNPEYKIYEREMNATRDIVLEKLKKDGFL

Secondary structure (DSSP, 8-state):
-HHHHHHHHHHHHHHHHHHHHHHHHHHHHHHHHHHTSSHHHHHHHS--HHHHHHHHTSTTBTTSTT-BB--HHHHHS--S-HHHHHHHHHHHHHHHHHHHHHS-GGG--HHHHHTTGGGT--HHHHHTTBTTGGG-TT--HHHHHHHHHHHHHTTSTT---HHHH-TTTT-TTHHHHHHHHS-SSGGGHHHHHHHHHHHHHHHHHTT--/-HHHHHHHHHHHHHHHHHHHHHHHHHHHHHHHHHHTSSHHHHHHHS--HHHHHHHHTSTTBTTSTT-BB--HHHHHS--S-HHHHHHHHHHHHHHHHHHHHHS-GGG--HHHHHTTGGGT--HHHHHTTBTTGGG-TT--HHHHHHHHHHHHHTTSTT---HHHH-TTTT-TTHHHHHHHHS-SSGGGHHHHHHHHHHHHHHHHHTT--